Protein AF-H5WXU4-F1 (afdb_monomer_lite)

Sequence (557 aa):
MVAGEFRRWARAAGREPGAAETVLELLSIEFGVVDPGELEAGDLPDLLLDVCPDEVDPERIPDVLLAVYGLLDFAVDTGRLTSEQALGLRGEVDEVAPTVLTAGADDAELFAVDDELTEAELAALDGMDDELDLREVFGLPGRLPPLRLPGEHELARAARSSPLLDRARRFAAWVGEGRELADGGDLPADDAAAAAKDLGVDLAELAQLWDLGEEVGFLEVGVDAVAATEEVEGWVETDDDDVLQLWQFALASLLGRSLLTDQEQAADSRLEFSAAGLSFMALFLAREVGMPSAELSALVREAAVADLPQAEADGAWQQWVRDHGDPATVLYRRLAELGAVEIDGEVVRLTPLGLHAMWEQVSQSGVEVPLLPPVAEMTAADVVSVGAEGREESLDAEWEPWLASREPQAAARELLEVASAATQPWTRVAATALAARLGEAALDGWRAALDDPALRPYSKQELAELVGAAPELELQPDDVAWLLADSLTGVDEAYRPQELADYLAESVPEDAEEVFERLWRLDHPGAHEALTLIGRHHPDKKVAKAARKAAFKVVDR

Radius of gyration: 32.18 Å; chains: 1; bounding box: 71×53×99 Å

Organism: NCBI:txid882083

Structure (mmCIF, N/CA/C/O backbone):
data_AF-H5WXU4-F1
#
_entry.id   AF-H5WXU4-F1
#
loop_
_atom_site.group_PDB
_atom_site.id
_atom_site.type_symbol
_atom_site.label_atom_id
_atom_site.label_alt_id
_atom_site.label_comp_id
_atom_site.label_asym_id
_atom_site.label_entity_id
_atom_site.label_seq_id
_atom_site.pdbx_PDB_ins_code
_atom_site.Cartn_x
_atom_site.Cartn_y
_atom_site.Cartn_z
_atom_site.occupancy
_atom_site.B_iso_or_equiv
_atom_site.auth_seq_id
_atom_site.auth_comp_id
_atom_site.auth_asym_id
_atom_site.auth_atom_id
_atom_site.pdbx_PDB_model_num
ATOM 1 N N . MET A 1 1 ? -3.937 10.086 53.046 1.00 60.44 1 MET A N 1
ATOM 2 C CA . MET A 1 1 ? -5.183 10.656 52.475 1.00 60.44 1 MET A CA 1
ATOM 3 C C . MET A 1 1 ? -4.888 11.210 51.089 1.00 60.44 1 MET A C 1
ATOM 5 O O . MET A 1 1 ? -5.484 10.724 50.139 1.00 60.44 1 MET A O 1
ATOM 9 N N . VAL A 1 2 ? -3.869 12.070 50.978 1.00 75.19 2 VAL A N 1
ATOM 10 C CA . VAL A 1 2 ? -3.337 12.634 49.725 1.00 75.19 2 VAL A CA 1
ATOM 11 C C . VAL A 1 2 ? -2.988 11.579 48.668 1.00 75.19 2 VAL A C 1
ATOM 13 O O . VAL A 1 2 ? -3.524 11.656 47.578 1.00 75.19 2 VAL A O 1
ATOM 16 N N . ALA A 1 3 ? -2.223 10.524 48.982 1.00 72.06 3 ALA A N 1
ATOM 17 C CA . ALA A 1 3 ? -1.910 9.468 47.999 1.00 72.06 3 ALA A CA 1
ATOM 18 C C . ALA A 1 3 ? -3.156 8.778 47.397 1.00 72.06 3 ALA A C 1
ATOM 20 O O . ALA A 1 3 ? -3.163 8.331 46.253 1.00 72.06 3 ALA A O 1
ATOM 21 N N . GLY A 1 4 ? -4.249 8.696 48.163 1.00 72.94 4 GLY A N 1
ATOM 22 C CA . GLY A 1 4 ? -5.524 8.179 47.666 1.00 72.94 4 GLY A CA 1
ATOM 23 C C . GLY A 1 4 ? -6.282 9.186 46.797 1.00 72.94 4 GLY A C 1
ATOM 24 O O . GLY A 1 4 ? -6.994 8.774 45.890 1.00 72.94 4 GLY A O 1
ATOM 25 N N . GLU A 1 5 ? -6.150 10.485 47.071 1.00 81.94 5 GLU A N 1
ATOM 26 C CA . GLU A 1 5 ? -6.691 11.568 46.234 1.00 81.94 5 GLU A CA 1
ATOM 27 C C . GLU A 1 5 ? -5.919 11.689 44.923 1.00 81.94 5 GLU A C 1
ATOM 29 O O . GLU A 1 5 ? -6.541 11.711 43.868 1.00 81.94 5 GLU A O 1
ATOM 34 N N . PHE A 1 6 ? -4.590 11.642 44.997 1.00 76.69 6 PHE A N 1
ATOM 35 C CA . PHE A 1 6 ? -3.692 11.639 43.852 1.00 76.69 6 PHE A CA 1
ATOM 36 C C . PHE A 1 6 ? -4.018 10.503 42.882 1.00 76.69 6 PHE A C 1
ATOM 38 O O . PHE A 1 6 ? -4.243 10.741 41.705 1.00 76.69 6 PHE A O 1
ATOM 45 N N . ARG A 1 7 ? -4.157 9.266 43.381 1.00 73.56 7 ARG A N 1
ATOM 46 C CA . ARG A 1 7 ? -4.527 8.116 42.539 1.00 73.56 7 ARG A CA 1
ATOM 47 C C . ARG A 1 7 ? -5.876 8.279 41.844 1.00 73.56 7 ARG A C 1
ATOM 49 O O . ARG A 1 7 ? -6.037 7.796 40.730 1.00 73.56 7 ARG A O 1
ATOM 56 N N . ARG A 1 8 ? -6.854 8.909 42.502 1.00 75.88 8 ARG A N 1
ATOM 57 C CA . ARG A 1 8 ? -8.162 9.178 41.886 1.00 75.88 8 ARG A CA 1
ATOM 58 C C . ARG A 1 8 ? -8.060 10.260 40.818 1.00 75.88 8 ARG A C 1
ATOM 60 O O . ARG A 1 8 ? -8.663 10.102 39.769 1.00 75.88 8 ARG A O 1
ATOM 67 N N . TRP A 1 9 ? -7.286 11.309 41.080 1.00 87.19 9 TRP A N 1
ATOM 68 C CA . TRP A 1 9 ? -7.031 12.377 40.118 1.00 87.19 9 TRP A CA 1
ATOM 69 C C . TRP A 1 9 ? -6.257 11.869 38.892 1.00 87.19 9 TRP A C 1
ATOM 71 O O . TRP A 1 9 ? -6.710 12.083 37.777 1.00 87.19 9 TRP A O 1
ATOM 81 N N . ALA A 1 10 ? -5.177 11.104 39.086 1.00 70.38 10 ALA A N 1
ATOM 82 C CA . ALA A 1 10 ? -4.376 10.546 37.995 1.00 70.38 10 ALA A CA 1
ATOM 83 C C . ALA A 1 10 ? -5.224 9.647 37.081 1.00 70.38 10 ALA A C 1
ATOM 85 O O . ALA A 1 10 ? -5.226 9.834 35.871 1.00 70.38 10 ALA A O 1
ATOM 86 N N . ARG A 1 11 ? -6.047 8.762 37.665 1.00 71.81 11 ARG A N 1
ATOM 87 C CA . ARG A 1 11 ? -6.984 7.918 36.903 1.00 71.81 11 ARG A CA 1
ATOM 88 C C . ARG A 1 11 ? -8.025 8.721 36.128 1.00 71.81 11 ARG A C 1
ATOM 90 O O . ARG A 1 11 ? -8.313 8.373 34.994 1.00 71.81 11 ARG A O 1
ATOM 97 N N . ALA A 1 12 ? -8.575 9.781 36.722 1.00 63.06 12 ALA A N 1
ATOM 98 C CA . ALA A 1 12 ? -9.528 10.655 36.037 1.00 63.06 12 ALA A CA 1
ATOM 99 C C . ALA A 1 12 ? -8.886 11.440 34.877 1.00 63.06 12 ALA A C 1
ATOM 101 O O . ALA A 1 12 ? -9.592 11.855 33.968 1.00 63.06 12 ALA A O 1
ATOM 102 N N . ALA A 1 13 ? -7.564 11.625 34.904 1.00 63.22 13 ALA A N 1
ATOM 103 C CA . ALA A 1 13 ? -6.789 12.259 33.843 1.00 63.22 13 ALA A CA 1
ATOM 104 C C . ALA A 1 13 ? -6.182 11.252 32.841 1.00 63.22 13 ALA A C 1
ATOM 106 O O . ALA A 1 13 ? -5.325 11.644 32.053 1.00 63.22 13 ALA A O 1
ATOM 107 N N . GLY A 1 14 ? -6.550 9.963 32.902 1.00 54.44 14 GLY A N 1
ATOM 108 C CA . GLY A 1 14 ? -5.979 8.915 32.042 1.00 54.44 14 GLY A CA 1
ATOM 109 C C . GLY A 1 14 ? -4.499 8.611 32.312 1.00 54.44 14 GLY A C 1
ATOM 110 O O . GLY A 1 14 ? -3.833 7.985 31.496 1.00 54.44 14 GLY A O 1
ATOM 111 N N . ARG A 1 15 ? -3.957 9.060 33.450 1.00 62.19 15 ARG A N 1
ATOM 112 C CA . ARG A 1 15 ? -2.550 8.887 33.827 1.00 62.19 15 ARG A CA 1
ATOM 113 C C . ARG A 1 15 ? -2.399 7.706 34.778 1.00 62.19 15 ARG A C 1
ATOM 115 O O . ARG A 1 15 ? -3.144 7.576 35.758 1.00 62.19 15 ARG A O 1
ATOM 122 N N . GLU A 1 16 ? -1.385 6.875 34.558 1.00 63.84 16 GLU A N 1
ATOM 123 C CA . GLU A 1 16 ? -0.995 5.907 35.578 1.00 63.84 16 GLU A CA 1
ATOM 124 C C . GLU A 1 16 ? -0.463 6.646 36.819 1.00 63.84 16 GLU A C 1
ATOM 126 O O . GLU A 1 16 ? 0.345 7.567 36.692 1.00 63.84 16 GLU A O 1
ATOM 131 N N . PRO A 1 17 ? -0.865 6.270 38.049 1.00 58.97 17 PRO A N 1
ATOM 132 C CA . PRO A 1 17 ? -0.405 6.967 39.250 1.00 58.97 17 PRO A CA 1
ATOM 133 C C . PRO A 1 17 ? 1.100 6.825 39.539 1.00 58.97 17 PRO A C 1
ATOM 135 O O . PRO A 1 17 ? 1.583 7.450 40.484 1.00 58.97 17 PRO A O 1
ATOM 138 N N . GLY A 1 18 ? 1.816 5.983 38.785 1.00 68.38 18 GLY A N 1
ATOM 139 C CA . GLY A 1 18 ? 3.261 5.783 38.879 1.00 68.38 18 GLY A CA 1
ATOM 140 C C . GLY A 1 18 ? 3.768 5.497 40.297 1.00 68.38 18 GLY A C 1
ATOM 141 O O . GLY A 1 18 ? 3.070 4.937 41.150 1.00 68.38 18 GLY A O 1
ATOM 142 N N . ALA A 1 19 ? 4.999 5.930 40.574 1.00 79.75 19 ALA A N 1
ATOM 143 C CA . ALA A 1 19 ? 5.655 5.811 41.877 1.00 79.75 19 ALA A CA 1
ATOM 144 C C . ALA A 1 19 ? 5.191 6.862 42.916 1.00 79.75 19 ALA A C 1
ATOM 146 O O . ALA A 1 19 ? 5.915 7.159 43.864 1.00 79.75 19 ALA A O 1
ATOM 147 N N . ALA A 1 20 ? 3.985 7.430 42.791 1.00 79.38 20 ALA A N 1
ATOM 148 C CA . ALA A 1 20 ? 3.544 8.542 43.641 1.00 79.38 20 ALA A CA 1
ATOM 149 C C . ALA A 1 20 ? 3.389 8.196 45.128 1.00 79.38 20 ALA A C 1
ATOM 151 O O . ALA A 1 20 ? 3.544 9.072 45.978 1.00 79.38 20 ALA A O 1
ATOM 152 N N . GLU A 1 21 ? 3.098 6.936 45.469 1.00 79.19 21 GLU A N 1
ATOM 153 C CA . GLU A 1 21 ? 3.128 6.496 46.872 1.00 79.19 21 GLU A CA 1
ATOM 154 C C . GLU A 1 21 ? 4.545 6.556 47.438 1.00 79.19 21 GLU A C 1
ATOM 156 O O . GLU A 1 21 ? 4.721 7.073 48.537 1.00 79.19 21 GLU A O 1
ATOM 161 N N . THR A 1 22 ? 5.535 6.115 46.659 1.00 83.38 22 THR A N 1
ATOM 162 C CA . THR A 1 22 ? 6.955 6.201 47.009 1.00 83.38 22 THR A CA 1
ATOM 163 C C . THR A 1 22 ? 7.383 7.657 47.179 1.00 83.38 22 THR A C 1
ATOM 165 O O . THR A 1 22 ? 7.959 8.002 48.203 1.00 83.38 22 THR A O 1
ATOM 168 N N . VAL A 1 23 ? 7.035 8.537 46.232 1.00 86.88 23 VAL A N 1
ATOM 169 C CA . VAL A 1 23 ? 7.365 9.974 46.300 1.00 86.88 23 VAL A CA 1
ATOM 170 C C . VAL A 1 23 ? 6.769 10.626 47.548 1.00 86.88 23 VAL A C 1
ATOM 172 O O . VAL A 1 23 ? 7.479 11.291 48.297 1.00 86.88 23 VAL A O 1
ATOM 175 N N . LEU A 1 24 ? 5.476 10.415 47.813 1.00 86.44 24 LEU A N 1
ATOM 176 C CA . LEU A 1 24 ? 4.802 10.978 48.987 1.00 86.44 24 LEU A CA 1
ATOM 177 C C . LEU A 1 24 ? 5.324 10.400 50.309 1.00 86.44 24 LEU A C 1
ATOM 179 O O . LEU A 1 24 ? 5.339 11.104 51.318 1.00 86.44 24 LEU A O 1
ATOM 183 N N . GLU A 1 25 ? 5.724 9.128 50.327 1.00 87.19 25 GLU A N 1
ATOM 184 C CA . GLU A 1 25 ? 6.341 8.501 51.496 1.00 87.19 25 GLU A CA 1
ATOM 185 C C . GLU A 1 25 ? 7.720 9.103 51.780 1.00 87.19 25 GLU A C 1
ATOM 187 O O . GLU A 1 25 ? 7.963 9.534 52.907 1.00 87.19 25 GLU A O 1
ATOM 192 N N . LEU A 1 26 ? 8.580 9.221 50.765 1.00 89.88 26 LEU A N 1
ATOM 193 C CA . LEU A 1 26 ? 9.912 9.812 50.905 1.00 89.88 26 LEU A CA 1
ATOM 194 C C . LEU A 1 26 ? 9.840 11.298 51.292 1.00 89.88 26 LEU A C 1
ATOM 196 O O . LEU A 1 26 ? 10.514 11.712 52.233 1.00 89.88 26 LEU A O 1
ATOM 200 N N . LEU A 1 27 ? 8.951 12.081 50.670 1.00 88.62 27 LEU A N 1
ATOM 201 C CA . LEU A 1 27 ? 8.687 13.476 51.054 1.00 88.62 27 LEU A CA 1
ATOM 202 C C . LEU A 1 27 ? 8.238 13.599 52.515 1.00 88.62 27 LEU A C 1
ATOM 204 O O . LEU A 1 27 ? 8.704 14.472 53.251 1.00 88.62 27 LEU A O 1
ATOM 208 N N . SER A 1 28 ? 7.369 12.694 52.968 1.00 88.69 28 SER A N 1
ATOM 209 C CA . SER A 1 28 ? 6.900 12.695 54.351 1.00 88.69 28 SER A CA 1
ATOM 210 C C . SER A 1 28 ? 7.988 12.298 55.349 1.00 88.69 28 SER A C 1
ATOM 212 O O . SER A 1 28 ? 7.937 12.770 56.487 1.00 88.69 28 SER A O 1
ATOM 214 N N . ILE A 1 29 ? 8.901 11.395 54.984 1.00 85.81 29 ILE A N 1
ATOM 215 C CA . ILE A 1 29 ? 9.936 10.872 55.885 1.00 85.81 29 ILE A CA 1
ATOM 216 C C . ILE A 1 29 ? 11.121 11.836 55.971 1.00 85.81 29 ILE A C 1
ATOM 218 O O . ILE A 1 29 ? 11.529 12.179 57.082 1.00 85.81 29 ILE A O 1
ATOM 222 N N . GLU A 1 30 ? 11.635 12.285 54.828 1.00 88.44 30 GLU A N 1
ATOM 223 C CA . GLU A 1 30 ? 12.884 13.050 54.747 1.00 88.44 30 GLU A CA 1
ATOM 224 C C . GLU A 1 30 ? 12.661 14.559 54.902 1.00 88.44 30 GLU A C 1
ATOM 226 O O . GLU A 1 30 ? 13.438 15.237 55.576 1.00 88.44 30 GLU A O 1
ATOM 231 N N . PHE A 1 31 ? 11.546 15.078 54.377 1.00 86.69 31 PHE A N 1
ATOM 232 C CA . PHE A 1 31 ? 11.257 16.519 54.346 1.00 86.69 31 PHE A CA 1
ATOM 233 C C . PHE A 1 31 ? 10.082 16.916 55.253 1.00 86.69 31 PHE A C 1
ATOM 235 O O . PHE A 1 31 ? 9.846 18.093 55.514 1.00 86.69 31 PHE A O 1
ATOM 242 N N . GLY A 1 32 ? 9.349 15.939 55.801 1.00 86.31 32 GLY A N 1
ATOM 243 C CA . GLY A 1 32 ? 8.173 16.189 56.640 1.00 86.31 32 GLY A CA 1
ATOM 244 C C . GLY A 1 32 ? 6.969 16.750 55.876 1.00 86.31 32 GLY A C 1
ATOM 245 O O . GLY A 1 32 ? 6.013 17.190 56.516 1.00 86.31 32 GLY A O 1
ATOM 246 N N . VAL A 1 33 ? 7.006 16.711 54.541 1.00 88.38 33 VAL A N 1
ATOM 247 C CA . VAL A 1 33 ? 5.960 17.210 53.642 1.00 88.38 33 VAL A CA 1
ATOM 248 C C . VAL A 1 33 ? 4.872 16.148 53.518 1.00 88.38 33 VAL A C 1
ATOM 250 O O . VAL A 1 33 ? 5.095 15.063 52.980 1.00 88.38 33 VAL A O 1
ATOM 253 N N . VAL A 1 34 ? 3.680 16.441 54.040 1.00 81.38 34 VAL A N 1
ATOM 254 C CA . VAL A 1 34 ? 2.543 15.496 54.028 1.00 81.38 34 VAL A CA 1
ATOM 255 C C . VAL A 1 34 ? 1.429 15.918 53.072 1.00 81.38 34 VAL A C 1
ATOM 257 O O . VAL A 1 34 ? 0.577 15.092 52.721 1.00 81.38 34 VAL A O 1
ATOM 260 N N . ASP A 1 35 ? 1.435 17.182 52.648 1.00 85.75 35 ASP A N 1
ATOM 261 C CA . ASP A 1 35 ? 0.584 17.725 51.594 1.00 85.75 35 ASP A CA 1
ATOM 262 C C . ASP A 1 35 ? 1.453 18.449 50.541 1.00 85.75 35 ASP A C 1
ATOM 264 O O . ASP A 1 35 ? 2.315 19.237 50.917 1.00 85.75 35 ASP A O 1
ATOM 268 N N . PRO A 1 36 ? 1.238 18.228 49.230 1.00 85.25 36 PRO A N 1
ATOM 269 C CA . PRO A 1 36 ? 1.996 18.884 48.161 1.00 85.25 36 PRO A CA 1
ATOM 270 C C . PRO A 1 36 ? 1.944 20.419 48.197 1.00 85.25 36 PRO A C 1
ATOM 272 O O . PRO A 1 36 ? 2.815 21.074 47.639 1.00 85.25 36 PRO A O 1
ATOM 275 N N . GLY A 1 37 ? 0.939 21.011 48.852 1.00 88.50 37 GLY A N 1
ATOM 276 C CA . GLY A 1 37 ? 0.879 22.456 49.084 1.00 88.50 37 GLY A CA 1
ATOM 277 C C . GLY A 1 37 ? 1.916 22.982 50.085 1.00 88.50 37 GLY A C 1
ATOM 278 O O . GLY A 1 37 ? 2.045 24.196 50.231 1.00 88.50 37 GLY A O 1
ATOM 279 N N . GLU A 1 38 ? 2.628 22.097 50.787 1.00 90.62 38 GLU A N 1
ATOM 280 C CA . GLU A 1 38 ? 3.707 22.426 51.728 1.00 90.62 38 GLU A CA 1
ATOM 281 C C . GLU A 1 38 ? 5.094 22.411 51.068 1.00 90.62 38 GLU A C 1
ATOM 283 O O . GLU A 1 38 ? 6.059 22.744 51.745 1.00 90.62 38 GLU A O 1
ATOM 288 N N . LEU A 1 39 ? 5.193 22.047 49.781 1.00 91.56 39 LEU A N 1
ATOM 289 C CA . LEU A 1 39 ? 6.462 21.999 49.052 1.00 91.56 39 LEU A CA 1
ATOM 290 C C . LEU A 1 39 ? 7.122 23.383 48.993 1.00 91.56 39 LEU A C 1
ATOM 292 O O . LEU A 1 39 ? 6.534 24.353 48.498 1.00 91.56 39 LEU A O 1
ATOM 296 N N . GLU A 1 40 ? 8.360 23.452 49.470 1.00 89.44 40 GLU A N 1
ATOM 297 C CA . GLU A 1 40 ? 9.237 24.608 49.361 1.00 89.44 40 GLU A CA 1
ATOM 298 C C . GLU A 1 40 ? 10.284 24.400 48.253 1.00 89.44 40 GLU A C 1
ATOM 300 O O . GLU A 1 40 ? 10.549 23.289 47.791 1.00 89.44 40 GLU A O 1
ATOM 305 N N . ALA A 1 41 ? 10.871 25.510 47.803 1.00 87.62 41 ALA A N 1
ATOM 306 C CA . ALA A 1 41 ? 11.980 25.499 46.855 1.00 87.62 41 ALA A CA 1
ATOM 307 C C . ALA A 1 41 ? 13.155 24.676 47.413 1.00 87.62 41 ALA A C 1
ATOM 309 O O . ALA A 1 41 ? 13.621 24.947 48.524 1.00 87.62 41 ALA A O 1
ATOM 310 N N . GLY A 1 42 ? 13.644 23.714 46.635 1.00 85.69 42 GLY A N 1
ATOM 311 C CA . GLY A 1 42 ? 14.715 22.785 46.997 1.00 85.69 42 GLY A CA 1
ATOM 312 C C . GLY A 1 42 ? 14.248 21.405 47.469 1.00 85.69 42 GLY A C 1
ATOM 313 O O . GLY A 1 42 ? 15.010 20.454 47.324 1.00 85.69 42 GLY A O 1
ATOM 314 N N . ASP A 1 43 ? 13.001 21.243 47.928 1.00 90.31 43 ASP A N 1
ATOM 315 C CA . ASP A 1 43 ? 12.521 19.953 48.461 1.00 90.31 43 ASP A CA 1
ATOM 316 C C . ASP A 1 43 ? 12.539 18.836 47.401 1.00 90.31 43 ASP A C 1
ATOM 318 O O . ASP A 1 43 ? 12.896 17.694 47.690 1.00 90.31 43 ASP A O 1
ATOM 322 N N . LEU A 1 44 ? 12.153 19.150 46.158 1.00 93.00 44 LEU A N 1
ATOM 323 C CA . LEU A 1 44 ? 12.115 18.174 45.063 1.00 93.00 44 LEU A CA 1
ATOM 324 C C . LEU A 1 44 ? 13.512 17.869 44.487 1.00 93.00 44 LEU A C 1
ATOM 326 O O . LEU A 1 44 ? 13.806 16.687 44.299 1.00 93.00 44 LEU A O 1
ATOM 330 N N . PRO A 1 45 ? 14.396 18.860 44.247 1.00 88.56 45 PRO A N 1
ATOM 331 C CA . PRO A 1 45 ? 15.804 18.605 43.944 1.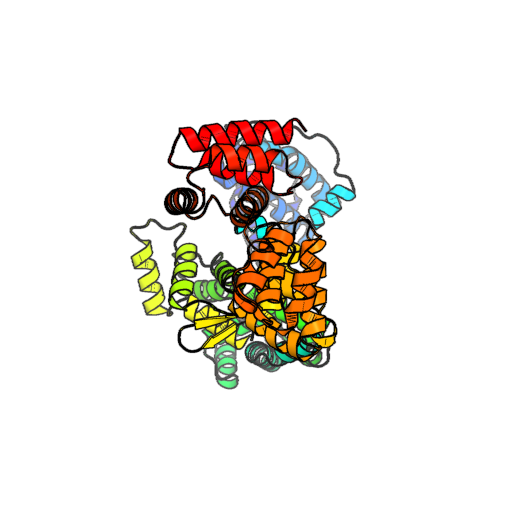00 88.56 45 PRO A CA 1
ATOM 332 C C . PRO A 1 45 ? 16.517 17.721 44.965 1.00 88.56 45 PRO A C 1
ATOM 334 O O . PRO A 1 45 ? 17.140 16.734 44.575 1.00 88.56 45 PRO A O 1
ATOM 337 N N . ASP A 1 46 ? 16.394 18.040 46.255 1.00 89.38 46 ASP A N 1
ATOM 338 C CA . ASP A 1 46 ? 17.059 17.301 47.330 1.00 89.38 46 ASP A CA 1
ATOM 339 C C . ASP A 1 46 ? 16.497 15.871 47.425 1.00 89.38 46 ASP A C 1
ATOM 341 O O . ASP A 1 46 ? 17.248 14.904 47.556 1.00 89.38 46 ASP A O 1
ATOM 345 N N . LEU A 1 47 ? 15.179 15.693 47.265 1.00 90.69 47 LEU A N 1
ATOM 346 C CA . LEU A 1 47 ? 14.566 14.366 47.180 1.00 90.69 47 LEU A CA 1
ATOM 347 C C . LEU A 1 47 ? 15.159 13.537 46.030 1.00 90.69 47 LEU A C 1
ATOM 349 O O . LEU A 1 47 ? 15.472 12.358 46.207 1.00 90.69 47 LEU A O 1
ATOM 353 N N . LEU A 1 48 ? 15.284 14.125 44.842 1.00 89.50 48 LEU A N 1
ATOM 354 C CA . LEU A 1 48 ? 15.691 13.405 43.637 1.00 89.50 48 LEU A CA 1
ATOM 355 C C . LEU A 1 48 ? 17.198 13.123 43.584 1.00 89.50 48 LEU A C 1
ATOM 357 O O . LEU A 1 48 ? 17.590 12.071 43.082 1.00 89.50 48 LEU A O 1
ATOM 361 N N . LEU A 1 49 ? 18.033 14.032 44.092 1.00 86.06 49 LEU A N 1
ATOM 362 C CA . LEU A 1 49 ? 19.492 13.909 44.043 1.00 86.06 49 LEU A CA 1
ATOM 363 C C . LEU A 1 49 ? 20.089 13.218 45.270 1.00 86.06 49 LEU A C 1
ATOM 365 O O . LEU A 1 49 ? 21.049 12.465 45.115 1.00 86.06 49 LEU A O 1
ATOM 369 N N . ASP A 1 50 ? 19.535 13.451 46.461 1.00 86.25 50 ASP A N 1
ATOM 370 C CA . ASP A 1 50 ? 20.151 12.995 47.711 1.00 86.25 50 ASP A CA 1
ATOM 371 C C . ASP A 1 50 ? 19.434 11.787 48.333 1.00 86.25 50 ASP A C 1
ATOM 373 O O . ASP A 1 50 ? 20.059 11.042 49.086 1.00 86.25 50 ASP A O 1
ATOM 377 N N . VAL A 1 51 ? 18.147 11.564 48.028 1.00 87.19 51 VAL A N 1
ATOM 378 C CA . VAL A 1 51 ? 17.341 10.487 48.643 1.00 87.19 51 VAL A CA 1
ATOM 379 C C . VAL A 1 51 ? 17.040 9.354 47.660 1.00 87.19 51 VAL A C 1
ATOM 381 O O . VAL A 1 51 ? 17.260 8.182 47.968 1.00 87.19 51 VAL A O 1
ATOM 384 N N . CYS A 1 52 ? 16.545 9.673 46.461 1.00 85.88 52 CYS A N 1
ATOM 385 C CA . CYS A 1 52 ? 16.124 8.662 45.486 1.00 85.88 52 CYS A CA 1
ATOM 386 C C . CYS A 1 52 ? 17.236 7.689 45.048 1.00 85.88 52 CYS A C 1
ATOM 388 O O . CYS A 1 52 ? 16.923 6.506 44.932 1.00 85.88 52 CYS A O 1
ATOM 390 N N . PRO A 1 53 ? 18.506 8.098 44.849 1.00 81.88 53 PRO A N 1
ATOM 391 C CA . PRO A 1 53 ? 19.560 7.168 44.434 1.00 81.88 53 PRO A CA 1
ATOM 392 C C . PRO A 1 53 ? 19.865 6.062 45.455 1.00 81.88 53 PRO A C 1
ATOM 394 O O . PRO A 1 53 ? 20.337 4.993 45.070 1.00 81.88 53 PRO A O 1
ATOM 397 N N . ASP A 1 54 ? 19.603 6.313 46.742 1.00 79.88 54 ASP A N 1
ATOM 398 C CA . ASP A 1 54 ? 19.839 5.351 47.824 1.00 79.88 54 ASP A CA 1
ATOM 399 C C . ASP A 1 54 ? 18.588 4.506 48.144 1.00 79.88 54 ASP A C 1
ATOM 401 O O . ASP A 1 54 ? 18.712 3.343 48.537 1.00 79.88 54 ASP A O 1
ATOM 405 N N . GLU A 1 55 ? 17.385 5.064 47.964 1.00 83.62 55 GLU A N 1
ATOM 406 C CA . GLU A 1 55 ? 16.116 4.442 48.383 1.00 83.62 55 GLU A CA 1
ATOM 407 C C . GLU A 1 55 ? 15.284 3.849 47.226 1.00 83.62 55 GLU A C 1
ATOM 409 O O . GLU A 1 55 ? 14.340 3.088 47.466 1.00 83.62 55 GLU A O 1
ATOM 414 N N . VAL A 1 56 ? 15.613 4.160 45.966 1.00 82.31 56 VAL A N 1
ATOM 415 C CA . VAL A 1 56 ? 14.874 3.708 44.776 1.00 82.31 56 VAL A CA 1
ATOM 416 C C . VAL A 1 56 ? 15.805 3.006 43.787 1.00 82.31 56 VAL A C 1
ATOM 418 O O . VAL A 1 56 ? 16.917 3.448 43.520 1.00 82.31 56 VAL A O 1
ATOM 421 N N . ASP A 1 57 ? 15.334 1.891 43.225 1.00 77.75 57 ASP A N 1
ATOM 422 C CA . ASP A 1 57 ? 16.044 1.160 42.170 1.00 77.75 57 ASP A CA 1
ATOM 423 C C . ASP A 1 57 ? 16.248 2.061 40.931 1.00 77.75 57 ASP A C 1
ATOM 425 O O . ASP A 1 57 ? 15.264 2.669 40.492 1.00 77.75 57 ASP A O 1
ATOM 429 N N . PRO A 1 58 ? 17.461 2.149 40.345 1.00 73.94 58 PRO A N 1
ATOM 430 C CA . PRO A 1 58 ? 17.732 2.949 39.149 1.00 73.94 58 PRO A CA 1
ATOM 431 C C . PRO A 1 58 ? 16.720 2.779 38.008 1.00 73.94 58 PRO A C 1
ATOM 433 O O . PRO A 1 58 ? 16.349 3.766 37.375 1.00 73.94 58 PRO A O 1
ATOM 436 N N . GLU A 1 59 ? 16.207 1.564 37.781 1.00 73.00 59 GLU A N 1
ATOM 437 C CA . GLU A 1 59 ? 15.205 1.293 36.732 1.00 73.00 59 GLU A CA 1
ATOM 438 C C . GLU A 1 59 ? 13.846 1.972 36.999 1.00 73.00 59 GLU A C 1
ATOM 440 O O . GLU A 1 59 ? 13.061 2.174 36.077 1.00 73.00 59 GLU A O 1
ATOM 445 N N . ARG A 1 60 ? 13.566 2.358 38.251 1.00 77.25 60 ARG A N 1
ATOM 446 C CA . ARG A 1 60 ? 12.310 2.997 38.688 1.00 77.25 60 ARG A CA 1
ATOM 447 C C . ARG A 1 60 ? 12.418 4.510 38.866 1.00 77.25 60 ARG A C 1
ATOM 449 O O . ARG A 1 60 ? 11.432 5.160 39.211 1.00 77.25 60 ARG A O 1
ATOM 456 N N . ILE A 1 61 ? 13.599 5.081 38.645 1.00 80.88 61 ILE A N 1
ATOM 457 C CA . ILE A 1 61 ? 13.835 6.526 38.716 1.00 80.88 61 ILE A CA 1
ATOM 458 C C . ILE A 1 61 ? 12.995 7.314 37.687 1.00 80.88 61 ILE A C 1
ATOM 460 O O . ILE A 1 61 ? 12.439 8.348 38.071 1.00 80.88 61 ILE A O 1
ATOM 464 N N . PRO A 1 62 ? 12.791 6.839 36.438 1.00 80.50 62 PRO A N 1
ATOM 465 C CA . PRO A 1 62 ? 11.868 7.492 35.505 1.00 80.50 62 PRO A CA 1
ATOM 466 C C . PRO A 1 62 ? 10.430 7.578 36.043 1.00 80.50 62 PRO A C 1
ATOM 468 O O . PRO A 1 62 ? 9.806 8.637 35.975 1.00 80.50 62 PRO A O 1
ATOM 471 N N . ASP A 1 63 ? 9.929 6.510 36.674 1.00 78.38 63 ASP A N 1
ATOM 472 C CA . ASP A 1 63 ? 8.582 6.481 37.265 1.00 78.38 63 ASP A CA 1
ATOM 473 C C . ASP A 1 63 ? 8.432 7.467 38.432 1.00 78.38 63 ASP A C 1
ATOM 475 O O . ASP A 1 63 ? 7.352 8.019 38.660 1.00 78.38 63 ASP A O 1
ATOM 479 N N . VAL A 1 64 ? 9.506 7.668 39.204 1.00 85.00 64 VAL A N 1
ATOM 480 C CA . VAL A 1 64 ? 9.566 8.639 40.306 1.00 85.00 64 VAL A CA 1
ATOM 481 C C . VAL A 1 64 ? 9.510 10.064 39.773 1.00 85.00 64 VAL A C 1
ATOM 483 O O . VAL A 1 64 ? 8.731 10.864 40.289 1.00 85.00 64 VAL A O 1
ATOM 486 N N . LEU A 1 65 ? 10.261 10.374 38.714 1.00 85.88 65 LEU A N 1
ATOM 487 C CA . LEU A 1 65 ? 10.222 11.688 38.069 1.00 85.88 65 LEU A CA 1
ATOM 488 C C . LEU A 1 65 ? 8.831 11.994 37.503 1.00 85.88 65 LEU A C 1
ATOM 490 O O . LEU A 1 65 ? 8.263 13.046 37.800 1.00 85.88 65 LEU A O 1
ATOM 494 N N . LEU A 1 66 ? 8.231 11.048 36.775 1.00 81.56 66 LEU A N 1
ATOM 495 C CA . LEU A 1 66 ? 6.862 11.190 36.269 1.00 81.56 66 LEU A CA 1
ATOM 496 C C . LEU A 1 66 ? 5.850 11.395 37.402 1.00 81.56 66 LEU A C 1
ATOM 498 O O . LEU A 1 66 ? 4.956 12.238 37.299 1.00 81.56 66 LEU A O 1
ATOM 502 N N . ALA A 1 67 ? 6.014 10.677 38.514 1.00 84.81 67 ALA A N 1
ATOM 503 C CA . ALA A 1 67 ? 5.166 10.845 39.685 1.00 84.81 67 ALA A CA 1
ATOM 504 C C . ALA A 1 67 ? 5.326 12.223 40.349 1.00 84.81 67 ALA A C 1
ATOM 506 O O . ALA A 1 67 ? 4.325 12.783 40.794 1.00 84.81 67 ALA A O 1
ATOM 507 N N . VAL A 1 68 ? 6.535 12.797 40.387 1.00 90.12 68 VAL A N 1
ATOM 508 C CA . VAL A 1 68 ? 6.775 14.164 40.883 1.00 90.12 68 VAL A CA 1
ATOM 509 C C . VAL A 1 68 ? 6.064 15.197 40.006 1.00 90.12 68 VAL A C 1
ATOM 511 O O . VAL A 1 68 ? 5.344 16.047 40.533 1.00 90.12 68 VAL A O 1
ATOM 514 N N . TYR A 1 69 ? 6.178 15.095 38.679 1.00 88.81 69 TYR A N 1
ATOM 515 C CA . TYR A 1 69 ? 5.454 15.989 37.767 1.00 88.81 69 TYR A CA 1
ATOM 516 C C . TYR A 1 69 ? 3.941 15.856 37.912 1.00 88.81 69 TYR A C 1
ATOM 518 O O . TYR A 1 69 ? 3.233 16.859 38.018 1.00 88.81 69 TYR A O 1
ATOM 526 N N . GLY A 1 70 ? 3.448 14.619 37.996 1.00 85.62 70 GLY A N 1
ATOM 527 C CA . GLY A 1 70 ? 2.045 14.360 38.279 1.00 85.62 70 GLY A CA 1
ATOM 528 C C . GLY A 1 70 ? 1.607 15.009 39.591 1.00 85.62 70 GLY A C 1
ATOM 529 O O . GLY A 1 70 ? 0.531 15.598 39.645 1.00 85.62 70 GLY A O 1
ATOM 530 N N . LEU A 1 71 ? 2.429 14.940 40.645 1.00 88.31 71 LEU A N 1
ATOM 531 C CA . LEU A 1 71 ? 2.128 15.514 41.959 1.00 88.31 71 LEU A CA 1
ATOM 532 C C . LEU A 1 71 ? 1.971 17.039 41.912 1.00 88.31 71 LEU A C 1
ATOM 534 O O . LEU A 1 71 ? 1.084 17.579 42.577 1.00 88.31 71 LEU A O 1
ATOM 538 N N . LEU A 1 72 ? 2.808 17.723 41.128 1.00 91.62 72 LEU A N 1
ATOM 539 C CA . LEU A 1 72 ? 2.719 19.168 40.919 1.00 91.62 72 LEU A CA 1
ATOM 540 C C . LEU A 1 72 ? 1.446 19.545 40.156 1.00 91.62 72 LEU A C 1
ATOM 542 O O . LEU A 1 72 ? 0.726 20.446 40.589 1.00 91.62 72 LEU A O 1
ATOM 546 N N . ASP A 1 73 ? 1.122 18.816 39.088 1.00 87.81 73 ASP A N 1
ATOM 547 C CA . ASP A 1 73 ? -0.116 19.016 38.328 1.00 87.81 73 ASP A CA 1
ATOM 548 C C . ASP A 1 73 ? -1.352 18.776 39.226 1.00 87.81 73 ASP A C 1
ATOM 550 O O . ASP A 1 73 ? -2.248 19.618 39.310 1.00 87.81 73 ASP A O 1
ATOM 554 N N . PHE A 1 74 ? -1.349 17.700 40.023 1.00 89.56 74 PHE A N 1
ATOM 555 C CA . PHE A 1 74 ? -2.374 17.427 41.037 1.00 89.56 74 PHE A CA 1
ATOM 556 C C . PHE A 1 74 ? -2.513 18.569 42.050 1.00 89.56 74 PHE A C 1
ATOM 558 O O . PHE A 1 74 ? -3.625 18.936 42.450 1.00 89.56 74 PHE A O 1
ATOM 565 N N . ALA A 1 75 ? -1.395 19.128 42.510 1.00 91.25 75 ALA A N 1
ATOM 566 C CA . ALA A 1 75 ? -1.397 20.210 43.481 1.00 91.25 75 ALA A CA 1
ATOM 567 C C . ALA A 1 75 ? -1.994 21.500 42.896 1.00 91.25 75 ALA A C 1
ATOM 569 O O . ALA A 1 75 ? -2.696 22.215 43.613 1.00 91.25 75 ALA A O 1
ATOM 570 N N . VAL A 1 76 ? -1.783 21.776 41.607 1.00 89.12 76 VAL A N 1
ATOM 571 C CA . VAL A 1 76 ? -2.412 22.906 40.904 1.00 89.12 76 VAL A CA 1
ATOM 572 C C . VAL A 1 76 ? -3.908 22.669 40.717 1.00 89.12 76 VAL A C 1
ATOM 574 O O . VAL A 1 76 ? -4.715 23.505 41.128 1.00 89.12 76 VAL A O 1
ATOM 577 N N . ASP A 1 77 ? -4.293 21.510 40.184 1.00 85.31 77 ASP A N 1
ATOM 578 C CA . ASP A 1 77 ? -5.690 21.183 39.869 1.00 85.31 77 ASP A CA 1
ATOM 579 C C . ASP A 1 77 ? -6.583 21.138 41.109 1.00 85.31 77 ASP A C 1
ATOM 581 O O . ASP A 1 77 ? -7.769 21.473 41.071 1.00 85.31 77 ASP A O 1
ATOM 585 N N . THR A 1 78 ? -6.006 20.757 42.248 1.00 87.75 78 THR A N 1
ATOM 586 C CA . THR A 1 78 ? -6.710 20.750 43.533 1.00 87.75 78 THR A CA 1
ATOM 587 C C . THR A 1 78 ? -6.596 22.063 44.309 1.00 87.75 78 THR A C 1
ATOM 589 O O . THR A 1 78 ? -7.131 22.167 45.416 1.00 87.75 78 THR A O 1
ATOM 592 N N . GLY A 1 79 ? -5.938 23.078 43.742 1.00 88.44 79 GLY A N 1
ATOM 593 C CA . GLY A 1 79 ? -5.789 24.410 44.329 1.00 88.44 79 GLY A CA 1
ATOM 594 C C . GLY A 1 79 ? -4.875 24.470 45.557 1.00 88.44 79 GLY A C 1
ATOM 595 O O . GLY A 1 79 ? -4.997 25.398 46.359 1.00 88.44 79 GLY A O 1
ATOM 596 N N . ARG A 1 80 ? -3.992 23.481 45.731 1.00 91.12 80 ARG A N 1
ATOM 597 C CA . ARG A 1 80 ? -2.980 23.422 46.800 1.00 91.12 80 ARG A CA 1
ATOM 598 C C . ARG A 1 80 ? -1.766 24.292 46.487 1.00 91.12 80 ARG A C 1
ATOM 600 O O . ARG A 1 80 ? -1.224 24.915 47.395 1.00 91.12 80 ARG A O 1
ATOM 607 N N . LEU A 1 81 ? -1.389 24.372 45.213 1.00 91.69 81 LEU A N 1
ATOM 608 C CA . LEU A 1 81 ? -0.369 25.280 44.694 1.00 91.69 81 LEU A CA 1
ATOM 609 C C . LEU A 1 81 ? -0.979 26.229 43.662 1.00 91.69 81 LEU A C 1
ATOM 611 O O . LEU A 1 81 ? -1.921 25.888 42.949 1.00 91.69 81 LEU A O 1
ATOM 615 N N . THR A 1 82 ? -0.430 27.438 43.567 1.00 89.31 82 THR A N 1
ATOM 616 C CA . THR A 1 82 ? -0.692 28.307 42.412 1.00 89.31 82 THR A CA 1
ATOM 617 C C . THR A 1 82 ? 0.135 27.851 41.211 1.00 89.31 82 THR A C 1
ATOM 619 O O . THR A 1 82 ? 1.202 27.262 41.378 1.00 89.31 82 THR A O 1
ATOM 622 N N . SER A 1 83 ? -0.307 28.182 39.994 1.00 75.62 83 SER A N 1
ATOM 623 C CA . SER A 1 83 ? 0.449 27.870 38.772 1.00 75.62 83 SER A CA 1
ATOM 624 C C . SER A 1 83 ? 1.860 28.474 38.779 1.00 75.62 83 SER A C 1
ATOM 626 O O . SER A 1 83 ? 2.780 27.853 38.270 1.00 75.62 83 SER A O 1
ATOM 628 N N . GLU A 1 84 ? 2.054 29.649 39.395 1.00 78.81 84 GLU A N 1
ATOM 629 C CA . GLU A 1 84 ? 3.376 30.284 39.536 1.00 78.81 84 GLU A CA 1
ATOM 630 C C . GLU A 1 84 ? 4.306 29.478 40.458 1.00 78.81 84 GLU A C 1
ATOM 632 O O . GLU A 1 84 ? 5.467 29.260 40.123 1.00 78.81 84 GLU A O 1
ATOM 637 N N . GLN A 1 85 ? 3.792 28.984 41.591 1.00 80.62 85 GLN A N 1
ATOM 638 C CA . GLN A 1 85 ? 4.565 28.144 42.515 1.00 80.62 85 GLN A CA 1
ATOM 639 C C . GLN A 1 85 ? 4.915 26.789 41.898 1.00 80.62 85 GLN A C 1
ATOM 641 O O . GLN A 1 85 ? 6.056 26.351 41.999 1.00 80.62 85 GLN A O 1
ATOM 646 N N . ALA A 1 86 ? 3.953 26.144 41.233 1.00 83.06 86 ALA A N 1
ATOM 647 C CA . ALA A 1 86 ? 4.187 24.864 40.575 1.00 83.06 86 ALA A CA 1
ATOM 648 C C . ALA A 1 86 ? 5.176 24.987 39.410 1.00 83.06 86 ALA A C 1
ATOM 650 O O . ALA A 1 86 ? 5.992 24.095 39.226 1.00 83.06 86 ALA A O 1
ATOM 651 N N . LEU A 1 87 ? 5.154 26.096 38.664 1.00 73.56 87 LEU A N 1
ATOM 652 C CA . LEU A 1 87 ? 6.106 26.345 37.579 1.00 73.56 87 LEU A CA 1
ATOM 653 C C . LEU A 1 87 ? 7.529 26.581 38.107 1.00 73.56 87 LEU A C 1
ATOM 655 O O . LEU A 1 87 ? 8.478 26.090 37.507 1.00 73.56 87 LEU A O 1
ATOM 659 N N . GLY A 1 88 ? 7.678 27.256 39.252 1.00 81.81 88 GLY A N 1
ATOM 660 C CA . GLY A 1 88 ? 8.968 27.372 39.941 1.00 81.81 88 GLY A CA 1
ATOM 661 C C . GLY A 1 88 ? 9.517 26.014 40.393 1.00 81.81 88 GLY A C 1
ATOM 662 O O . GLY A 1 88 ? 10.643 25.670 40.054 1.00 81.81 88 GLY A O 1
ATOM 663 N N . LEU A 1 89 ? 8.694 25.214 41.081 1.00 86.44 89 LEU A N 1
ATOM 664 C CA . LEU A 1 89 ? 9.069 23.866 41.528 1.00 86.44 89 LEU A CA 1
ATOM 665 C C . LEU A 1 89 ? 9.340 22.911 40.356 1.00 86.44 89 LEU A C 1
ATOM 667 O O . LEU A 1 89 ? 10.236 22.079 40.440 1.00 86.44 89 LEU A O 1
ATOM 671 N N . ARG A 1 90 ? 8.598 23.036 39.248 1.00 86.00 90 ARG A N 1
ATOM 672 C CA . ARG A 1 90 ? 8.840 22.252 38.030 1.00 86.00 90 ARG A CA 1
ATOM 673 C C . ARG A 1 90 ? 10.189 22.598 37.412 1.00 86.00 90 ARG A C 1
ATOM 675 O O . ARG A 1 90 ? 10.929 21.683 37.091 1.00 86.00 90 ARG A O 1
ATOM 682 N N . GLY A 1 91 ? 10.531 23.886 37.336 1.00 76.69 91 GLY A N 1
ATOM 683 C CA . GLY A 1 91 ? 11.841 24.326 36.854 1.00 76.69 91 GLY A CA 1
ATOM 684 C C . GLY A 1 91 ? 12.994 23.742 37.672 1.00 76.69 91 GLY A C 1
ATOM 685 O O . GLY A 1 91 ? 13.977 23.284 37.104 1.00 76.69 91 GLY A O 1
ATOM 686 N N . GLU A 1 92 ? 12.846 23.668 38.996 1.00 87.25 92 GLU A N 1
ATOM 687 C CA . GLU A 1 92 ? 13.834 23.017 39.865 1.00 87.25 92 GLU A CA 1
ATOM 688 C C . GLU A 1 92 ? 13.967 21.507 39.595 1.00 87.25 92 GLU A C 1
ATOM 690 O O . GLU A 1 92 ? 15.077 20.976 39.595 1.00 87.25 92 GLU A O 1
ATOM 695 N N . VAL A 1 93 ? 12.856 20.807 39.333 1.00 85.19 93 VAL A N 1
ATOM 696 C CA . VAL A 1 93 ? 12.875 19.388 38.933 1.00 85.19 93 VAL A CA 1
ATOM 697 C C . VAL A 1 93 ? 13.529 19.214 37.561 1.00 85.19 93 VAL A C 1
ATOM 699 O O . VAL A 1 93 ? 14.356 18.320 37.398 1.00 85.19 93 VAL A O 1
ATOM 702 N N . ASP A 1 94 ? 13.215 20.080 36.599 1.00 77.44 94 ASP A N 1
ATOM 703 C CA . ASP A 1 94 ? 13.767 20.043 35.241 1.00 77.44 94 ASP A CA 1
ATOM 704 C C . ASP A 1 94 ? 15.290 20.270 35.236 1.00 77.44 94 ASP A C 1
ATOM 706 O O . ASP A 1 94 ? 16.005 19.633 34.464 1.00 77.44 94 ASP A O 1
ATOM 710 N N . GLU A 1 95 ? 15.809 21.116 36.136 1.00 78.31 95 GLU A N 1
ATOM 711 C CA . GLU A 1 95 ? 17.253 21.335 36.307 1.00 78.31 95 GLU A CA 1
ATOM 712 C C . GLU A 1 95 ? 17.997 20.064 36.754 1.00 78.31 95 GLU A C 1
ATOM 714 O O . GLU A 1 95 ? 19.133 19.821 36.332 1.00 78.31 95 GLU A O 1
ATOM 719 N N . VAL A 1 96 ? 17.377 19.233 37.600 1.00 79.88 96 VAL A N 1
ATOM 720 C CA . VAL A 1 96 ? 18.026 18.039 38.165 1.00 79.88 96 VAL A CA 1
ATOM 721 C C . VAL A 1 96 ? 17.686 16.745 37.430 1.00 79.88 96 VAL A C 1
ATOM 723 O O . VAL A 1 96 ? 18.486 15.809 37.476 1.00 79.88 96 VAL A O 1
ATOM 726 N N . ALA A 1 97 ? 16.554 16.679 36.725 1.00 77.44 97 ALA A N 1
ATOM 727 C CA . ALA A 1 97 ? 16.065 15.476 36.052 1.00 77.44 97 ALA A CA 1
ATOM 728 C C . ALA A 1 97 ? 17.107 14.819 35.122 1.00 77.44 97 ALA A C 1
ATOM 730 O O . ALA A 1 97 ? 17.281 13.602 35.217 1.00 77.44 97 ALA A O 1
ATOM 731 N N . PRO A 1 98 ? 17.892 15.560 34.310 1.00 72.75 98 PRO A N 1
ATOM 732 C CA . PRO A 1 98 ? 18.958 14.962 33.507 1.00 72.75 98 PRO A CA 1
ATOM 733 C C . PRO A 1 98 ? 20.043 14.294 34.359 1.00 72.75 98 PRO A C 1
ATOM 735 O O . PRO A 1 98 ? 20.537 13.223 34.014 1.00 72.75 98 PRO A O 1
ATOM 738 N N . THR A 1 99 ? 20.404 14.893 35.497 1.00 74.56 99 THR A N 1
ATOM 739 C CA . THR A 1 99 ? 21.401 14.327 36.422 1.00 74.56 99 THR A CA 1
ATOM 740 C C . THR A 1 99 ? 20.869 13.052 37.077 1.00 74.56 99 THR A C 1
ATOM 742 O O . THR A 1 99 ? 21.583 12.062 37.193 1.00 74.56 99 THR A O 1
ATOM 745 N 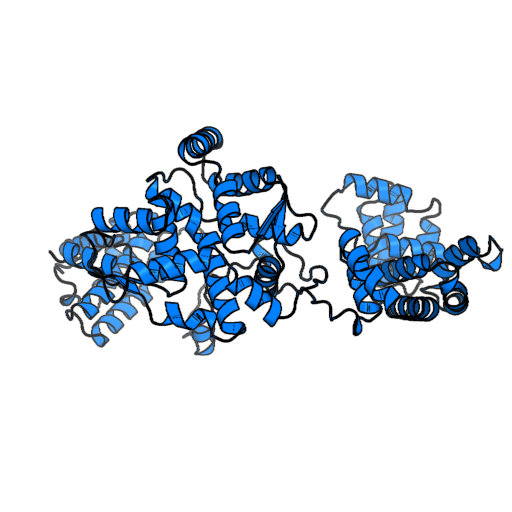N . VAL A 1 100 ? 19.592 13.054 37.453 1.00 72.12 100 VAL A N 1
ATOM 746 C CA . VAL A 1 100 ? 18.897 11.930 38.094 1.00 72.12 100 VAL A CA 1
ATOM 747 C C . VAL A 1 100 ? 18.742 10.744 37.131 1.00 72.12 100 VAL A C 1
ATOM 749 O O . VAL A 1 100 ? 19.007 9.605 37.508 1.00 72.12 100 VAL A O 1
ATOM 752 N N . LEU A 1 101 ? 18.400 11.006 35.865 1.00 66.19 101 LEU A N 1
ATOM 753 C CA . LEU A 1 101 ? 18.279 9.984 34.817 1.00 66.19 101 LEU A CA 1
ATOM 754 C C . LEU A 1 101 ? 19.636 9.418 34.374 1.00 66.19 101 LEU A C 1
ATOM 756 O O . LEU A 1 101 ? 19.725 8.255 33.992 1.00 66.19 101 LEU A O 1
ATOM 760 N N . THR A 1 102 ? 20.702 10.218 34.448 1.00 59.28 102 THR A N 1
ATOM 761 C CA . THR A 1 102 ? 22.058 9.784 34.068 1.00 59.28 102 THR A CA 1
ATOM 762 C C . THR A 1 102 ? 22.828 9.115 35.206 1.00 59.28 102 THR A C 1
ATOM 764 O O . THR A 1 102 ? 23.704 8.300 34.931 1.00 59.28 102 THR A O 1
ATOM 767 N N . ALA A 1 103 ? 22.483 9.365 36.474 1.00 57.84 103 ALA A N 1
ATOM 768 C CA . ALA A 1 103 ? 23.123 8.719 37.625 1.00 57.84 103 ALA A CA 1
ATOM 769 C C . ALA A 1 103 ? 22.879 7.195 37.697 1.00 57.84 103 ALA A C 1
ATOM 771 O O . ALA A 1 103 ? 23.685 6.477 38.286 1.00 57.84 103 ALA A O 1
ATOM 772 N N . GLY A 1 104 ? 21.805 6.690 37.075 1.00 47.88 104 GLY A N 1
ATOM 773 C CA . GLY A 1 104 ? 21.554 5.253 36.885 1.00 47.88 104 GLY A CA 1
ATOM 774 C C . GLY A 1 104 ? 22.216 4.654 35.636 1.00 47.88 104 GLY A C 1
ATOM 775 O O . GLY A 1 104 ? 22.232 3.435 35.473 1.00 47.88 104 GLY A O 1
ATOM 776 N N . ALA A 1 105 ? 22.776 5.499 34.767 1.00 43.56 105 ALA A N 1
ATOM 777 C CA . ALA A 1 105 ? 23.339 5.143 33.471 1.00 43.56 105 ALA A CA 1
ATOM 778 C C . ALA A 1 105 ? 24.866 5.325 33.464 1.00 43.56 105 ALA A C 1
ATOM 780 O O . ALA A 1 105 ? 25.426 6.040 32.633 1.00 43.56 105 ALA A O 1
ATOM 781 N N . ASP A 1 106 ? 25.565 4.647 34.375 1.00 33.62 106 ASP A N 1
ATOM 782 C CA . ASP A 1 106 ? 27.017 4.453 34.267 1.00 33.62 106 ASP A CA 1
ATOM 783 C C . ASP A 1 106 ? 27.306 3.414 33.159 1.00 33.62 106 ASP A C 1
ATOM 785 O O . ASP A 1 106 ? 27.631 2.262 33.433 1.00 33.62 106 ASP A O 1
ATOM 789 N N . ASP A 1 107 ? 27.077 3.808 31.900 1.00 34.44 107 ASP A N 1
ATOM 790 C CA . ASP A 1 107 ? 27.785 3.369 30.683 1.00 34.44 107 ASP A CA 1
ATOM 791 C C . ASP A 1 107 ? 27.057 3.891 29.420 1.00 34.44 107 ASP A C 1
ATOM 793 O O . ASP A 1 107 ? 26.453 3.122 28.679 1.00 34.44 107 ASP A O 1
ATOM 797 N N . ALA A 1 108 ? 27.119 5.198 29.134 1.00 30.27 108 ALA A N 1
ATOM 798 C CA . ALA A 1 108 ? 27.129 5.713 27.754 1.00 30.27 108 ALA A CA 1
ATOM 799 C C . ALA A 1 108 ? 27.430 7.220 27.718 1.00 30.27 108 ALA A C 1
ATOM 801 O O . ALA A 1 108 ? 26.605 8.079 27.996 1.00 30.27 108 ALA A O 1
ATOM 802 N N . GLU A 1 109 ? 28.671 7.505 27.356 1.00 31.08 109 GLU A N 1
ATOM 803 C CA . GLU A 1 109 ? 29.230 8.784 26.934 1.00 31.08 109 GLU A CA 1
ATOM 804 C C . GLU A 1 109 ? 28.343 9.693 26.038 1.00 31.08 109 GLU A C 1
ATOM 806 O O . GLU A 1 109 ? 27.721 9.217 25.093 1.00 31.08 109 GLU A O 1
ATOM 811 N N . LEU A 1 110 ? 28.513 11.019 26.237 1.00 29.02 110 LEU A N 1
ATOM 812 C CA . LEU A 1 110 ? 28.113 12.176 25.399 1.00 29.02 110 LEU A CA 1
ATOM 813 C C . LEU A 1 110 ? 26.591 12.464 25.347 1.00 29.02 110 LEU A C 1
ATOM 815 O O . LEU A 1 110 ? 25.814 11.614 24.962 1.00 29.02 110 LEU A O 1
ATOM 819 N N . PHE A 1 111 ? 26.073 13.651 25.687 1.00 26.67 111 PHE A N 1
ATOM 820 C CA . PHE A 1 111 ? 26.419 14.981 25.170 1.00 26.67 111 PHE A CA 1
ATOM 821 C C . PHE A 1 111 ? 26.097 16.096 26.185 1.00 26.67 111 PHE A C 1
ATOM 823 O O . PHE A 1 111 ? 25.083 16.059 26.870 1.00 26.67 111 PHE A O 1
ATOM 830 N N . ALA A 1 112 ? 26.944 17.127 26.232 1.00 38.19 112 ALA A N 1
ATOM 831 C CA . ALA A 1 112 ? 26.602 18.411 26.843 1.00 38.19 112 ALA A CA 1
ATOM 832 C C . ALA A 1 112 ? 25.784 19.251 25.852 1.00 38.19 112 ALA A C 1
ATOM 834 O O . ALA A 1 112 ? 26.252 19.449 24.728 1.00 38.19 112 ALA A O 1
ATOM 835 N N . VAL A 1 113 ? 24.640 19.793 26.275 1.00 33.66 113 VAL A N 1
ATOM 836 C CA . VAL A 1 113 ? 23.974 20.900 25.575 1.00 33.66 113 VAL A CA 1
ATOM 837 C C . VAL A 1 113 ? 23.439 21.887 26.613 1.00 33.66 113 VAL A C 1
ATOM 839 O O . VAL A 1 113 ? 22.605 21.548 27.443 1.00 33.66 113 VAL A O 1
ATOM 842 N N . ASP A 1 114 ? 24.007 23.085 26.571 1.00 32.88 114 ASP A N 1
ATOM 843 C CA . ASP A 1 114 ? 23.615 24.304 27.270 1.00 32.88 114 ASP A CA 1
ATOM 844 C C . ASP A 1 114 ? 23.171 25.246 26.140 1.00 32.88 114 ASP A C 1
ATOM 846 O O . ASP A 1 114 ? 24.023 25.630 25.338 1.00 32.88 114 ASP A O 1
ATOM 850 N N . ASP A 1 115 ? 21.863 25.468 25.973 1.00 32.53 115 ASP A N 1
ATOM 851 C CA . ASP A 1 115 ? 21.256 26.671 25.370 1.00 32.53 115 ASP A CA 1
ATOM 852 C C . ASP A 1 115 ? 19.712 26.549 25.363 1.00 32.53 115 ASP A C 1
ATOM 854 O O . ASP A 1 115 ? 19.153 25.494 25.066 1.00 32.53 115 ASP A O 1
ATOM 858 N N . GLU A 1 116 ? 19.027 27.643 25.719 1.00 39.22 116 GLU A N 1
ATOM 859 C CA . GLU A 1 116 ? 17.563 27.795 25.691 1.00 39.22 116 GLU A CA 1
ATOM 860 C C . GLU A 1 116 ? 16.980 27.452 24.309 1.00 39.22 116 GLU A C 1
ATOM 862 O O . GLU A 1 116 ? 17.361 28.053 23.300 1.00 39.22 116 GLU A O 1
ATOM 867 N N . LEU A 1 117 ? 16.002 26.539 24.287 1.00 40.94 117 LEU A N 1
ATOM 868 C CA . LEU A 1 117 ? 15.286 26.138 23.078 1.00 40.94 117 LEU A CA 1
ATOM 869 C C . LEU A 1 117 ? 14.522 27.332 22.482 1.00 40.94 117 LEU A C 1
ATOM 871 O O . LEU A 1 117 ? 13.713 27.998 23.130 1.00 40.94 117 LEU A O 1
ATOM 875 N N . THR A 1 118 ? 14.783 27.601 21.214 1.00 44.00 118 THR A N 1
ATOM 876 C CA . THR A 1 118 ? 14.132 28.622 20.398 1.00 44.00 118 THR A CA 1
ATOM 877 C C . THR A 1 118 ? 12.684 28.239 20.057 1.00 44.00 118 THR A C 1
ATOM 879 O O . THR A 1 118 ? 12.309 27.071 20.086 1.00 44.00 118 THR A O 1
ATOM 882 N N . GLU A 1 119 ? 11.851 29.205 19.644 1.00 38.69 119 GLU A N 1
ATOM 883 C CA . GLU A 1 119 ? 10.483 28.949 19.133 1.00 38.69 119 GLU A CA 1
ATOM 884 C C . GLU A 1 119 ? 10.444 27.912 17.988 1.00 38.69 119 GLU A C 1
ATOM 886 O O . GLU A 1 119 ? 9.434 27.244 17.797 1.00 38.69 119 GLU A O 1
ATOM 891 N N . ALA A 1 120 ? 11.542 27.746 17.242 1.00 38.53 120 ALA A N 1
ATOM 892 C CA . ALA A 1 120 ? 11.669 26.721 16.208 1.00 38.53 120 ALA A CA 1
ATOM 893 C C . ALA A 1 120 ? 11.928 25.317 16.781 1.00 38.53 120 ALA A C 1
ATOM 895 O O . ALA A 1 120 ? 11.514 24.333 16.179 1.00 38.53 120 ALA A O 1
ATOM 896 N N . GLU A 1 121 ? 12.586 25.220 17.936 1.00 43.50 121 GLU A N 1
ATOM 897 C CA . GLU A 1 121 ? 12.796 23.960 18.654 1.00 43.50 121 GLU A CA 1
ATOM 898 C C . GLU A 1 121 ? 11.549 23.565 19.454 1.00 43.50 121 GLU A C 1
ATOM 900 O O . GLU A 1 121 ? 11.197 22.394 19.480 1.00 43.50 121 GLU A O 1
ATOM 905 N N . LEU A 1 122 ? 10.797 24.532 19.992 1.00 42.44 122 LEU A N 1
ATOM 906 C CA . LEU A 1 122 ? 9.444 24.303 20.520 1.00 42.44 122 LEU A CA 1
ATOM 907 C C . LEU A 1 122 ? 8.471 23.814 19.435 1.00 42.44 122 LEU A C 1
ATOM 909 O O . LEU A 1 122 ? 7.689 22.911 19.695 1.00 42.44 122 LEU A O 1
ATOM 913 N N . ALA A 1 123 ? 8.558 24.341 18.209 1.00 39.09 123 ALA A N 1
ATOM 914 C CA . ALA A 1 123 ? 7.789 23.826 17.072 1.00 39.09 123 ALA A CA 1
ATOM 915 C C . ALA A 1 123 ? 8.261 22.437 16.596 1.00 39.09 123 ALA A C 1
ATOM 917 O O . ALA A 1 123 ? 7.496 21.722 15.960 1.00 39.09 123 ALA A O 1
ATOM 918 N N . ALA A 1 124 ? 9.508 22.052 16.889 1.00 39.38 124 ALA A N 1
ATOM 919 C CA . ALA A 1 124 ? 10.008 20.701 16.639 1.00 39.38 124 ALA A CA 1
ATOM 920 C C . ALA A 1 124 ? 9.559 19.708 17.728 1.00 39.38 124 ALA A C 1
ATOM 922 O O . ALA A 1 124 ? 9.380 18.535 17.427 1.00 39.38 124 ALA A O 1
ATOM 923 N N . LEU A 1 125 ? 9.336 20.181 18.960 1.00 35.78 125 LEU A N 1
ATOM 924 C CA . LEU A 1 125 ? 8.730 19.409 20.052 1.00 35.78 125 LEU A CA 1
ATOM 925 C C . LEU A 1 125 ? 7.213 19.228 19.870 1.00 35.78 125 LEU A C 1
ATOM 927 O O . LEU A 1 125 ? 6.700 18.161 20.174 1.00 35.78 125 LEU A O 1
ATOM 931 N N . ASP A 1 126 ? 6.514 20.224 19.311 1.00 34.12 126 ASP A N 1
ATOM 932 C CA . ASP A 1 126 ? 5.105 20.116 18.869 1.00 34.12 126 ASP A CA 1
ATOM 933 C C . ASP A 1 126 ? 4.946 19.194 17.638 1.00 34.12 126 ASP A C 1
ATOM 935 O O . ASP A 1 126 ? 3.838 18.842 17.256 1.00 34.12 126 ASP A O 1
ATOM 939 N N . GLY A 1 127 ? 6.067 18.807 17.013 1.00 32.97 127 GLY A N 1
ATOM 940 C CA . GLY A 1 127 ? 6.156 17.800 15.954 1.00 32.97 127 GLY A CA 1
ATOM 941 C C . GLY A 1 127 ? 6.695 16.446 16.428 1.00 32.97 127 GLY A C 1
ATOM 942 O O . GLY A 1 127 ? 7.012 15.613 15.585 1.00 32.97 127 GLY A O 1
ATOM 943 N N . MET A 1 128 ? 6.826 16.226 17.743 1.00 33.97 128 MET A N 1
ATOM 944 C CA . MET A 1 128 ? 7.046 14.895 18.322 1.00 33.97 128 MET A CA 1
ATOM 945 C C . MET A 1 128 ? 5.701 14.214 18.594 1.00 33.97 128 MET A C 1
ATOM 947 O O . MET A 1 128 ? 5.448 13.726 19.694 1.00 33.97 128 MET A O 1
ATOM 951 N N . ASP A 1 129 ? 4.834 14.174 17.583 1.00 37.25 129 ASP A N 1
ATOM 952 C CA . ASP A 1 129 ? 4.044 12.964 17.416 1.00 37.25 129 ASP A CA 1
ATOM 953 C C . ASP A 1 129 ? 5.079 11.868 17.133 1.00 37.25 129 ASP A C 1
ATOM 955 O O . ASP A 1 129 ? 5.921 12.031 16.246 1.00 37.25 129 ASP A O 1
ATOM 959 N N . ASP A 1 130 ? 5.075 10.769 17.885 1.00 43.81 130 ASP A N 1
ATOM 960 C CA . ASP A 1 130 ? 5.761 9.540 17.474 1.00 43.81 130 ASP A CA 1
ATOM 961 C C . ASP A 1 130 ? 5.050 8.989 16.212 1.00 43.81 130 ASP A C 1
ATOM 963 O O . ASP A 1 130 ? 4.486 7.893 16.215 1.00 43.81 130 ASP A O 1
ATOM 967 N N . GLU A 1 131 ? 5.004 9.761 15.118 1.00 52.91 131 GLU A N 1
ATOM 968 C CA . GLU A 1 131 ? 4.642 9.253 13.804 1.00 52.91 131 GLU A CA 1
ATOM 969 C C . GLU A 1 131 ? 5.682 8.184 13.476 1.00 52.91 131 GLU A C 1
ATOM 971 O O . GLU A 1 131 ? 6.863 8.465 13.262 1.00 52.91 131 GLU A O 1
ATOM 976 N N . LEU A 1 132 ? 5.241 6.926 13.499 1.00 61.88 132 LEU A N 1
ATOM 977 C CA . LEU A 1 132 ? 6.053 5.785 13.108 1.00 61.88 132 LEU A CA 1
ATOM 978 C C . LEU A 1 132 ? 6.647 6.064 11.723 1.00 61.88 132 LEU A C 1
ATOM 980 O O . LEU A 1 132 ? 5.928 6.023 10.724 1.00 61.88 132 LEU A O 1
ATOM 984 N N . ASP A 1 133 ? 7.958 6.311 11.647 1.00 77.00 133 ASP A N 1
ATOM 985 C CA . ASP A 1 133 ? 8.650 6.446 10.367 1.00 77.00 133 ASP A CA 1
ATOM 986 C C . ASP A 1 133 ? 8.640 5.082 9.663 1.00 77.00 133 ASP A C 1
ATOM 988 O O . ASP A 1 133 ? 9.505 4.221 9.857 1.00 77.00 133 ASP A O 1
ATOM 992 N N . LEU A 1 134 ? 7.629 4.874 8.818 1.00 78.25 134 LEU A N 1
ATOM 993 C CA . LEU A 1 134 ? 7.422 3.631 8.083 1.00 78.25 134 LEU A CA 1
ATOM 994 C C . LEU A 1 134 ? 8.599 3.323 7.157 1.00 78.25 134 LEU A C 1
ATOM 996 O O . LEU A 1 134 ? 8.860 2.158 6.847 1.00 78.25 134 LEU A O 1
ATOM 1000 N N . ARG A 1 135 ? 9.331 4.345 6.707 1.00 79.19 135 ARG A N 1
ATOM 1001 C CA . ARG A 1 135 ? 10.503 4.143 5.867 1.00 79.19 135 ARG A CA 1
ATOM 1002 C C . ARG A 1 135 ? 11.631 3.513 6.662 1.00 79.19 135 ARG A C 1
ATOM 1004 O O . ARG A 1 135 ? 12.251 2.576 6.157 1.00 79.19 135 ARG A O 1
ATOM 1011 N N . GLU A 1 136 ? 11.890 4.001 7.870 1.00 74.81 136 GLU A N 1
ATOM 1012 C CA . GLU A 1 136 ? 12.907 3.431 8.753 1.00 74.81 136 GLU A CA 1
ATOM 1013 C C . GLU A 1 136 ? 12.490 2.044 9.255 1.00 74.81 136 GLU A C 1
ATOM 1015 O O . GLU A 1 136 ? 13.236 1.079 9.071 1.00 74.81 136 GLU A O 1
ATOM 1020 N N . VAL A 1 137 ? 11.268 1.916 9.785 1.00 76.31 137 VAL A N 1
ATOM 1021 C CA . VAL A 1 137 ? 10.746 0.672 10.379 1.00 76.31 137 VAL A CA 1
ATOM 1022 C C . VAL A 1 137 ? 10.762 -0.492 9.384 1.00 76.31 137 VAL A C 1
ATOM 1024 O O . VAL A 1 137 ? 11.147 -1.606 9.740 1.00 76.31 137 VAL A O 1
ATOM 1027 N N . PHE A 1 138 ? 10.379 -0.250 8.127 1.00 77.19 138 PHE A N 1
ATOM 1028 C CA . PHE A 1 138 ? 10.294 -1.296 7.100 1.00 77.19 138 PHE A CA 1
ATOM 1029 C C . PHE A 1 138 ? 11.472 -1.297 6.114 1.00 77.19 138 PHE A C 1
ATOM 1031 O O . PHE A 1 138 ? 11.481 -2.098 5.176 1.00 77.19 138 PHE A O 1
ATOM 1038 N N . GLY A 1 139 ? 12.466 -0.419 6.295 1.00 79.38 139 GLY A N 1
ATOM 1039 C CA . GLY A 1 139 ? 13.607 -0.293 5.385 1.00 79.38 139 GLY A CA 1
ATOM 1040 C C . GLY A 1 139 ? 13.197 0.040 3.946 1.00 79.38 139 GLY A C 1
ATOM 1041 O O . GLY A 1 139 ? 13.772 -0.501 2.997 1.00 79.38 139 GLY A O 1
ATOM 1042 N N . LEU A 1 140 ? 12.176 0.886 3.770 1.00 82.62 140 LEU A N 1
ATOM 1043 C CA . LEU A 1 140 ? 11.613 1.184 2.453 1.00 82.62 140 LEU A CA 1
ATOM 1044 C C . LEU A 1 140 ? 12.593 2.002 1.592 1.00 82.62 140 LEU A C 1
ATOM 1046 O O . LEU A 1 140 ? 13.321 2.869 2.098 1.00 82.62 140 LEU A O 1
ATOM 1050 N N . PRO A 1 141 ? 12.601 1.786 0.263 1.00 82.56 141 PRO A N 1
ATOM 1051 C CA . PRO A 1 141 ? 13.318 2.667 -0.647 1.00 82.56 141 PRO A CA 1
ATOM 1052 C C . PRO A 1 141 ? 12.726 4.082 -0.600 1.00 82.56 141 PRO A C 1
ATOM 1054 O O . PRO A 1 141 ? 11.571 4.279 -0.240 1.00 82.56 141 PRO A O 1
ATOM 1057 N N . GLY A 1 142 ? 13.491 5.083 -1.042 1.00 85.06 142 GLY A N 1
ATOM 1058 C CA . GLY A 1 142 ? 12.996 6.466 -1.115 1.00 85.06 142 GLY A CA 1
ATOM 1059 C C . GLY A 1 142 ? 11.873 6.685 -2.139 1.00 85.06 142 GLY A C 1
ATOM 1060 O O . GLY A 1 142 ? 11.301 7.768 -2.182 1.00 85.06 142 GLY A O 1
ATOM 1061 N N . ARG A 1 143 ? 11.575 5.680 -2.970 1.00 87.81 143 ARG A N 1
ATOM 1062 C CA . ARG A 1 143 ? 10.519 5.708 -3.978 1.00 87.81 143 ARG A CA 1
ATOM 1063 C C . ARG A 1 143 ? 9.929 4.314 -4.163 1.00 87.81 143 ARG A C 1
ATOM 1065 O O . ARG A 1 143 ? 10.682 3.347 -4.274 1.00 87.81 143 ARG A O 1
ATOM 1072 N N . LEU A 1 144 ? 8.605 4.231 -4.240 1.00 89.56 144 LEU A N 1
ATOM 1073 C CA . LEU A 1 144 ? 7.864 3.019 -4.582 1.00 89.56 144 LEU A CA 1
ATOM 1074 C C . LEU A 1 144 ? 7.168 3.159 -5.942 1.00 89.56 144 LEU A C 1
ATOM 1076 O O . LEU A 1 144 ? 6.972 4.278 -6.421 1.00 89.56 144 LEU A O 1
ATOM 1080 N N . PRO A 1 145 ? 6.757 2.030 -6.550 1.00 89.88 145 PRO A N 1
ATOM 1081 C CA . PRO A 1 145 ? 6.122 2.045 -7.860 1.00 89.88 145 PRO A CA 1
ATOM 1082 C C . PRO A 1 145 ? 4.826 2.865 -7.867 1.00 89.88 145 PRO A C 1
ATOM 1084 O O . PRO A 1 145 ? 4.128 2.883 -6.840 1.00 89.88 145 PRO A O 1
ATOM 1087 N N . PRO A 1 146 ? 4.473 3.481 -9.015 1.00 92.62 146 PRO A N 1
ATOM 1088 C CA . PRO A 1 146 ? 3.267 4.285 -9.143 1.00 92.62 146 PRO A CA 1
ATOM 1089 C C . PRO A 1 146 ? 1.991 3.531 -8.762 1.00 92.62 146 PRO A C 1
ATOM 1091 O O . PRO A 1 146 ? 1.878 2.321 -8.965 1.00 92.62 146 PRO A O 1
ATOM 1094 N N . LEU A 1 147 ? 1.008 4.271 -8.256 1.00 92.31 147 LEU A N 1
ATOM 1095 C CA . LEU A 1 147 ? -0.293 3.767 -7.835 1.00 92.31 147 LEU A CA 1
ATOM 1096 C C . LEU A 1 147 ? -1.427 4.432 -8.605 1.00 92.31 147 LEU A C 1
ATOM 1098 O O . LEU A 1 147 ? -1.419 5.639 -8.839 1.00 92.31 147 LEU A O 1
ATOM 1102 N N . ARG A 1 148 ? -2.462 3.656 -8.925 1.00 92.06 148 ARG A N 1
ATOM 1103 C CA . ARG A 1 148 ? -3.755 4.198 -9.339 1.00 92.06 148 ARG A CA 1
ATOM 1104 C C . ARG A 1 148 ? -4.694 4.246 -8.140 1.00 92.06 148 ARG A C 1
ATOM 1106 O O . ARG A 1 148 ? -5.031 3.206 -7.581 1.00 92.06 148 ARG A O 1
ATOM 1113 N N . LEU A 1 149 ? -5.162 5.446 -7.802 1.00 93.88 149 LEU A N 1
ATOM 1114 C CA . LEU A 1 149 ? -6.222 5.655 -6.819 1.00 93.88 149 LEU A CA 1
ATOM 1115 C C . LEU A 1 149 ? -7.475 6.241 -7.491 1.00 93.88 149 LEU A C 1
ATOM 1117 O O . LEU A 1 149 ? -7.353 7.028 -8.436 1.00 93.88 149 LEU A O 1
ATOM 1121 N N . PRO A 1 150 ? -8.682 5.860 -7.035 1.00 94.19 150 PRO A N 1
ATOM 1122 C CA . PRO A 1 150 ? -9.911 6.575 -7.355 1.00 94.19 150 PRO A CA 1
ATOM 1123 C C . PRO A 1 150 ? -9.845 8.041 -6.922 1.00 94.19 150 PRO A C 1
ATOM 1125 O O . PRO A 1 150 ? -9.036 8.422 -6.079 1.00 94.19 150 PRO A O 1
ATOM 1128 N N . GLY A 1 151 ? -10.732 8.864 -7.479 1.00 92.62 151 GLY A N 1
ATOM 1129 C CA . GLY A 1 151 ? -10.874 10.243 -7.019 1.00 92.62 151 GLY A CA 1
ATOM 1130 C C . GLY A 1 151 ? -11.411 10.310 -5.587 1.00 92.62 151 GLY A C 1
ATOM 1131 O O . GLY A 1 151 ? -12.173 9.440 -5.166 1.00 92.62 151 GLY A O 1
ATOM 1132 N N . GLU A 1 152 ? -11.075 11.386 -4.882 1.00 94.06 152 GLU A N 1
ATOM 1133 C CA . GLU A 1 152 ? -11.470 11.660 -3.492 1.00 94.06 152 GLU A CA 1
ATOM 1134 C C . GLU A 1 152 ? -12.966 11.413 -3.232 1.00 94.06 152 GLU A C 1
ATOM 1136 O O . GLU A 1 152 ? -13.328 10.664 -2.331 1.00 94.06 152 GLU A O 1
ATOM 1141 N N . HIS A 1 153 ? -13.849 11.902 -4.109 1.00 94.88 153 HIS A N 1
ATOM 1142 C CA . HIS A 1 153 ? -15.295 11.681 -3.987 1.00 94.88 153 HIS A CA 1
ATOM 1143 C C . HIS A 1 153 ? -15.708 10.195 -4.009 1.00 94.88 153 HIS A C 1
ATOM 1145 O O . HIS A 1 153 ? -16.677 9.787 -3.362 1.00 94.88 153 HIS A O 1
ATOM 1151 N N . GLU A 1 154 ? -15.013 9.361 -4.788 1.00 96.38 154 GLU A N 1
ATOM 1152 C CA . GLU A 1 154 ? -15.282 7.920 -4.836 1.00 96.38 154 GLU A CA 1
ATOM 1153 C C . GLU A 1 154 ? -14.773 7.221 -3.572 1.00 96.38 154 GLU A C 1
ATOM 1155 O O . GLU A 1 154 ? -15.473 6.355 -3.039 1.00 96.38 154 GLU A O 1
ATOM 1160 N N . LEU A 1 155 ? -13.614 7.641 -3.057 1.00 97.12 155 LEU A N 1
ATOM 1161 C CA . LEU A 1 155 ? -13.055 7.164 -1.791 1.00 97.12 155 LEU A CA 1
ATOM 1162 C C . LEU A 1 155 ? -13.963 7.540 -0.613 1.00 97.12 155 LEU A C 1
ATOM 1164 O O . LEU A 1 155 ? -14.363 6.668 0.156 1.00 97.12 155 LEU A O 1
ATOM 1168 N N . ALA A 1 156 ? -14.402 8.795 -0.533 1.00 96.00 156 ALA A N 1
ATOM 1169 C CA . ALA A 1 156 ? -15.309 9.270 0.505 1.00 96.00 156 ALA A CA 1
ATOM 1170 C C . ALA A 1 156 ? -16.678 8.575 0.431 1.00 96.00 156 ALA A C 1
ATOM 1172 O O . ALA A 1 156 ? -17.319 8.301 1.448 1.00 96.00 156 ALA A O 1
ATOM 1173 N N . ARG A 1 157 ? -17.157 8.225 -0.770 1.00 95.44 157 ARG A N 1
ATOM 1174 C CA . ARG A 1 157 ? -18.356 7.384 -0.912 1.00 95.44 157 ARG A CA 1
ATOM 1175 C C . ARG A 1 157 ? -18.133 5.975 -0.357 1.00 95.44 157 ARG A C 1
ATOM 1177 O O . ARG A 1 157 ? -19.045 5.437 0.271 1.00 95.44 157 ARG A O 1
ATOM 1184 N N . ALA A 1 158 ? -16.965 5.377 -0.596 1.00 96.38 158 ALA A N 1
ATOM 1185 C CA . ALA A 1 158 ? -16.618 4.074 -0.036 1.00 96.38 158 ALA A CA 1
ATOM 1186 C C . ALA A 1 158 ? -16.540 4.137 1.500 1.00 96.38 158 ALA A C 1
ATOM 1188 O O . ALA A 1 158 ? -17.154 3.298 2.160 1.00 96.38 158 ALA A O 1
ATOM 1189 N N . ALA A 1 159 ? -15.917 5.177 2.060 1.00 96.19 159 ALA A N 1
ATOM 1190 C CA . ALA A 1 159 ? -15.852 5.419 3.501 1.00 96.19 159 ALA A CA 1
ATOM 1191 C C . ALA A 1 159 ? -17.253 5.510 4.132 1.00 96.19 159 ALA A C 1
ATOM 1193 O O . ALA A 1 159 ? -17.560 4.768 5.067 1.00 96.19 159 ALA A O 1
ATOM 1194 N N . ARG A 1 160 ? -18.161 6.311 3.548 1.00 94.12 160 ARG A N 1
ATOM 1195 C CA . ARG A 1 160 ? -19.571 6.418 3.991 1.00 94.12 160 ARG A CA 1
ATOM 1196 C C . ARG A 1 160 ? -20.340 5.097 3.937 1.00 94.12 160 ARG A C 1
ATOM 1198 O O . ARG A 1 160 ? -21.360 4.953 4.605 1.00 94.12 160 ARG A O 1
ATOM 1205 N N . SER A 1 161 ? -19.888 4.137 3.131 1.00 95.06 161 SER A N 1
ATOM 1206 C CA . SER A 1 161 ? -20.528 2.824 3.013 1.00 95.06 161 SER A CA 1
ATOM 1207 C C . SER A 1 161 ? -20.080 1.810 4.070 1.00 95.06 161 SER A C 1
ATOM 1209 O O . SER A 1 161 ? -20.606 0.699 4.062 1.00 95.06 161 SER A O 1
ATOM 1211 N N . SER A 1 162 ? -19.164 2.185 4.975 1.00 96.81 162 SER A N 1
ATOM 1212 C CA . SER A 1 162 ? -18.597 1.328 6.025 1.00 96.81 162 SER A CA 1
ATOM 1213 C C . SER A 1 162 ? -19.662 0.731 6.964 1.00 96.81 162 SER A C 1
ATOM 1215 O O . SER A 1 162 ? -20.288 1.457 7.749 1.00 96.81 162 SER A O 1
ATOM 1217 N N . PRO A 1 163 ? -19.856 -0.606 6.953 1.00 96.25 163 PRO A N 1
ATOM 1218 C CA . PRO A 1 163 ? -20.739 -1.281 7.907 1.00 96.25 163 PRO A CA 1
ATOM 1219 C C . PRO A 1 163 ? -20.329 -1.130 9.378 1.00 96.25 163 PRO A C 1
ATOM 1221 O O . PRO A 1 163 ? -21.173 -1.251 10.271 1.00 96.25 163 PRO A O 1
ATOM 1224 N N . LEU A 1 164 ? -19.038 -0.941 9.660 1.00 96.81 164 LEU A N 1
ATOM 1225 C CA . LEU A 1 164 ? -18.541 -0.738 11.018 1.00 96.81 164 LEU A CA 1
ATOM 1226 C C . LEU A 1 164 ? -18.896 0.656 11.543 1.00 96.81 164 LEU A C 1
ATOM 1228 O O . LEU A 1 164 ? -19.470 0.752 12.627 1.00 96.81 164 LEU A O 1
ATOM 1232 N N . LEU A 1 165 ? -18.662 1.707 10.751 1.00 95.25 165 LEU A N 1
ATOM 1233 C CA . LEU A 1 165 ? -19.020 3.075 11.141 1.00 95.25 165 LEU A CA 1
ATOM 1234 C C . LEU A 1 165 ? -20.539 3.250 11.281 1.00 95.25 165 LEU A C 1
ATOM 1236 O O . LEU A 1 165 ? -20.990 3.905 12.218 1.00 95.25 165 LEU A O 1
ATOM 1240 N N . ASP A 1 166 ? -21.356 2.604 10.436 1.00 94.25 166 ASP A N 1
ATOM 1241 C CA . ASP A 1 166 ? -22.816 2.614 10.635 1.00 94.25 166 ASP A CA 1
ATOM 1242 C C . ASP A 1 166 ? -23.232 1.941 11.955 1.00 94.25 166 ASP A C 1
ATOM 1244 O O . ASP A 1 166 ? -24.145 2.419 12.632 1.00 94.25 166 ASP A O 1
ATOM 1248 N N . ARG A 1 167 ? -22.558 0.859 12.367 1.00 95.62 167 ARG A N 1
ATOM 1249 C CA . ARG A 1 167 ? -22.819 0.221 13.668 1.00 95.62 167 ARG A CA 1
ATOM 1250 C C . ARG A 1 167 ? -22.388 1.098 14.841 1.00 95.62 167 ARG A C 1
ATOM 1252 O O . ARG A 1 167 ? -23.179 1.222 15.773 1.00 95.62 167 ARG A O 1
ATOM 1259 N N . ALA A 1 168 ? -21.217 1.734 14.778 1.00 95.81 168 ALA A N 1
ATOM 1260 C CA . ALA A 1 168 ? -20.759 2.677 15.803 1.00 95.81 168 ALA A CA 1
ATOM 1261 C C . ALA A 1 168 ? -21.737 3.854 15.942 1.00 95.81 168 ALA A C 1
ATOM 1263 O O . ALA A 1 168 ? -22.211 4.152 17.035 1.00 95.81 168 ALA A O 1
ATOM 1264 N N . ARG A 1 169 ? -22.181 4.424 14.816 1.00 94.25 169 ARG A N 1
ATOM 1265 C CA . ARG A 1 169 ? -23.212 5.471 14.777 1.00 94.25 169 ARG A CA 1
ATOM 1266 C C . ARG A 1 169 ? -24.535 5.017 15.399 1.00 94.25 169 ARG A C 1
ATOM 1268 O O . ARG A 1 169 ? -25.168 5.760 16.145 1.00 94.25 169 ARG A O 1
ATOM 1275 N N . ARG A 1 170 ? -24.987 3.792 15.105 1.00 94.81 170 ARG A N 1
ATOM 1276 C CA . ARG A 1 170 ? -26.204 3.218 15.710 1.00 94.81 170 ARG A CA 1
ATOM 1277 C C . ARG A 1 170 ? -26.048 2.982 17.210 1.00 94.81 170 ARG A C 1
ATOM 1279 O O . ARG A 1 170 ? -27.039 3.112 17.925 1.00 94.81 170 ARG A O 1
ATOM 1286 N N . PHE A 1 171 ? -24.849 2.631 17.669 1.00 96.44 171 PHE A N 1
ATOM 1287 C CA . PHE A 1 171 ? -24.554 2.504 19.090 1.00 96.44 171 PHE A CA 1
ATOM 1288 C C . PHE A 1 171 ? -24.581 3.863 19.792 1.00 96.44 171 PHE A C 1
ATOM 1290 O O . PHE A 1 171 ? -25.300 4.008 20.777 1.00 96.44 171 PHE A O 1
ATOM 1297 N N . ALA A 1 172 ? -23.934 4.883 19.228 1.00 95.50 172 ALA A N 1
ATOM 1298 C CA . ALA A 1 172 ? -24.015 6.244 19.747 1.00 95.50 172 ALA A CA 1
ATOM 1299 C C . ALA A 1 172 ? -25.469 6.747 19.791 1.00 95.50 172 ALA A C 1
ATOM 1301 O O . ALA A 1 172 ? -25.958 7.173 20.833 1.00 95.50 172 ALA A O 1
ATOM 1302 N N . ALA A 1 173 ? -26.246 6.549 18.723 1.00 94.06 173 ALA A N 1
ATOM 1303 C CA . ALA A 1 173 ? -27.674 6.880 18.727 1.00 94.06 173 ALA A CA 1
ATOM 1304 C C . ALA A 1 173 ? -28.485 6.122 19.804 1.00 94.06 173 ALA A C 1
ATOM 1306 O O . ALA A 1 173 ? -29.503 6.626 20.279 1.00 94.06 173 ALA A O 1
ATOM 1307 N N . TRP A 1 174 ? -28.064 4.912 20.191 1.00 95.62 174 TRP A N 1
ATOM 1308 C CA . TRP A 1 174 ? -28.669 4.165 21.299 1.00 95.62 174 TRP A CA 1
ATOM 1309 C C . TRP A 1 174 ? -28.299 4.760 22.669 1.00 95.62 174 TRP A C 1
ATOM 1311 O O . TRP A 1 174 ? -29.141 4.774 23.579 1.00 95.62 174 TRP A O 1
ATOM 1321 N N . VAL A 1 175 ? -27.070 5.272 22.812 1.00 95.69 175 VAL A N 1
ATOM 1322 C CA . VAL A 1 175 ? -26.619 6.019 23.994 1.00 95.69 175 VAL A CA 1
ATOM 1323 C C . VAL A 1 175 ? -27.461 7.287 24.171 1.00 95.69 175 VAL A C 1
ATOM 1325 O O . VAL A 1 175 ? -28.078 7.449 25.223 1.00 95.69 175 VAL A O 1
ATOM 1328 N N . GLY A 1 176 ? -27.605 8.107 23.127 1.00 92.75 176 GLY A N 1
ATOM 1329 C CA . GLY A 1 176 ? -28.439 9.317 23.142 1.00 92.75 176 GLY A CA 1
ATOM 1330 C C . GLY A 1 176 ? -27.830 10.479 23.941 1.00 92.75 176 GLY A C 1
ATOM 1331 O O . GLY A 1 176 ? -26.622 10.549 24.108 1.00 92.75 176 GLY A O 1
ATOM 1332 N N . GLU A 1 177 ? -28.662 11.395 24.453 1.00 87.88 177 GLU A N 1
ATOM 1333 C CA . GLU A 1 177 ? -28.236 12.670 25.082 1.00 87.88 177 GLU A CA 1
ATOM 1334 C C . GLU A 1 177 ? -27.486 12.530 26.429 1.00 87.88 177 GLU A C 1
ATOM 1336 O O . GLU A 1 177 ? -27.110 13.533 27.033 1.00 87.88 177 GLU A O 1
ATOM 1341 N N . GLY A 1 178 ? -27.311 11.310 26.942 1.00 85.62 178 GLY A N 1
ATOM 1342 C CA . GLY A 1 178 ? -26.640 11.062 28.217 1.00 85.62 178 GLY A CA 1
ATOM 1343 C C . GLY A 1 178 ? -27.162 9.818 28.933 1.00 85.62 178 GLY A C 1
ATOM 1344 O O . GLY A 1 178 ? -28.350 9.731 29.260 1.00 85.62 178 GLY A O 1
ATOM 1345 N N . ARG A 1 179 ? -26.270 8.867 29.221 1.00 91.31 179 ARG A N 1
ATOM 1346 C CA . ARG A 1 179 ? -26.517 7.694 30.074 1.00 91.31 179 ARG A CA 1
ATOM 1347 C C . ARG A 1 179 ? -25.537 7.658 31.229 1.00 91.31 179 ARG A C 1
ATOM 1349 O O . ARG A 1 179 ? -24.357 7.908 31.029 1.00 91.31 179 ARG A O 1
ATOM 1356 N N . GLU A 1 180 ? -26.038 7.321 32.414 1.00 92.19 180 GLU A N 1
ATOM 1357 C CA . GLU A 1 180 ? -25.215 7.161 33.616 1.00 92.19 180 GLU A CA 1
ATOM 1358 C C . GLU A 1 180 ? -24.292 5.942 33.486 1.00 92.19 180 GLU A C 1
ATOM 1360 O O . GLU A 1 180 ? -24.723 4.869 33.051 1.00 92.19 180 GLU A O 1
ATOM 1365 N N . LEU A 1 181 ? -23.037 6.113 33.897 1.00 91.38 181 LEU A N 1
ATOM 1366 C CA . LEU A 1 181 ? -22.032 5.055 33.954 1.00 91.38 181 LEU A CA 1
ATOM 1367 C C . LEU A 1 181 ? -22.046 4.364 35.318 1.00 91.38 181 LEU A C 1
ATOM 1369 O O . LEU A 1 181 ? -22.452 4.929 36.336 1.00 91.38 181 LEU A O 1
ATOM 1373 N N . ALA A 1 182 ? -21.611 3.109 35.336 1.00 88.06 182 ALA A N 1
ATOM 1374 C CA . ALA A 1 182 ? -21.366 2.380 36.570 1.00 88.06 182 ALA A CA 1
ATOM 1375 C C . ALA A 1 182 ? -20.031 2.804 37.215 1.00 88.06 182 ALA A C 1
ATOM 1377 O O . ALA A 1 182 ? -19.180 3.428 36.580 1.00 88.06 182 ALA A O 1
ATOM 1378 N N . ASP A 1 183 ? -19.825 2.405 38.477 1.00 74.56 183 ASP A N 1
ATOM 1379 C CA . ASP A 1 183 ? -18.535 2.532 39.165 1.00 74.56 183 ASP A CA 1
ATOM 1380 C C . ASP A 1 183 ? -17.451 1.780 38.363 1.00 74.56 183 ASP A C 1
ATOM 1382 O O . ASP A 1 183 ? -17.340 0.556 38.463 1.00 74.56 183 ASP A O 1
ATOM 1386 N N . GLY A 1 184 ? -16.671 2.505 37.557 1.00 69.81 184 GLY A N 1
ATOM 1387 C CA . GLY A 1 184 ? -15.695 1.926 36.626 1.00 69.81 184 GLY A CA 1
ATOM 1388 C C . GLY A 1 184 ? -15.664 2.573 35.240 1.00 69.81 184 GLY A C 1
ATOM 1389 O O . GLY A 1 184 ? -14.700 2.344 34.525 1.00 69.81 184 GLY A O 1
ATOM 1390 N N . GLY A 1 185 ? -16.656 3.402 34.891 1.00 81.56 185 GLY A N 1
ATOM 1391 C CA . GLY A 1 185 ? -16.713 4.089 33.591 1.00 81.56 185 GLY A CA 1
ATOM 1392 C C . GLY A 1 185 ? -17.426 3.297 32.487 1.00 81.56 185 GLY A C 1
ATOM 1393 O O . GLY A 1 185 ? -17.618 3.815 31.395 1.00 81.56 185 GLY A O 1
ATOM 1394 N N . ASP A 1 186 ? -17.884 2.078 32.778 1.00 87.25 186 ASP A N 1
ATOM 1395 C CA . ASP A 1 186 ? -18.630 1.244 31.834 1.00 87.25 186 ASP A CA 1
ATOM 1396 C C . ASP A 1 186 ? -20.140 1.518 31.867 1.00 87.25 186 ASP A C 1
ATOM 1398 O O . ASP A 1 186 ? -20.704 1.968 32.874 1.00 87.25 186 ASP A O 1
ATOM 1402 N N . LEU A 1 187 ? -20.840 1.118 30.800 1.00 91.62 187 LEU A N 1
ATOM 1403 C CA . LEU A 1 187 ? -22.298 0.997 30.844 1.00 91.62 187 LEU A CA 1
ATOM 1404 C C . LEU A 1 187 ? -22.729 0.014 31.946 1.00 91.62 187 LEU A C 1
ATOM 1406 O O . LEU A 1 187 ? -22.161 -1.078 32.066 1.00 91.62 187 LEU A O 1
ATOM 1410 N N . PRO A 1 188 ? -23.801 0.320 32.702 1.00 93.88 188 PRO A N 1
ATOM 1411 C CA . PRO A 1 188 ? -24.410 -0.649 33.602 1.00 93.88 188 PRO A CA 1
ATOM 1412 C C . PRO A 1 188 ? -24.718 -1.963 32.873 1.00 93.88 188 PRO A C 1
ATOM 1414 O O . PRO A 1 188 ? -25.192 -1.953 31.740 1.00 93.88 188 PRO A O 1
ATOM 1417 N N . ALA A 1 189 ? -24.509 -3.109 33.529 1.00 93.19 189 ALA A N 1
ATOM 1418 C CA . ALA A 1 189 ? -24.615 -4.423 32.879 1.00 93.19 189 ALA A CA 1
ATOM 1419 C C . ALA A 1 189 ? -25.971 -4.678 32.184 1.00 93.19 189 ALA A C 1
ATOM 1421 O O . ALA A 1 189 ? -26.018 -5.322 31.135 1.00 93.19 189 ALA A O 1
ATOM 1422 N N . ASP A 1 190 ? -27.069 -4.162 32.747 1.00 94.38 190 ASP A N 1
ATOM 1423 C CA . ASP A 1 190 ? -28.404 -4.252 32.141 1.00 94.38 190 ASP A CA 1
ATOM 1424 C C . ASP A 1 190 ? -28.507 -3.410 30.855 1.00 94.38 190 ASP A C 1
ATOM 1426 O O . ASP A 1 190 ? -29.118 -3.850 29.876 1.00 94.38 190 ASP A O 1
ATOM 1430 N N . ASP A 1 191 ? -27.871 -2.238 30.838 1.00 95.19 191 ASP A N 1
ATOM 1431 C CA . ASP A 1 191 ? -27.807 -1.331 29.691 1.00 95.19 191 ASP A CA 1
ATOM 1432 C C . ASP A 1 191 ? -26.889 -1.896 28.602 1.00 95.19 191 ASP A C 1
ATOM 1434 O O . ASP A 1 191 ? -27.299 -1.961 27.445 1.00 95.19 191 ASP A O 1
ATOM 1438 N N . ALA A 1 192 ? -25.712 -2.415 28.962 1.00 94.88 192 ALA A N 1
ATOM 1439 C CA . ALA A 1 192 ? -24.816 -3.100 28.029 1.00 94.88 192 ALA A CA 1
ATOM 1440 C C . ALA A 1 192 ? -25.505 -4.309 27.366 1.00 94.88 192 ALA A C 1
ATOM 1442 O O . ALA A 1 192 ? -25.470 -4.475 26.146 1.00 94.88 192 ALA A O 1
ATOM 1443 N N . ALA A 1 193 ? -26.219 -5.130 28.148 1.00 95.94 193 ALA A N 1
ATOM 1444 C CA . ALA A 1 193 ? -26.975 -6.263 27.617 1.00 95.94 193 ALA A CA 1
ATOM 1445 C C . ALA A 1 193 ? -28.139 -5.829 26.706 1.00 95.94 193 ALA A C 1
ATOM 1447 O O . ALA A 1 193 ? -28.453 -6.519 25.730 1.00 95.94 193 ALA A O 1
ATOM 1448 N N . ALA A 1 194 ? -28.791 -4.704 27.011 1.00 96.62 194 ALA A N 1
ATOM 1449 C CA . ALA A 1 194 ? -29.836 -4.135 26.169 1.00 96.62 194 ALA A CA 1
ATOM 1450 C C . ALA A 1 194 ? -29.267 -3.588 24.849 1.00 96.62 194 ALA A C 1
ATOM 1452 O O . ALA A 1 194 ? -29.798 -3.925 23.790 1.00 96.62 194 ALA A O 1
ATOM 1453 N N . ALA A 1 195 ? -28.165 -2.835 24.900 1.00 96.44 195 ALA A N 1
ATOM 1454 C CA . ALA A 1 195 ? -27.481 -2.294 23.728 1.00 96.44 195 ALA A CA 1
ATOM 1455 C C . ALA A 1 195 ? -27.017 -3.406 22.782 1.00 96.44 195 ALA A C 1
ATOM 1457 O O . ALA A 1 195 ? -27.381 -3.406 21.605 1.00 96.44 195 ALA A O 1
ATOM 1458 N N . ALA A 1 196 ? -26.300 -4.405 23.308 1.00 96.94 196 ALA A N 1
ATOM 1459 C CA . ALA A 1 196 ? -25.823 -5.549 22.534 1.00 96.94 196 ALA A CA 1
ATOM 1460 C C . ALA A 1 196 ? -26.980 -6.265 21.817 1.00 96.94 196 ALA A C 1
ATOM 1462 O O . ALA A 1 196 ? -26.936 -6.528 20.613 1.00 96.94 196 ALA A O 1
ATOM 1463 N N . LYS A 1 197 ? -28.086 -6.497 22.533 1.00 97.12 197 LYS A N 1
ATOM 1464 C CA . LYS A 1 197 ? -29.284 -7.129 21.973 1.00 97.12 197 LYS A CA 1
ATOM 1465 C C . LYS A 1 197 ? -29.955 -6.286 20.884 1.00 97.12 197 LYS A C 1
ATOM 1467 O O . LYS A 1 197 ? -30.376 -6.852 19.875 1.00 97.12 197 LYS A O 1
ATOM 1472 N N . ASP A 1 198 ? -30.100 -4.980 21.093 1.00 96.62 198 ASP A N 1
ATOM 1473 C CA . ASP A 1 198 ? -30.777 -4.079 20.152 1.00 96.62 198 ASP A CA 1
ATOM 1474 C C . ASP A 1 198 ? -29.942 -3.848 18.879 1.00 96.62 198 ASP A C 1
ATOM 1476 O O . ASP A 1 198 ? -30.491 -3.725 17.779 1.00 96.62 198 ASP A O 1
ATOM 1480 N N . LEU A 1 199 ? -28.614 -3.846 19.010 1.00 96.00 199 LEU A N 1
ATOM 1481 C CA . LEU A 1 199 ? -27.674 -3.754 17.893 1.00 96.00 199 LEU A CA 1
ATOM 1482 C C . LEU A 1 199 ? -27.466 -5.093 17.176 1.00 96.00 199 LEU A C 1
ATOM 1484 O O . LEU A 1 199 ? -27.130 -5.095 15.990 1.00 96.00 199 LEU A O 1
ATOM 1488 N N . GLY A 1 200 ? -27.737 -6.211 17.854 1.00 96.62 200 GLY A N 1
ATOM 1489 C CA . GLY A 1 200 ? -27.533 -7.560 17.330 1.00 96.62 200 GLY A CA 1
ATOM 1490 C C . GLY A 1 200 ? -26.069 -8.000 17.357 1.00 96.62 200 GLY A C 1
ATOM 1491 O O . GLY A 1 200 ? -25.660 -8.743 16.469 1.00 96.62 200 GLY A O 1
ATOM 1492 N N . VAL A 1 201 ? -25.314 -7.530 18.350 1.00 96.31 201 VAL A N 1
ATOM 1493 C CA . VAL A 1 201 ? -23.886 -7.806 18.567 1.00 96.31 201 VAL A CA 1
ATOM 1494 C C . VAL A 1 201 ? -23.685 -8.510 19.911 1.00 96.31 201 VAL A C 1
ATOM 1496 O O . VAL A 1 201 ? -24.604 -8.548 20.738 1.00 96.31 201 VAL A O 1
ATOM 1499 N N . ASP A 1 202 ? -22.513 -9.096 20.138 1.00 95.12 202 ASP A N 1
ATOM 1500 C CA . ASP A 1 202 ? -22.140 -9.577 21.474 1.00 95.12 202 ASP A CA 1
ATOM 1501 C C . ASP A 1 202 ? -21.491 -8.471 22.334 1.00 95.12 202 ASP A C 1
ATOM 1503 O O . ASP A 1 202 ? -21.342 -7.329 21.902 1.00 95.12 202 ASP A O 1
ATOM 1507 N N . LEU A 1 203 ? -21.170 -8.780 23.596 1.00 94.31 203 LEU A N 1
ATOM 1508 C CA . LEU A 1 203 ? -20.577 -7.797 24.512 1.00 94.31 203 LEU A CA 1
ATOM 1509 C C . LEU A 1 203 ? -19.137 -7.421 24.133 1.00 94.31 203 LEU A C 1
ATOM 1511 O O . LEU A 1 203 ? -18.732 -6.297 24.407 1.00 94.31 203 LEU A O 1
ATOM 1515 N N . ALA A 1 204 ? -18.384 -8.325 23.499 1.00 92.31 204 ALA A N 1
ATOM 1516 C CA . ALA A 1 204 ? -17.030 -8.024 23.043 1.00 92.31 204 ALA A CA 1
ATOM 1517 C C . ALA A 1 204 ? -17.077 -7.075 21.838 1.00 92.31 204 ALA A C 1
ATOM 1519 O O . ALA A 1 204 ? -16.352 -6.090 21.784 1.00 92.31 204 ALA A O 1
ATOM 1520 N N . GLU A 1 205 ? -17.995 -7.312 20.902 1.00 94.75 205 GLU A N 1
ATOM 1521 C CA . GLU A 1 205 ? -18.281 -6.389 19.807 1.00 94.75 205 GLU A CA 1
ATOM 1522 C C . GLU A 1 205 ? -18.817 -5.043 20.313 1.00 94.75 205 GLU A C 1
ATOM 1524 O O . GLU A 1 205 ? -18.472 -4.013 19.744 1.00 94.75 205 GLU A O 1
ATOM 1529 N N . LEU A 1 206 ? -19.617 -5.017 21.385 1.00 96.31 206 LEU A N 1
ATOM 1530 C CA . LEU A 1 206 ? -20.070 -3.762 21.991 1.00 96.31 206 LEU A CA 1
ATOM 1531 C C . LEU A 1 206 ? -18.904 -2.948 22.572 1.00 96.31 206 LEU A C 1
ATOM 1533 O O . LEU A 1 206 ? -18.873 -1.741 22.361 1.00 96.31 206 LEU A O 1
ATOM 1537 N N . ALA A 1 207 ? -17.945 -3.596 23.243 1.00 94.62 207 ALA A N 1
ATOM 1538 C CA . ALA A 1 207 ? -16.731 -2.936 23.734 1.00 94.62 207 ALA A CA 1
ATOM 1539 C C . ALA A 1 207 ? -15.908 -2.336 22.579 1.00 94.62 207 ALA A C 1
ATOM 1541 O O . ALA A 1 207 ? -15.475 -1.196 22.651 1.00 94.62 207 ALA A O 1
ATOM 1542 N N . GLN A 1 208 ? -15.801 -3.043 21.450 1.00 95.94 208 GLN A N 1
ATOM 1543 C CA . GLN A 1 208 ? -15.143 -2.505 20.251 1.00 95.94 208 GLN A CA 1
ATOM 1544 C C . GLN A 1 208 ? -15.872 -1.280 19.674 1.00 95.94 208 GLN A C 1
ATOM 1546 O O . GLN A 1 208 ? -15.235 -0.354 19.185 1.00 95.94 208 GLN A O 1
ATOM 1551 N N . LEU A 1 209 ? -17.212 -1.265 19.702 1.00 96.75 209 LEU A N 1
ATOM 1552 C CA . LEU A 1 209 ? -18.000 -0.108 19.255 1.00 96.75 209 LEU A CA 1
ATOM 1553 C C . LEU A 1 209 ? -17.910 1.077 20.220 1.00 96.75 209 LEU A C 1
ATOM 1555 O O . LEU A 1 209 ? -18.112 2.207 19.780 1.00 96.75 209 LEU A O 1
ATOM 1559 N N . TRP A 1 210 ? -17.654 0.819 21.502 1.00 95.19 210 TRP A N 1
ATOM 1560 C CA . TRP A 1 210 ? -17.386 1.849 22.497 1.00 95.19 210 TRP A CA 1
ATOM 1561 C C . TRP A 1 210 ? -16.081 2.568 22.187 1.00 95.19 210 TRP A C 1
ATOM 1563 O O . TRP A 1 210 ? -16.126 3.755 21.876 1.00 95.19 210 TRP A O 1
ATOM 1573 N N . ASP A 1 211 ? -14.971 1.829 22.153 1.00 93.06 211 ASP A N 1
ATOM 1574 C CA . ASP A 1 211 ? -13.639 2.388 21.897 1.00 93.06 211 ASP A CA 1
ATOM 1575 C C . ASP A 1 211 ? -13.596 3.109 20.548 1.00 93.06 211 ASP A C 1
ATOM 1577 O O . ASP A 1 211 ? -13.139 4.243 20.446 1.00 93.06 211 ASP A O 1
ATOM 1581 N N . LEU A 1 212 ? -14.154 2.484 19.504 1.00 94.69 212 LEU A N 1
ATOM 1582 C CA . LEU A 1 212 ? -14.235 3.113 18.190 1.00 94.69 212 LEU A CA 1
ATOM 1583 C C . LEU A 1 212 ? -15.112 4.368 18.211 1.00 94.69 212 LEU A C 1
ATOM 1585 O O . LEU A 1 212 ? -14.802 5.331 17.520 1.00 94.69 212 LEU A O 1
ATOM 1589 N N . GLY A 1 213 ? -16.231 4.340 18.940 1.00 94.12 213 GLY A N 1
ATOM 1590 C CA . GLY A 1 213 ? -17.160 5.462 19.034 1.00 94.12 213 GLY A CA 1
ATOM 1591 C C . GLY A 1 213 ? -16.543 6.671 19.728 1.00 94.12 213 GLY A C 1
ATOM 1592 O O . GLY A 1 213 ? -16.793 7.790 19.292 1.00 94.12 213 GLY A O 1
ATOM 1593 N N . GLU A 1 214 ? -15.734 6.450 20.760 1.00 92.12 214 GLU A N 1
ATOM 1594 C CA . GLU A 1 214 ? -14.937 7.491 21.411 1.00 92.12 214 GLU A CA 1
ATOM 1595 C C . GLU A 1 214 ? -13.867 8.039 20.457 1.00 92.12 214 GLU A C 1
ATOM 1597 O O . GLU A 1 214 ? -13.822 9.242 20.215 1.00 92.12 214 GLU A O 1
ATOM 1602 N N . GLU A 1 215 ? -13.092 7.156 19.823 1.00 89.06 215 GLU A N 1
ATOM 1603 C CA . GLU A 1 215 ? -11.986 7.538 18.936 1.00 89.06 215 GLU A CA 1
ATOM 1604 C C . GLU A 1 215 ? -12.438 8.372 17.728 1.00 89.06 215 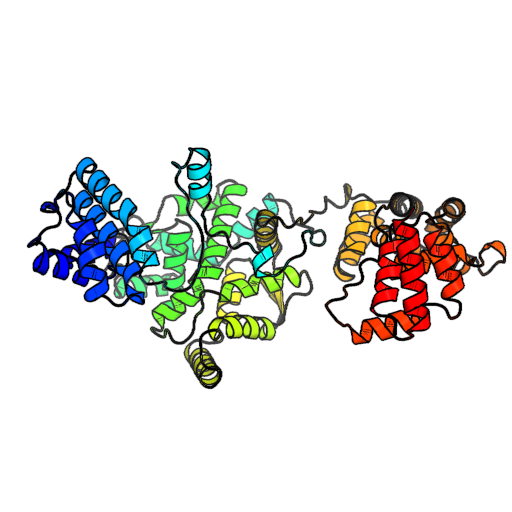GLU A C 1
ATOM 1606 O O . GLU A 1 215 ? -11.808 9.362 17.370 1.00 89.06 215 GLU A O 1
ATOM 1611 N N . VAL A 1 216 ? -13.559 8.007 17.094 1.00 90.25 216 VAL A N 1
ATOM 1612 C CA . VAL A 1 216 ? -14.098 8.767 15.949 1.00 90.25 216 VAL A CA 1
ATOM 1613 C C . VAL A 1 216 ? -14.991 9.937 16.373 1.00 90.25 216 VAL A C 1
ATOM 1615 O O . VAL A 1 216 ? -15.629 10.562 15.524 1.00 90.25 216 VAL A O 1
ATOM 1618 N N . GLY A 1 217 ? -15.086 10.209 17.678 1.00 90.88 217 GLY A N 1
ATOM 1619 C CA . GLY A 1 217 ? -15.836 11.332 18.230 1.00 90.88 217 GLY A CA 1
ATOM 1620 C C . GLY A 1 217 ? -17.354 11.198 18.127 1.00 90.88 217 GLY A C 1
ATOM 1621 O O . GLY A 1 217 ? -18.044 12.208 18.140 1.00 90.88 217 GLY A O 1
ATOM 1622 N N . PHE A 1 218 ? -17.902 9.985 18.008 1.00 93.44 218 PHE A N 1
ATOM 1623 C CA . PHE A 1 218 ? -19.349 9.723 18.093 1.00 93.44 218 PHE A CA 1
ATOM 1624 C C . PHE A 1 218 ? -19.856 9.621 19.536 1.00 93.44 218 PHE A C 1
ATOM 1626 O O . PHE A 1 218 ? -21.055 9.794 19.783 1.00 93.44 218 PHE A O 1
ATOM 1633 N N . LEU A 1 219 ? -18.968 9.307 20.477 1.00 94.19 219 LEU A N 1
ATOM 1634 C CA . LEU A 1 219 ? -19.240 9.243 21.905 1.00 94.19 219 LEU A CA 1
ATOM 1635 C C . LEU A 1 219 ? -18.334 10.224 22.645 1.00 94.19 219 LEU A C 1
ATOM 1637 O O . LEU A 1 219 ? -17.132 10.262 22.412 1.00 94.19 219 LEU A O 1
ATOM 1641 N N . GLU A 1 220 ? -18.915 10.964 23.581 1.00 92.44 220 GLU A N 1
ATOM 1642 C CA . GLU A 1 220 ? -18.182 11.719 24.592 1.00 92.44 220 GLU A CA 1
ATOM 1643 C C . GLU A 1 220 ? -18.346 10.992 25.930 1.00 92.44 220 GLU A C 1
ATOM 1645 O O . GLU A 1 220 ? -19.452 10.905 26.482 1.00 92.44 220 GLU A O 1
ATOM 1650 N N . VAL A 1 221 ? -17.249 10.423 26.433 1.00 88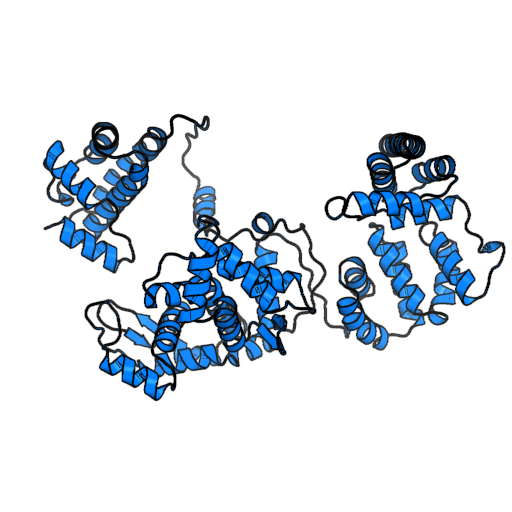.62 221 VAL A N 1
ATOM 1651 C CA . VAL A 1 221 ? -17.218 9.678 27.695 1.00 88.62 221 VAL A CA 1
ATOM 1652 C C . VAL A 1 221 ? -16.762 10.616 28.812 1.00 88.62 221 VAL A C 1
ATOM 1654 O O . VAL A 1 221 ? -15.595 10.979 28.926 1.00 88.62 221 VAL A O 1
ATOM 1657 N N . GLY A 1 222 ? -17.708 11.043 29.645 1.00 83.69 222 GLY A N 1
ATOM 1658 C CA . GLY A 1 222 ? -17.438 11.817 30.852 1.00 83.69 222 GLY A CA 1
ATOM 1659 C C . GLY A 1 222 ? -17.207 10.932 32.080 1.00 83.69 222 GLY A C 1
ATOM 1660 O O . GLY A 1 222 ? -17.297 9.711 32.031 1.00 83.69 222 GLY A O 1
ATOM 1661 N N . VAL A 1 223 ? -16.973 11.570 33.233 1.00 79.31 223 VAL A N 1
ATOM 1662 C CA . VAL A 1 223 ? -16.677 10.867 34.501 1.00 79.31 223 VAL A CA 1
ATOM 1663 C C . VAL A 1 223 ? -17.829 9.965 34.966 1.00 79.31 223 VAL A C 1
ATOM 1665 O O . VAL A 1 223 ? -17.591 8.844 35.402 1.00 79.31 223 VAL A O 1
ATOM 1668 N N . ASP A 1 224 ? -19.068 10.459 34.878 1.00 87.62 224 ASP A N 1
ATOM 1669 C CA . ASP A 1 224 ? -20.262 9.775 35.402 1.00 87.62 224 ASP A CA 1
ATOM 1670 C C . ASP A 1 224 ? -21.293 9.447 34.308 1.00 87.62 224 ASP A C 1
ATOM 1672 O O . ASP A 1 224 ? -22.325 8.830 34.586 1.00 87.62 224 ASP A O 1
ATOM 1676 N N . ALA A 1 225 ? -21.068 9.902 33.074 1.00 89.81 225 ALA A N 1
ATOM 1677 C CA . ALA A 1 225 ? -22.027 9.759 31.990 1.00 89.81 225 ALA A CA 1
ATOM 1678 C C . ALA A 1 225 ? -21.346 9.688 30.624 1.00 89.81 225 ALA A C 1
ATOM 1680 O O . ALA A 1 225 ? -20.324 10.328 30.407 1.00 89.81 225 ALA A O 1
ATOM 1681 N N . VAL A 1 226 ? -21.976 8.971 29.698 1.00 93.75 226 VAL A N 1
ATOM 1682 C CA . VAL A 1 226 ? -21.620 8.951 28.276 1.00 93.75 226 VAL A CA 1
ATOM 1683 C C . VAL A 1 226 ? -22.749 9.560 27.456 1.00 93.75 226 VAL A C 1
ATOM 1685 O O . VAL A 1 226 ? -23.925 9.292 27.727 1.00 93.75 226 VAL A O 1
ATOM 1688 N N . ALA A 1 227 ? -22.413 10.366 26.455 1.00 93.44 227 ALA A N 1
ATOM 1689 C CA . ALA A 1 227 ? -23.377 10.953 25.535 1.00 93.44 227 ALA A CA 1
ATOM 1690 C C . ALA A 1 227 ? -22.953 10.742 24.080 1.00 93.44 227 ALA A C 1
ATOM 1692 O O . ALA A 1 227 ? -21.771 10.658 23.761 1.00 93.44 227 ALA A O 1
ATOM 1693 N N . ALA A 1 228 ? -23.943 10.660 23.197 1.00 93.75 228 ALA A N 1
ATOM 1694 C CA . ALA A 1 228 ? -23.730 10.821 21.771 1.00 93.75 228 ALA A CA 1
ATOM 1695 C C . ALA A 1 228 ? -23.428 12.283 21.451 1.00 93.75 228 ALA A C 1
ATOM 1697 O O . ALA A 1 228 ? -24.080 13.186 21.984 1.00 93.75 228 ALA A O 1
ATOM 1698 N N . THR A 1 229 ? -22.484 12.490 20.549 1.00 90.12 229 THR A N 1
ATOM 1699 C CA . THR A 1 229 ? -22.065 13.812 20.089 1.00 90.12 229 THR A CA 1
ATOM 1700 C C . THR A 1 229 ? -22.908 14.289 18.893 1.00 90.12 229 THR A C 1
ATOM 1702 O O . THR A 1 229 ? -23.753 13.551 18.367 1.00 90.12 229 THR A O 1
ATOM 1705 N N . GLU A 1 230 ? -22.718 15.535 18.448 1.00 81.75 230 GLU A N 1
ATOM 1706 C CA . GLU A 1 230 ? -23.451 16.093 17.295 1.00 81.75 230 GLU A CA 1
ATOM 1707 C C . GLU A 1 230 ? -22.975 15.476 15.956 1.00 81.75 230 GLU A C 1
ATOM 1709 O O . GLU A 1 230 ? -23.713 15.428 14.965 1.00 81.75 230 GLU A O 1
ATOM 1714 N N . GLU A 1 231 ? -21.767 14.914 15.947 1.00 77.75 231 GLU A N 1
ATOM 1715 C CA . GLU A 1 231 ? -21.075 14.269 14.833 1.00 77.75 231 GLU A CA 1
ATOM 1716 C C . GLU A 1 231 ? -21.828 13.025 14.328 1.00 77.75 231 GLU A C 1
ATOM 1718 O O . GLU A 1 231 ? -21.784 12.705 13.136 1.00 77.75 231 GLU A O 1
ATOM 1723 N N . VAL A 1 232 ? -22.602 12.365 15.200 1.00 77.25 232 VAL A N 1
ATOM 1724 C CA . VAL A 1 232 ? -23.403 11.164 14.891 1.00 77.25 232 VAL A CA 1
ATOM 1725 C C . VAL A 1 232 ? -24.399 11.399 13.747 1.00 77.25 232 VAL A C 1
ATOM 1727 O O . VAL A 1 232 ? -24.656 10.490 12.946 1.00 77.25 232 VAL A O 1
ATOM 1730 N N . GLU A 1 233 ? -24.973 12.602 13.657 1.00 69.19 233 GLU A N 1
ATOM 1731 C CA . GLU A 1 233 ? -25.884 12.989 12.571 1.00 69.19 233 GLU A CA 1
ATOM 1732 C C . GLU A 1 233 ? -25.152 13.698 11.419 1.00 69.19 233 GLU A C 1
ATOM 1734 O O . GLU A 1 233 ? -25.565 13.563 10.265 1.00 69.19 233 GLU A O 1
ATOM 1739 N N . GLY A 1 234 ? -24.055 14.406 11.711 1.00 68.00 234 GLY A N 1
ATOM 1740 C CA . GLY A 1 234 ? -23.342 15.258 10.754 1.00 68.00 234 GLY A CA 1
ATOM 1741 C C . GLY A 1 234 ? -22.394 14.534 9.794 1.00 68.00 234 GLY A C 1
ATOM 1742 O O . GLY A 1 234 ? -22.234 14.979 8.658 1.00 68.00 234 GLY A O 1
ATOM 1743 N N . TRP A 1 235 ? -21.803 13.399 10.186 1.00 74.38 235 TRP A N 1
ATOM 1744 C CA . TRP A 1 235 ? -20.695 12.799 9.421 1.00 74.38 235 TRP A CA 1
ATOM 1745 C C . TRP A 1 235 ? -21.083 12.331 8.003 1.00 74.38 235 TRP A C 1
ATOM 1747 O O . TRP A 1 235 ? -20.257 12.295 7.098 1.00 74.38 235 TRP A O 1
ATOM 1757 N N . VAL A 1 236 ? -22.351 11.978 7.764 1.00 68.56 236 VAL A N 1
ATOM 1758 C CA . VAL A 1 236 ? -22.793 11.532 6.428 1.00 68.56 236 VAL A CA 1
ATOM 1759 C C . VAL A 1 236 ? -22.898 12.710 5.453 1.00 68.56 236 VAL A C 1
ATOM 1761 O O . VAL A 1 236 ? -22.705 12.526 4.249 1.00 68.56 236 VAL A O 1
ATOM 1764 N N . GLU A 1 237 ? -23.216 13.900 5.968 1.00 71.75 237 GLU A N 1
ATOM 1765 C CA . GLU A 1 237 ? -23.449 15.119 5.187 1.00 71.75 237 GLU A CA 1
ATOM 1766 C C . GLU A 1 237 ? -22.245 16.069 5.165 1.00 71.75 237 GLU A C 1
ATOM 1768 O O . GLU A 1 237 ? -22.287 17.060 4.430 1.00 71.75 237 GLU A O 1
ATOM 1773 N N . THR A 1 238 ? -21.184 15.767 5.924 1.00 79.75 238 THR A N 1
ATOM 1774 C CA . THR A 1 238 ? -19.932 16.525 5.857 1.00 79.75 238 THR A CA 1
ATOM 1775 C C . THR A 1 238 ? -19.220 16.320 4.518 1.00 79.75 238 THR A C 1
ATOM 1777 O O . THR A 1 238 ? -19.581 15.438 3.719 1.00 79.75 238 THR A O 1
ATOM 1780 N N . ASP A 1 239 ? -18.256 17.190 4.233 1.00 88.94 239 ASP A N 1
ATOM 1781 C CA . ASP A 1 239 ? -17.500 17.135 2.990 1.00 88.94 239 ASP A CA 1
ATOM 1782 C C . ASP A 1 239 ? -16.631 15.869 2.875 1.00 88.94 239 ASP A C 1
ATOM 1784 O O . ASP A 1 239 ? -16.568 15.027 3.769 1.00 88.94 239 ASP A O 1
ATOM 1788 N N . ASP A 1 240 ? -16.094 15.641 1.678 1.00 93.25 240 ASP A N 1
ATOM 1789 C CA . ASP A 1 240 ? -15.404 14.390 1.363 1.00 93.25 240 ASP A CA 1
ATOM 1790 C C . ASP A 1 240 ? -14.075 14.240 2.123 1.00 93.25 240 ASP A C 1
ATOM 1792 O O . ASP A 1 240 ? -13.721 13.108 2.449 1.00 93.25 240 ASP A O 1
ATOM 1796 N N . ASP A 1 241 ? -13.410 15.345 2.461 1.00 90.69 241 ASP A N 1
ATOM 1797 C CA . ASP A 1 241 ? -12.131 15.369 3.178 1.00 90.69 241 ASP A CA 1
ATOM 1798 C C . ASP A 1 241 ? -12.332 14.973 4.647 1.00 90.69 241 ASP A C 1
ATOM 1800 O O . ASP A 1 241 ? -11.750 13.996 5.122 1.00 90.69 241 ASP A O 1
ATOM 1804 N N . ASP A 1 242 ? -13.288 15.615 5.326 1.00 89.38 242 ASP A N 1
ATOM 1805 C CA . ASP A 1 242 ? -13.664 15.294 6.709 1.00 89.38 242 ASP A CA 1
ATOM 1806 C C . ASP A 1 242 ? -14.089 13.819 6.870 1.00 89.38 242 ASP A C 1
ATOM 1808 O O . ASP A 1 242 ? -13.757 13.146 7.850 1.00 89.38 242 ASP A O 1
ATOM 1812 N N . VAL A 1 243 ? -14.824 13.280 5.889 1.00 91.81 243 VAL A N 1
ATOM 1813 C CA . VAL A 1 243 ? -15.232 11.866 5.871 1.00 91.81 243 VAL A CA 1
ATOM 1814 C C . VAL A 1 243 ? -14.033 10.930 5.775 1.00 91.81 243 VAL A C 1
ATOM 1816 O O . VAL A 1 243 ? -14.028 9.876 6.419 1.00 91.81 243 VAL A O 1
ATOM 1819 N N . LEU A 1 244 ? -13.047 11.270 4.943 1.00 93.44 244 LEU A N 1
ATOM 1820 C CA . LEU A 1 244 ? -11.836 10.472 4.791 1.00 93.44 244 LEU A CA 1
ATOM 1821 C C . LEU A 1 244 ? -10.979 10.547 6.051 1.00 93.44 244 LEU A C 1
ATOM 1823 O O . LEU A 1 244 ? -10.508 9.504 6.500 1.00 93.44 244 LEU A O 1
ATOM 1827 N N . GLN A 1 245 ? -10.854 11.723 6.665 1.00 90.50 245 GLN A N 1
ATOM 1828 C CA . GLN A 1 245 ? -10.115 11.899 7.911 1.00 90.50 245 GLN A CA 1
ATOM 1829 C C . GLN A 1 245 ? -10.728 11.081 9.060 1.00 90.50 245 GLN A C 1
ATOM 1831 O O . GLN A 1 245 ? -10.027 10.307 9.711 1.00 90.50 245 GLN A O 1
ATOM 1836 N N . LEU A 1 246 ? -12.050 11.152 9.254 1.00 91.31 246 LEU A N 1
ATOM 1837 C CA . LEU A 1 246 ? -12.746 10.342 10.262 1.00 91.31 246 LEU A CA 1
ATOM 1838 C C . LEU A 1 246 ? -12.563 8.840 10.014 1.00 91.31 246 LEU A C 1
ATOM 1840 O O . LEU A 1 246 ? -12.311 8.065 10.940 1.00 91.31 246 LEU A O 1
ATOM 1844 N N . TRP A 1 247 ? -12.666 8.407 8.754 1.00 95.69 247 TRP A N 1
ATOM 1845 C CA . TRP A 1 247 ? -12.429 7.011 8.393 1.00 95.69 247 TRP A CA 1
ATOM 1846 C C . TRP A 1 247 ? -10.982 6.574 8.674 1.00 95.69 247 TRP A C 1
ATOM 1848 O O . TRP A 1 247 ? -10.762 5.434 9.086 1.00 95.69 247 TRP A O 1
ATOM 1858 N N . GLN A 1 248 ? -9.999 7.460 8.497 1.00 94.12 248 GLN A N 1
ATOM 1859 C CA . GLN A 1 248 ? -8.602 7.182 8.832 1.00 94.12 248 GLN A CA 1
ATOM 1860 C C . GLN A 1 248 ? -8.375 7.057 10.341 1.00 94.12 248 GLN A C 1
ATOM 1862 O O . GLN A 1 248 ? -7.671 6.135 10.747 1.00 94.12 248 GLN A O 1
ATOM 1867 N N . PHE A 1 249 ? -9.030 7.872 11.176 1.00 91.31 249 PHE A N 1
ATOM 1868 C CA . PHE A 1 249 ? -9.012 7.670 12.633 1.00 91.31 249 PHE A CA 1
ATOM 1869 C C . PHE A 1 249 ? -9.587 6.305 13.016 1.00 91.31 249 PHE A C 1
ATOM 1871 O O . PHE A 1 249 ? -8.984 5.562 13.788 1.00 91.31 249 PHE A O 1
ATOM 1878 N N . ALA A 1 250 ? -10.691 5.896 12.384 1.00 95.62 250 ALA A N 1
ATOM 1879 C CA . ALA A 1 250 ? -11.241 4.557 12.576 1.00 95.62 250 ALA A CA 1
ATOM 1880 C C . ALA A 1 250 ? -10.254 3.448 12.167 1.00 95.62 250 ALA A C 1
ATOM 1882 O O . ALA A 1 250 ? -10.150 2.425 12.847 1.00 95.62 250 ALA A O 1
ATOM 1883 N N . LEU A 1 251 ? -9.523 3.630 11.061 1.00 97.44 251 LEU A N 1
ATOM 1884 C CA . LEU A 1 251 ? -8.488 2.691 10.626 1.00 97.44 251 LEU A CA 1
ATOM 1885 C C . LEU A 1 251 ? -7.345 2.609 11.646 1.00 97.44 251 LEU A C 1
ATOM 1887 O O . LEU A 1 251 ? -6.972 1.501 12.035 1.00 97.44 251 LEU A O 1
ATOM 1891 N N . ALA A 1 252 ? -6.821 3.753 12.091 1.00 91.50 252 ALA A N 1
ATOM 1892 C CA . ALA A 1 252 ? -5.756 3.830 13.089 1.00 91.50 252 ALA A CA 1
ATOM 1893 C C . ALA A 1 252 ? -6.178 3.158 14.406 1.00 91.50 252 ALA A C 1
ATOM 1895 O O . ALA A 1 252 ? -5.451 2.306 14.920 1.00 91.50 252 ALA A O 1
ATOM 1896 N N . SER A 1 253 ? -7.404 3.427 14.869 1.00 91.31 253 SER A N 1
ATOM 1897 C CA . SER A 1 253 ? -8.029 2.765 16.020 1.00 91.31 253 SER A CA 1
ATOM 1898 C C . SER A 1 253 ? -8.011 1.245 15.889 1.00 91.31 253 SER A C 1
ATOM 1900 O O . SER A 1 253 ? -7.570 0.522 16.784 1.00 91.31 253 SER A O 1
ATOM 1902 N N . LEU A 1 254 ? -8.450 0.723 14.737 1.00 95.94 254 LEU A N 1
ATOM 1903 C CA . LEU A 1 254 ? -8.501 -0.719 14.535 1.00 95.94 254 LEU A CA 1
ATOM 1904 C C . LEU A 1 254 ? -7.112 -1.356 14.516 1.00 95.94 254 LEU A C 1
ATOM 1906 O O . LEU A 1 254 ? -6.938 -2.441 15.073 1.00 95.94 254 LEU A O 1
ATOM 1910 N N . LEU A 1 255 ? -6.144 -0.705 13.873 1.00 92.25 255 LEU A N 1
ATOM 1911 C CA . LEU A 1 255 ? -4.779 -1.213 13.756 1.00 92.25 255 LEU A CA 1
ATOM 1912 C C . LEU A 1 255 ? -4.015 -1.153 15.084 1.00 92.25 255 LEU A C 1
ATOM 1914 O O . LEU A 1 255 ? -3.244 -2.071 15.358 1.00 92.25 255 LEU A O 1
ATOM 1918 N N . GLY A 1 256 ? -4.235 -0.112 15.892 1.00 87.25 256 GLY A N 1
ATOM 1919 C CA . GLY A 1 256 ? -3.506 0.115 17.142 1.00 87.25 256 GLY A CA 1
ATOM 1920 C C . GLY A 1 256 ? -4.188 -0.436 18.397 1.00 87.25 256 GLY A C 1
ATOM 1921 O O . GLY A 1 256 ? -3.506 -0.890 19.311 1.00 87.25 256 GLY A O 1
ATOM 1922 N N . ARG A 1 257 ? -5.526 -0.426 18.465 1.00 88.56 257 ARG A N 1
ATOM 1923 C CA . ARG A 1 257 ? -6.274 -0.721 19.703 1.00 88.56 257 ARG A CA 1
ATOM 1924 C C . ARG A 1 257 ? -7.157 -1.957 19.631 1.00 88.56 257 ARG A C 1
ATOM 1926 O O . ARG A 1 257 ? -7.320 -2.616 20.649 1.00 88.56 257 ARG A O 1
ATOM 1933 N N . SER A 1 258 ? -7.664 -2.355 18.463 1.00 93.56 258 SER A N 1
ATOM 1934 C CA . SER A 1 258 ? -8.712 -3.392 18.404 1.00 93.56 258 SER A CA 1
ATOM 1935 C C . SER A 1 258 ? -8.328 -4.730 19.051 1.00 93.56 258 SER A C 1
ATOM 1937 O O . SER A 1 258 ? -9.144 -5.333 19.749 1.00 93.56 258 SER A O 1
ATOM 1939 N N . LEU A 1 259 ? -7.098 -5.213 18.848 1.00 94.94 259 LEU A N 1
ATOM 1940 C CA . LEU A 1 259 ? -6.635 -6.445 19.500 1.00 94.94 259 LEU A CA 1
ATOM 1941 C C . LEU A 1 259 ? -6.244 -6.232 20.971 1.00 94.94 259 LEU A C 1
ATOM 1943 O O . LEU A 1 259 ? -6.374 -7.165 21.761 1.00 94.94 259 LEU A O 1
ATOM 1947 N N . LEU A 1 260 ? -5.830 -5.020 21.357 1.00 92.00 260 LEU A N 1
ATOM 1948 C CA . LEU A 1 260 ? -5.576 -4.670 22.758 1.00 92.00 260 LEU A CA 1
ATOM 1949 C C . LEU A 1 260 ? -6.879 -4.646 23.564 1.00 92.00 260 LEU A C 1
ATOM 1951 O O . LEU A 1 260 ? -6.923 -5.217 24.647 1.00 92.00 260 LEU A O 1
ATOM 1955 N N . THR A 1 261 ? -7.967 -4.119 23.003 1.00 92.12 261 THR A N 1
ATOM 1956 C CA . THR A 1 261 ? -9.302 -4.197 23.611 1.00 92.12 261 THR A CA 1
ATOM 1957 C C . THR A 1 261 ? -9.711 -5.654 23.858 1.00 92.12 261 THR A C 1
ATOM 1959 O O . THR A 1 261 ? -10.194 -5.994 24.936 1.00 92.12 261 THR A O 1
ATOM 1962 N N . ASP A 1 262 ? -9.472 -6.565 22.904 1.00 93.81 262 ASP A N 1
ATOM 1963 C CA . ASP A 1 262 ? -9.755 -7.994 23.117 1.00 93.81 262 ASP A CA 1
ATOM 1964 C C . ASP A 1 262 ? -8.876 -8.595 24.234 1.00 93.81 262 ASP A C 1
ATOM 1966 O O . ASP A 1 262 ? -9.344 -9.428 25.014 1.00 93.81 262 ASP A O 1
ATOM 1970 N N . GLN A 1 263 ? -7.616 -8.160 24.330 1.00 92.50 263 GLN A N 1
ATOM 1971 C CA . GLN A 1 263 ? -6.661 -8.554 25.372 1.00 92.50 263 GLN A CA 1
ATOM 1972 C C . GLN A 1 263 ? -7.096 -8.103 26.768 1.00 92.50 263 GLN A C 1
ATOM 1974 O O . GLN A 1 263 ? -7.072 -8.898 27.714 1.00 92.50 263 GLN A O 1
ATOM 1979 N N . GLU A 1 264 ? -7.546 -6.857 26.887 1.00 90.56 264 GLU A N 1
ATOM 1980 C CA . GLU A 1 264 ? -8.080 -6.264 28.112 1.00 90.56 264 GLU A CA 1
ATOM 1981 C C . GLU A 1 264 ? -9.342 -7.013 28.570 1.00 90.56 264 GLU A C 1
ATOM 1983 O O . GLU A 1 264 ? -9.434 -7.426 29.729 1.00 90.56 264 GLU A O 1
ATOM 1988 N N . GLN A 1 265 ? -10.267 -7.303 27.646 1.00 89.56 265 GLN A N 1
ATOM 1989 C CA . GLN A 1 265 ? -11.488 -8.070 27.930 1.00 89.56 265 GLN A CA 1
ATOM 1990 C C . GLN A 1 265 ? -11.200 -9.526 28.332 1.00 89.56 265 GLN A C 1
ATOM 1992 O O . GLN A 1 265 ? -11.901 -10.099 29.172 1.00 89.56 265 GLN A O 1
ATOM 1997 N N . ALA A 1 266 ? -10.165 -10.140 27.754 1.00 90.94 266 ALA A N 1
ATOM 1998 C CA . ALA A 1 266 ? -9.719 -11.481 28.125 1.00 90.94 266 ALA A CA 1
ATOM 1999 C C . ALA A 1 266 ? -8.965 -11.518 29.468 1.00 90.94 266 ALA A C 1
ATOM 2001 O O . ALA A 1 266 ? -8.836 -12.593 30.060 1.00 90.94 266 ALA A O 1
ATOM 2002 N N . ALA A 1 267 ? -8.478 -10.366 29.947 1.00 89.25 267 ALA A N 1
ATOM 2003 C CA . ALA A 1 267 ? -7.552 -10.249 31.071 1.00 89.25 267 ALA A CA 1
ATOM 2004 C C . ALA A 1 267 ? -6.317 -11.171 30.926 1.00 89.25 267 ALA A C 1
ATOM 2006 O O . ALA A 1 267 ? -5.855 -11.766 31.906 1.00 89.25 267 ALA A O 1
ATOM 2007 N N . ASP A 1 268 ? -5.794 -11.307 29.699 1.00 85.38 268 ASP A N 1
ATOM 2008 C CA . ASP A 1 268 ? -4.621 -12.130 29.366 1.00 85.38 268 ASP A CA 1
ATOM 2009 C C . ASP A 1 268 ? -3.532 -11.272 28.716 1.00 85.38 268 ASP A C 1
ATOM 2011 O O . ASP A 1 268 ? -3.582 -10.993 27.527 1.00 85.38 268 ASP A O 1
ATOM 2015 N N . SER A 1 269 ? -2.522 -10.883 29.491 1.00 84.88 269 SER A N 1
ATOM 2016 C CA . SER A 1 269 ? -1.403 -10.046 29.039 1.00 84.88 269 SER A CA 1
ATOM 2017 C C . SER A 1 269 ? -0.159 -10.852 28.643 1.00 84.88 269 SER A C 1
ATOM 2019 O O . SER A 1 269 ? 0.962 -10.366 28.783 1.00 84.88 269 SER A O 1
ATOM 2021 N N . ARG A 1 270 ? -0.305 -12.134 28.276 1.00 88.25 270 ARG A N 1
ATOM 2022 C CA . ARG A 1 270 ? 0.852 -12.966 27.893 1.00 88.25 270 ARG A CA 1
ATOM 2023 C C . ARG A 1 270 ? 1.347 -12.683 26.480 1.00 88.25 270 ARG A C 1
ATOM 2025 O O . ARG A 1 270 ? 2.511 -12.942 26.214 1.00 88.25 270 ARG A O 1
ATOM 2032 N N . LEU A 1 271 ? 0.461 -12.267 25.580 1.00 91.00 271 LEU A N 1
ATOM 2033 C CA . LEU A 1 271 ? 0.789 -11.854 24.214 1.00 91.00 271 LEU A CA 1
ATOM 2034 C C . LEU A 1 271 ? 0.790 -10.324 24.151 1.00 91.00 271 LEU A C 1
ATOM 2036 O O . LEU A 1 271 ? 0.124 -9.698 24.969 1.00 91.00 271 LEU A O 1
ATOM 2040 N N . GLU A 1 272 ? 1.514 -9.753 23.190 1.00 89.31 272 GLU A N 1
ATOM 2041 C CA . GLU A 1 272 ? 1.628 -8.299 23.022 1.00 89.31 272 GLU A CA 1
ATOM 2042 C C . GLU A 1 272 ? 1.119 -7.852 21.645 1.00 89.31 272 GLU A C 1
ATOM 2044 O O . GLU A 1 272 ? 1.800 -8.003 20.634 1.00 89.31 272 GLU A O 1
ATOM 2049 N N . PHE A 1 273 ? -0.103 -7.323 21.567 1.00 89.44 273 PHE A N 1
ATOM 2050 C CA . PHE A 1 273 ? -0.722 -7.002 20.275 1.00 89.44 273 PHE A CA 1
ATOM 2051 C C . PHE A 1 273 ? -0.483 -5.578 19.755 1.00 89.44 273 PHE A C 1
ATOM 2053 O O . PHE A 1 273 ? -0.949 -5.284 18.653 1.00 89.44 273 PHE A O 1
ATOM 2060 N N . SER A 1 274 ? 0.257 -4.714 20.459 1.00 84.25 274 SER A N 1
ATOM 2061 C CA . SER A 1 274 ? 0.508 -3.324 20.024 1.00 84.25 274 SER A CA 1
ATOM 2062 C C . SER A 1 274 ? 1.098 -3.211 18.611 1.00 84.25 274 SER A C 1
ATOM 2064 O O . SER A 1 274 ? 0.706 -2.342 17.837 1.00 84.25 274 SER A O 1
ATOM 2066 N N . ALA A 1 275 ? 1.981 -4.135 18.223 1.00 83.25 275 ALA A N 1
ATOM 2067 C CA . ALA A 1 275 ? 2.615 -4.148 16.902 1.00 83.25 275 ALA A CA 1
ATOM 2068 C C . ALA A 1 275 ? 1.836 -4.943 15.829 1.00 83.25 275 ALA A C 1
ATOM 2070 O O . ALA A 1 275 ? 2.274 -5.029 14.679 1.00 83.25 275 ALA A O 1
ATOM 2071 N N . ALA A 1 276 ? 0.677 -5.530 16.150 1.00 87.00 276 ALA A N 1
ATOM 2072 C CA . ALA A 1 276 ? -0.074 -6.368 15.207 1.00 87.00 276 ALA A CA 1
ATOM 2073 C C . ALA A 1 276 ? -0.554 -5.596 13.961 1.00 87.00 276 ALA A C 1
ATOM 2075 O O . ALA A 1 276 ? -0.612 -6.160 12.858 1.00 87.00 276 ALA A O 1
ATOM 2076 N N . GLY A 1 277 ? -0.849 -4.301 14.119 1.00 85.44 277 GLY A N 1
ATOM 2077 C CA . GLY A 1 277 ? -1.246 -3.399 13.037 1.00 85.44 277 GLY A CA 1
ATOM 2078 C C . GLY A 1 277 ? -0.196 -3.253 11.931 1.00 85.44 277 GLY A C 1
ATOM 2079 O O . GLY A 1 277 ? -0.559 -3.058 10.772 1.00 85.44 277 GLY A O 1
ATOM 2080 N N . LEU A 1 278 ? 1.093 -3.471 12.232 1.00 87.06 278 LEU A N 1
ATOM 2081 C CA . LEU A 1 278 ? 2.184 -3.412 11.246 1.00 87.06 278 LEU A CA 1
ATOM 2082 C C . LEU A 1 278 ? 2.027 -4.446 10.119 1.00 87.06 278 LEU A C 1
ATOM 2084 O O . LEU A 1 278 ? 2.537 -4.245 9.016 1.00 87.06 278 LEU A O 1
ATOM 2088 N N . SER A 1 279 ? 1.258 -5.519 10.343 1.00 89.25 279 SER A N 1
ATOM 2089 C CA . SER A 1 279 ? 0.913 -6.489 9.294 1.00 89.25 279 SER A CA 1
ATOM 2090 C C . SER A 1 279 ? 0.155 -5.862 8.109 1.00 89.25 279 SER A C 1
ATOM 2092 O O . SER A 1 279 ? 0.216 -6.387 6.996 1.00 89.25 279 SER A O 1
ATOM 2094 N N . PHE A 1 280 ? -0.496 -4.712 8.310 1.00 93.19 280 PHE A N 1
ATOM 2095 C CA . PHE A 1 280 ? -1.209 -3.976 7.266 1.00 93.19 280 PHE A CA 1
ATOM 2096 C C . PHE A 1 280 ? -0.261 -3.392 6.203 1.00 93.19 280 PHE A C 1
ATOM 2098 O O . PHE A 1 280 ? -0.588 -3.389 5.014 1.00 93.19 280 PHE A O 1
ATOM 2105 N N . MET A 1 281 ? 0.963 -3.007 6.589 1.00 90.75 281 MET A N 1
ATOM 2106 C CA . MET A 1 281 ? 2.002 -2.566 5.648 1.00 90.75 281 MET A CA 1
ATOM 2107 C C . MET A 1 281 ? 2.362 -3.664 4.645 1.00 90.75 281 MET A C 1
ATOM 2109 O O . MET A 1 281 ? 2.530 -3.408 3.452 1.00 90.75 281 MET A O 1
ATOM 2113 N N . ALA A 1 282 ? 2.438 -4.915 5.098 1.00 90.25 282 ALA A N 1
ATOM 2114 C CA . ALA A 1 282 ? 2.753 -6.020 4.205 1.00 90.25 282 ALA A CA 1
ATOM 2115 C C . ALA A 1 282 ? 1.686 -6.182 3.099 1.00 90.25 282 ALA A C 1
ATOM 2117 O O . ALA A 1 282 ? 2.032 -6.543 1.974 1.00 90.25 282 ALA A O 1
ATOM 2118 N N . LEU A 1 283 ? 0.416 -5.815 3.346 1.00 93.50 283 LEU A N 1
ATOM 2119 C CA . LEU A 1 283 ? -0.617 -5.784 2.297 1.00 93.50 283 LEU A CA 1
ATOM 2120 C C . LEU A 1 283 ? -0.380 -4.655 1.294 1.00 93.50 283 LEU A C 1
ATOM 2122 O O . LEU A 1 283 ? -0.532 -4.865 0.089 1.00 93.50 283 LEU A O 1
ATOM 2126 N N . PHE A 1 284 ? 0.039 -3.480 1.766 1.00 92.88 284 PHE A N 1
ATOM 2127 C CA . PHE A 1 284 ? 0.400 -2.362 0.893 1.00 92.88 284 PHE A CA 1
ATOM 2128 C C . PHE A 1 284 ? 1.541 -2.721 -0.065 1.00 92.88 284 PHE A C 1
ATOM 2130 O O . PHE A 1 284 ? 1.479 -2.390 -1.254 1.00 92.88 284 PHE A O 1
ATOM 2137 N N . LEU A 1 285 ? 2.549 -3.445 0.430 1.00 88.56 285 LEU A N 1
ATOM 2138 C CA . LEU A 1 285 ? 3.673 -3.934 -0.373 1.00 88.56 285 LEU A CA 1
ATOM 2139 C C . LEU A 1 285 ? 3.267 -5.090 -1.305 1.00 88.56 285 LEU A C 1
ATOM 2141 O O . LEU A 1 285 ? 3.781 -5.197 -2.426 1.00 88.56 285 LEU A O 1
ATOM 2145 N N . ALA A 1 286 ? 2.313 -5.930 -0.892 1.00 89.19 286 ALA A N 1
ATOM 2146 C CA . ALA A 1 286 ? 1.761 -7.004 -1.719 1.00 89.19 286 ALA A CA 1
ATOM 2147 C C . ALA A 1 286 ? 0.907 -6.492 -2.898 1.00 89.19 286 ALA A C 1
ATOM 2149 O O . ALA A 1 286 ? 0.784 -7.192 -3.905 1.00 89.19 286 ALA A O 1
ATOM 2150 N N . ARG A 1 287 ? 0.393 -5.255 -2.824 1.00 87.38 287 ARG A N 1
ATOM 2151 C CA . ARG A 1 287 ? -0.425 -4.598 -3.865 1.00 87.38 287 ARG A CA 1
ATOM 2152 C C . ARG A 1 287 ? -1.622 -5.471 -4.294 1.00 87.38 287 ARG A C 1
ATOM 2154 O O . ARG A 1 287 ? -2.293 -6.054 -3.447 1.00 87.38 287 ARG A O 1
ATOM 2161 N N . GLU A 1 288 ? -1.909 -5.563 -5.594 1.00 84.62 288 GLU A N 1
ATOM 2162 C CA . GLU A 1 288 ? -3.083 -6.235 -6.166 1.00 84.62 288 GLU A CA 1
ATOM 2163 C C . GLU A 1 288 ? -3.076 -7.754 -5.930 1.00 84.62 288 GLU A C 1
ATOM 2165 O O . GLU A 1 288 ? -4.126 -8.402 -5.946 1.00 84.62 288 GLU A O 1
ATOM 2170 N N . VAL A 1 289 ? -1.901 -8.342 -5.674 1.00 87.88 289 VAL A N 1
ATOM 2171 C CA . VAL A 1 289 ? -1.772 -9.773 -5.368 1.00 87.88 289 VAL A CA 1
ATOM 2172 C C . VAL A 1 289 ? -2.478 -10.101 -4.050 1.00 87.88 289 VAL A C 1
ATOM 2174 O O . VAL A 1 289 ? -3.190 -11.110 -3.973 1.00 87.88 289 VAL A O 1
ATOM 2177 N N . GLY A 1 290 ? -2.349 -9.214 -3.058 1.00 92.44 290 GLY A N 1
ATOM 2178 C CA . GLY A 1 290 ? -2.761 -9.459 -1.679 1.00 92.44 290 GLY A CA 1
ATOM 2179 C C . GLY A 1 290 ? -1.863 -10.462 -0.962 1.00 92.44 290 GLY A C 1
ATOM 2180 O O . GLY A 1 290 ? -0.829 -10.880 -1.481 1.00 92.44 290 GLY A O 1
ATOM 2181 N N . MET A 1 291 ? -2.280 -10.879 0.231 1.00 96.25 291 MET A N 1
ATOM 2182 C CA . MET A 1 291 ? -1.599 -11.923 0.998 1.00 96.25 291 MET A CA 1
ATOM 2183 C C . MET A 1 291 ? -2.561 -13.005 1.475 1.00 96.25 291 MET A C 1
ATOM 2185 O O . MET A 1 291 ? -3.704 -12.702 1.832 1.00 96.25 291 MET A O 1
ATOM 2189 N N . PRO A 1 292 ? -2.102 -14.264 1.554 1.00 97.50 292 PRO A N 1
ATOM 2190 C CA . PRO A 1 292 ? -2.830 -15.309 2.250 1.00 97.50 292 PRO A CA 1
ATOM 2191 C C . PRO A 1 292 ? -3.076 -14.956 3.726 1.00 97.50 292 PRO A C 1
ATOM 2193 O O . PRO A 1 292 ? -2.164 -14.522 4.430 1.00 97.50 292 PRO A O 1
ATOM 2196 N N . SER A 1 293 ? -4.273 -15.238 4.243 1.00 96.44 293 SER A N 1
ATOM 2197 C CA . SER A 1 293 ? -4.634 -15.032 5.652 1.00 96.44 293 SER A CA 1
ATOM 2198 C C . SER A 1 293 ? -3.694 -15.767 6.614 1.00 96.44 293 SER A C 1
ATOM 2200 O O . SER A 1 293 ? -3.425 -15.285 7.710 1.00 96.44 293 SER A O 1
ATOM 2202 N N . ALA A 1 294 ? -3.133 -16.906 6.195 1.00 97.19 294 ALA A N 1
ATOM 2203 C CA . ALA A 1 294 ? -2.133 -17.639 6.969 1.00 97.19 294 ALA A CA 1
ATOM 2204 C C . ALA A 1 294 ? -0.794 -16.887 7.106 1.00 97.19 294 ALA A C 1
ATOM 2206 O O . ALA A 1 294 ? -0.146 -16.996 8.145 1.00 97.19 294 ALA A O 1
ATOM 2207 N N . GLU A 1 295 ? -0.381 -16.126 6.088 1.00 96.94 295 GLU A N 1
ATOM 2208 C CA . GLU A 1 295 ? 0.830 -15.295 6.150 1.00 96.94 295 GLU A CA 1
ATOM 2209 C C . GLU A 1 295 ? 0.601 -14.080 7.052 1.00 96.94 295 GLU A C 1
ATOM 2211 O O . GLU A 1 295 ? 1.435 -13.772 7.897 1.00 96.94 295 GLU A O 1
ATOM 2216 N N . LEU A 1 296 ? -0.584 -13.470 6.974 1.00 96.94 296 LEU A N 1
ATOM 2217 C CA . LEU A 1 296 ? -1.004 -12.414 7.898 1.00 96.94 296 LEU A CA 1
ATOM 2218 C C . LEU A 1 296 ? -1.053 -12.888 9.355 1.00 96.94 296 LEU A C 1
ATOM 2220 O O . LEU A 1 296 ? -0.553 -12.201 10.243 1.00 96.94 296 LEU A O 1
ATOM 2224 N N . SER A 1 297 ? -1.600 -14.081 9.602 1.00 97.69 297 SER A N 1
ATOM 2225 C CA . SER A 1 297 ? -1.573 -14.722 10.924 1.00 97.69 297 SER A CA 1
ATOM 2226 C C . SER A 1 297 ? -0.141 -14.944 11.414 1.00 97.69 297 SER A C 1
ATOM 2228 O O . SER A 1 297 ? 0.149 -14.688 12.581 1.00 97.69 297 SER A O 1
ATOM 2230 N N . ALA A 1 298 ? 0.781 -15.339 10.531 1.00 97.00 298 ALA A N 1
ATOM 2231 C CA . ALA A 1 298 ? 2.188 -15.490 10.888 1.00 97.00 298 ALA A CA 1
ATOM 2232 C C . ALA A 1 298 ? 2.845 -14.154 11.279 1.00 97.00 298 ALA A C 1
ATOM 2234 O O . ALA A 1 298 ? 3.540 -14.129 12.291 1.00 97.00 298 ALA A O 1
ATOM 2235 N N . LEU A 1 299 ? 2.581 -13.065 10.547 1.00 92.81 299 LEU A N 1
ATOM 2236 C CA . LEU A 1 299 ? 3.097 -11.725 10.867 1.00 92.81 299 LEU A CA 1
ATOM 2237 C C . LEU A 1 299 ? 2.563 -11.208 12.208 1.00 92.81 299 LEU A C 1
ATOM 2239 O O . LEU A 1 299 ? 3.333 -10.769 13.058 1.00 92.81 299 LEU A O 1
ATOM 2243 N N . VAL A 1 300 ? 1.248 -11.311 12.430 1.00 95.44 300 VAL A N 1
ATOM 2244 C CA . VAL A 1 300 ? 0.632 -10.903 13.704 1.00 95.44 300 VAL A CA 1
ATOM 2245 C C . VAL A 1 300 ? 1.169 -11.746 14.855 1.00 95.44 300 VAL A C 1
ATOM 2247 O O . VAL A 1 300 ? 1.457 -11.219 15.925 1.00 95.44 300 VAL A O 1
ATOM 2250 N N . ARG A 1 301 ? 1.346 -13.053 14.642 1.00 96.75 301 ARG A N 1
ATOM 2251 C CA . ARG A 1 301 ? 1.943 -13.941 15.636 1.00 96.75 301 ARG A CA 1
ATOM 2252 C C . ARG A 1 301 ? 3.380 -13.556 15.960 1.00 96.75 301 ARG A C 1
ATOM 2254 O O . ARG A 1 301 ? 3.739 -13.597 17.129 1.00 96.75 301 ARG A O 1
ATOM 2261 N N . GLU A 1 302 ? 4.194 -13.270 14.948 1.00 90.38 302 GLU A N 1
ATOM 2262 C CA . GLU A 1 302 ? 5.598 -12.891 15.117 1.00 90.38 302 GLU A CA 1
ATOM 2263 C C . GLU A 1 302 ? 5.722 -11.648 15.995 1.00 90.38 302 GLU A C 1
ATOM 2265 O O . GLU A 1 302 ? 6.459 -11.687 16.978 1.00 90.38 302 GLU A O 1
ATOM 2270 N N . ALA A 1 303 ? 4.920 -10.618 15.715 1.00 88.19 303 ALA A N 1
ATOM 2271 C CA . ALA A 1 303 ? 4.813 -9.438 16.566 1.00 88.19 303 ALA A CA 1
ATOM 2272 C C . ALA A 1 303 ? 4.339 -9.801 17.986 1.00 88.19 303 ALA A C 1
ATOM 2274 O O . ALA A 1 303 ? 4.986 -9.449 18.967 1.00 88.19 303 ALA A O 1
ATOM 2275 N N . ALA A 1 304 ? 3.269 -10.595 18.098 1.00 92.19 304 ALA A N 1
ATOM 2276 C CA . ALA A 1 304 ? 2.622 -10.901 19.375 1.00 92.19 304 ALA A CA 1
ATOM 2277 C C . ALA A 1 304 ? 3.461 -11.709 20.370 1.00 92.19 304 ALA A C 1
ATOM 2279 O O . ALA A 1 304 ? 3.158 -11.726 21.564 1.00 92.19 304 ALA A O 1
ATOM 2280 N N . VAL A 1 305 ? 4.472 -12.431 19.884 1.00 92.94 305 VAL A N 1
ATOM 2281 C CA . VAL A 1 305 ? 5.345 -13.275 20.710 1.00 92.94 305 VAL A CA 1
ATOM 2282 C C . VAL A 1 305 ? 6.784 -12.769 20.759 1.00 92.94 305 VAL A C 1
ATOM 2284 O O . VAL A 1 305 ? 7.634 -13.493 21.276 1.00 92.94 305 VAL A O 1
ATOM 2287 N N . ALA A 1 306 ? 7.069 -11.578 20.219 1.00 86.06 306 ALA A N 1
ATOM 2288 C CA . ALA A 1 306 ? 8.427 -11.052 20.072 1.00 86.06 306 ALA A CA 1
ATOM 2289 C C . ALA A 1 306 ? 9.199 -11.033 21.404 1.00 86.06 306 ALA A C 1
ATOM 2291 O O . ALA A 1 306 ? 10.354 -11.460 21.453 1.00 86.06 306 ALA A O 1
ATOM 2292 N N . ASP A 1 307 ? 8.520 -10.660 22.490 1.00 86.50 307 ASP A N 1
ATOM 2293 C CA . ASP A 1 307 ? 9.104 -10.564 23.833 1.00 86.50 307 ASP A CA 1
ATOM 2294 C C . ASP A 1 307 ? 8.968 -11.851 24.664 1.00 86.50 307 ASP A C 1
ATOM 2296 O O . ASP A 1 307 ? 9.400 -11.920 25.819 1.00 86.50 307 ASP A O 1
ATOM 2300 N N . LEU A 1 308 ? 8.395 -12.914 24.089 1.00 88.62 308 LEU A N 1
ATOM 2301 C CA . LEU A 1 308 ? 8.234 -14.195 24.768 1.00 88.62 308 LEU A CA 1
ATOM 2302 C C . LEU A 1 308 ? 9.401 -15.156 24.504 1.00 88.62 308 LEU A C 1
ATOM 2304 O O . LEU A 1 308 ? 9.874 -15.306 23.374 1.00 88.62 308 LEU A O 1
ATOM 2308 N N . PRO A 1 309 ? 9.799 -15.962 25.508 1.00 90.81 309 PRO A N 1
ATOM 2309 C CA . PRO A 1 309 ? 10.677 -17.097 25.272 1.00 90.81 309 PRO A CA 1
ATOM 2310 C C . PRO A 1 309 ? 10.074 -18.064 24.241 1.00 90.81 309 PRO A C 1
ATOM 2312 O O . PRO A 1 309 ? 8.925 -18.493 24.360 1.00 90.81 309 PRO A O 1
ATOM 2315 N N . GLN A 1 310 ? 10.888 -18.514 23.281 1.00 86.94 310 GLN A N 1
ATOM 2316 C CA . GLN A 1 310 ? 10.449 -19.411 22.197 1.00 86.94 310 GLN A CA 1
ATOM 2317 C C . GLN A 1 310 ? 9.743 -20.689 22.696 1.00 86.94 310 GLN A C 1
ATOM 2319 O O . GLN A 1 310 ? 8.856 -21.217 22.030 1.00 86.94 310 GLN A O 1
ATOM 2324 N N . ALA A 1 311 ? 10.122 -21.192 23.876 1.00 90.38 311 ALA A N 1
ATOM 2325 C CA . ALA A 1 311 ? 9.512 -22.376 24.483 1.00 90.38 311 ALA A CA 1
ATOM 2326 C C . ALA A 1 311 ? 8.054 -22.159 24.939 1.00 90.38 311 ALA A C 1
ATOM 2328 O O . ALA A 1 311 ? 7.316 -23.134 25.089 1.00 90.38 311 ALA A O 1
ATOM 2329 N N . GLU A 1 312 ? 7.649 -20.909 25.167 1.00 92.06 312 GLU A N 1
ATOM 2330 C CA . GLU A 1 312 ? 6.324 -20.523 25.665 1.00 92.06 312 GLU A CA 1
ATOM 2331 C C . GLU A 1 312 ? 5.435 -19.952 24.554 1.00 92.06 312 GLU A C 1
ATOM 2333 O O . GLU A 1 312 ? 4.224 -20.183 24.573 1.00 92.06 312 GLU A O 1
ATOM 2338 N N . ALA A 1 313 ? 6.036 -19.304 23.549 1.00 92.88 313 ALA A N 1
ATOM 2339 C CA . ALA A 1 313 ? 5.354 -18.648 22.431 1.00 92.88 313 ALA A CA 1
ATOM 2340 C C . ALA A 1 313 ? 4.304 -19.537 21.734 1.00 92.88 313 ALA A C 1
ATOM 2342 O O . ALA A 1 313 ? 3.152 -19.135 21.571 1.00 92.88 313 ALA A O 1
ATOM 2343 N N . ASP A 1 314 ? 4.665 -20.774 21.364 1.00 94.50 314 ASP A N 1
ATOM 2344 C CA . ASP A 1 314 ? 3.737 -21.718 20.719 1.00 94.50 314 ASP A CA 1
ATOM 2345 C C . ASP A 1 314 ? 2.530 -22.041 21.614 1.00 94.50 314 ASP A C 1
ATOM 2347 O O . ASP A 1 314 ? 1.397 -22.138 21.142 1.00 94.50 314 ASP A O 1
ATOM 2351 N N . GLY A 1 315 ? 2.771 -22.224 22.915 1.00 95.75 315 GLY A N 1
ATOM 2352 C CA . GLY A 1 315 ? 1.739 -22.577 23.883 1.00 95.75 315 GLY A CA 1
ATOM 2353 C C . GLY A 1 315 ? 0.794 -21.414 24.173 1.00 95.75 315 GLY A C 1
ATOM 2354 O O . GLY A 1 315 ? -0.421 -21.620 24.216 1.00 95.75 315 GLY A O 1
ATOM 2355 N N . ALA A 1 316 ? 1.345 -20.208 24.340 1.00 95.06 316 ALA A N 1
ATOM 2356 C CA . ALA A 1 316 ? 0.584 -18.981 24.554 1.00 95.06 316 ALA A CA 1
ATOM 2357 C C . ALA A 1 316 ? -0.319 -18.674 23.356 1.00 95.06 316 ALA A C 1
ATOM 2359 O O . ALA A 1 316 ? -1.535 -18.584 23.528 1.00 95.06 316 ALA A O 1
ATOM 2360 N N . TRP A 1 317 ? 0.253 -18.661 22.148 1.00 96.44 317 TRP A N 1
ATOM 2361 C CA . TRP A 1 317 ? -0.488 -18.441 20.908 1.00 96.44 317 TRP A CA 1
ATOM 2362 C C . TRP A 1 317 ? -1.604 -19.470 20.709 1.00 96.44 317 TRP A C 1
ATOM 2364 O O . TRP A 1 317 ? -2.762 -19.115 20.516 1.00 96.44 317 TRP A O 1
ATOM 2374 N N . GLN A 1 318 ? -1.298 -20.768 20.815 1.00 96.31 318 GLN A N 1
ATOM 2375 C CA . GLN A 1 318 ? -2.317 -21.806 20.632 1.00 96.31 318 GLN A CA 1
ATOM 2376 C C . GLN A 1 318 ? -3.424 -21.746 21.686 1.00 96.31 318 GLN A C 1
ATOM 2378 O O . GLN A 1 318 ? -4.542 -22.168 21.399 1.00 96.31 318 GLN A O 1
ATOM 2383 N N . GLN A 1 319 ? -3.122 -21.301 22.909 1.00 96.00 319 GLN A N 1
ATOM 2384 C CA . GLN A 1 319 ? -4.145 -21.108 23.932 1.00 96.00 319 GLN A CA 1
ATOM 2385 C C . GLN A 1 319 ? -5.073 -19.959 23.548 1.00 96.00 319 GLN A C 1
ATOM 2387 O O . GLN A 1 319 ? -6.279 -20.173 23.508 1.00 96.00 319 GLN A O 1
ATOM 2392 N N . TRP A 1 320 ? -4.510 -18.808 23.173 1.00 96.94 320 TRP A N 1
ATOM 2393 C CA . TRP A 1 320 ? -5.289 -17.666 22.710 1.00 96.94 320 TRP A CA 1
ATOM 2394 C C . TRP A 1 320 ? -6.198 -18.044 21.536 1.00 96.94 320 TRP A C 1
ATOM 2396 O O . TRP A 1 320 ? -7.409 -17.860 21.599 1.00 96.94 320 TRP A O 1
ATOM 2406 N N . VAL A 1 321 ? -5.642 -18.683 20.501 1.00 97.38 321 VAL A N 1
ATOM 2407 C CA . VAL A 1 321 ? -6.404 -19.093 19.309 1.00 97.38 321 VAL A CA 1
ATOM 2408 C C . VAL A 1 321 ? -7.548 -20.053 19.649 1.00 97.38 321 VAL A C 1
ATOM 2410 O O . VAL A 1 321 ? -8.600 -20.009 19.014 1.00 97.38 321 VAL A O 1
ATOM 2413 N N . ARG A 1 322 ? -7.372 -20.931 20.646 1.00 96.62 322 ARG A N 1
ATOM 2414 C CA . ARG A 1 322 ? -8.437 -21.842 21.097 1.00 96.62 322 ARG A CA 1
ATOM 2415 C C . ARG A 1 322 ? -9.580 -21.114 21.798 1.00 96.62 322 ARG A C 1
ATOM 2417 O O . ARG A 1 322 ? -10.723 -21.535 21.633 1.00 96.62 322 ARG A O 1
ATOM 2424 N N . ASP A 1 323 ? -9.259 -20.092 22.580 1.00 94.88 323 ASP A N 1
ATOM 2425 C CA . ASP A 1 323 ? -10.213 -19.429 23.468 1.00 94.88 323 ASP A CA 1
ATOM 2426 C C . ASP A 1 323 ? -10.912 -18.242 22.779 1.00 94.88 323 ASP A C 1
ATOM 2428 O O . ASP A 1 323 ? -12.111 -18.044 22.974 1.00 94.88 323 ASP A O 1
ATOM 2432 N N . HIS A 1 324 ? -10.190 -17.514 21.921 1.00 94.00 324 HIS A N 1
ATOM 2433 C CA . HIS A 1 324 ? -10.620 -16.242 21.321 1.00 94.00 324 HIS A CA 1
ATOM 2434 C C . HIS A 1 324 ? -10.629 -16.252 19.783 1.00 94.00 324 HIS A C 1
ATOM 2436 O O . HIS A 1 324 ? -11.190 -15.353 19.159 1.00 94.00 324 HIS A O 1
ATOM 2442 N N . GLY A 1 325 ? -10.057 -17.283 19.153 1.00 96.00 325 GLY A N 1
ATOM 2443 C CA . GLY A 1 325 ? -9.855 -17.333 17.705 1.00 96.00 325 GLY A CA 1
ATOM 2444 C C . GLY A 1 325 ? -8.527 -16.715 17.262 1.00 96.00 325 GLY A C 1
ATOM 2445 O O . GLY A 1 325 ? -7.757 -16.183 18.058 1.00 96.00 325 GLY A O 1
ATOM 2446 N N . ASP A 1 326 ? -8.225 -16.845 15.971 1.00 97.56 326 ASP A N 1
ATOM 2447 C CA . ASP A 1 326 ? -6.991 -16.321 15.383 1.00 97.56 326 ASP A CA 1
ATOM 2448 C C . ASP A 1 326 ? -7.008 -14.774 15.333 1.00 97.56 326 ASP A C 1
ATOM 2450 O O . ASP A 1 326 ? -7.907 -14.215 14.697 1.00 97.56 326 ASP A O 1
ATOM 2454 N N . PRO A 1 327 ? -6.039 -14.076 15.968 1.00 97.69 327 PRO A N 1
ATOM 2455 C CA . PRO A 1 327 ? -6.010 -12.611 16.032 1.00 97.69 327 PRO A CA 1
ATOM 2456 C C . PRO A 1 327 ? -6.043 -11.916 14.672 1.00 97.69 327 PRO A C 1
ATOM 2458 O O . PRO A 1 327 ? -6.785 -10.952 14.497 1.00 97.69 327 PRO A O 1
ATOM 2461 N N . ALA A 1 328 ? -5.296 -12.415 13.683 1.00 97.69 328 ALA A N 1
ATOM 2462 C CA . ALA A 1 328 ? -5.307 -11.825 12.348 1.00 97.69 328 ALA A CA 1
ATOM 2463 C C . ALA A 1 328 ? -6.684 -11.993 11.697 1.00 97.69 328 ALA A C 1
ATOM 2465 O O . ALA A 1 328 ? -7.225 -11.048 11.134 1.00 97.69 328 ALA A O 1
ATOM 2466 N N . THR A 1 329 ? -7.305 -13.165 11.831 1.00 97.62 329 THR A N 1
ATOM 2467 C CA . THR A 1 329 ? -8.665 -13.404 11.325 1.00 97.62 329 THR A CA 1
ATOM 2468 C C . THR A 1 329 ? -9.676 -12.430 11.937 1.00 97.62 329 THR A C 1
ATOM 2470 O O . THR A 1 329 ? -10.538 -11.907 11.228 1.00 97.62 329 THR A O 1
ATOM 2473 N N . VAL A 1 330 ? -9.566 -12.154 13.240 1.00 97.06 330 VAL A N 1
ATOM 2474 C CA . VAL A 1 330 ? -10.422 -11.183 13.936 1.00 97.06 330 VAL A CA 1
ATOM 2475 C C . VAL A 1 330 ? -10.172 -9.761 13.425 1.00 97.06 330 VAL A C 1
ATOM 2477 O O . VAL A 1 330 ? -11.125 -9.096 13.010 1.00 97.06 330 VAL A O 1
ATOM 2480 N N . LEU A 1 331 ? -8.911 -9.321 13.393 1.00 98.06 331 LEU A N 1
ATOM 2481 C CA . LEU A 1 331 ? -8.514 -7.988 12.938 1.00 98.06 331 LEU A CA 1
ATOM 2482 C C . LEU A 1 331 ? -8.946 -7.731 11.489 1.00 98.06 331 LEU A C 1
ATOM 2484 O O . LEU A 1 331 ? -9.636 -6.754 11.207 1.00 98.06 331 LEU A O 1
ATOM 2488 N N . TYR A 1 332 ? -8.616 -8.634 10.563 1.00 98.44 332 TYR A N 1
ATOM 2489 C CA . TYR A 1 332 ? -8.914 -8.449 9.142 1.00 98.44 332 TYR A CA 1
ATOM 2490 C C . TYR A 1 332 ? -10.406 -8.532 8.824 1.00 98.44 332 TYR A C 1
ATOM 2492 O O . TYR A 1 332 ? -10.864 -7.857 7.904 1.00 98.44 332 TYR A O 1
ATOM 2500 N N . ARG A 1 333 ? -11.201 -9.264 9.615 1.00 97.81 333 ARG A N 1
ATOM 2501 C CA . ARG A 1 333 ? -12.665 -9.182 9.528 1.00 97.81 333 ARG A CA 1
ATOM 2502 C C . ARG A 1 333 ? -13.169 -7.786 9.904 1.00 97.81 333 ARG A C 1
ATOM 2504 O O . ARG A 1 333 ? -14.008 -7.247 9.188 1.00 97.81 333 ARG A O 1
ATOM 2511 N N . ARG A 1 334 ? -12.662 -7.188 10.988 1.00 98.19 334 ARG A N 1
ATOM 2512 C CA . ARG A 1 334 ? -13.038 -5.822 11.401 1.00 98.19 334 ARG A CA 1
ATOM 2513 C C . ARG A 1 334 ? -12.591 -4.784 10.368 1.00 98.19 334 ARG A C 1
ATOM 2515 O O . ARG A 1 334 ? -13.382 -3.925 9.994 1.00 98.19 334 ARG A O 1
ATOM 2522 N N . LEU A 1 335 ? -11.382 -4.921 9.821 1.00 98.69 335 LEU A N 1
ATOM 2523 C CA . LEU A 1 335 ? -10.889 -4.080 8.722 1.00 98.69 335 LEU A CA 1
ATOM 2524 C C . LEU A 1 335 ? -11.736 -4.236 7.445 1.00 98.69 335 LEU A C 1
ATOM 2526 O O . LEU A 1 335 ? -11.964 -3.256 6.735 1.00 98.69 335 LEU A O 1
ATOM 2530 N N . ALA A 1 336 ? -12.250 -5.436 7.155 1.00 98.62 336 ALA A N 1
ATOM 2531 C CA . ALA A 1 336 ? -13.185 -5.651 6.049 1.00 98.62 336 ALA A CA 1
ATOM 2532 C C . ALA A 1 336 ? -14.539 -4.974 6.310 1.00 98.62 336 ALA A C 1
ATOM 2534 O O . ALA A 1 336 ? -15.114 -4.356 5.417 1.00 98.62 336 ALA A O 1
ATOM 2535 N N . GLU A 1 337 ? -15.033 -5.032 7.549 1.00 98.25 337 GLU A N 1
ATOM 2536 C CA . GLU A 1 337 ? -16.237 -4.317 7.980 1.00 98.25 337 GLU A CA 1
ATOM 2537 C C . GLU A 1 337 ? -16.052 -2.789 7.997 1.00 98.25 337 GLU A C 1
ATOM 2539 O O . GLU A 1 337 ? -17.037 -2.067 7.860 1.00 98.25 337 GLU A O 1
ATOM 2544 N N . LEU A 1 338 ? -14.823 -2.284 8.140 1.00 98.50 338 LEU A N 1
ATOM 2545 C CA . LEU A 1 338 ? -14.490 -0.869 7.949 1.00 98.50 338 LEU A CA 1
ATOM 2546 C C . LEU A 1 338 ? -14.435 -0.482 6.458 1.00 98.50 338 LEU A C 1
ATOM 2548 O O . LEU A 1 338 ? -14.608 0.687 6.113 1.00 98.50 338 LEU A O 1
ATOM 2552 N N . GLY A 1 339 ? -14.211 -1.456 5.572 1.00 98.38 339 GLY A N 1
ATOM 2553 C CA . GLY A 1 339 ? -13.993 -1.245 4.141 1.00 98.38 339 GLY A CA 1
ATOM 2554 C C . GLY A 1 339 ? -12.530 -0.997 3.761 1.00 98.38 339 GLY A C 1
ATOM 2555 O O . GLY A 1 339 ? -12.274 -0.542 2.650 1.00 98.38 339 GLY A O 1
ATOM 2556 N N . ALA A 1 340 ? -11.573 -1.286 4.650 1.00 98.50 340 ALA A N 1
ATOM 2557 C CA . ALA A 1 340 ? -10.135 -1.120 4.409 1.00 98.50 340 ALA A CA 1
ATOM 2558 C C . ALA A 1 340 ? -9.533 -2.276 3.594 1.00 98.50 340 ALA A C 1
ATOM 2560 O O . ALA A 1 340 ? -8.589 -2.085 2.826 1.00 98.50 340 ALA A O 1
ATOM 2561 N N . VAL A 1 341 ? -10.097 -3.478 3.743 1.00 98.62 341 VAL A N 1
ATOM 2562 C CA . VAL A 1 341 ? -9.688 -4.685 3.012 1.00 98.62 341 VAL A CA 1
ATOM 2563 C C . VAL A 1 341 ? -10.877 -5.413 2.406 1.00 98.62 341 VAL A C 1
ATOM 2565 O O . VAL A 1 341 ? -12.006 -5.309 2.880 1.00 98.62 341 VAL A O 1
ATOM 2568 N N . GLU A 1 342 ? -10.602 -6.197 1.376 1.00 97.81 342 GLU A N 1
ATOM 2569 C CA . GLU A 1 342 ? -11.482 -7.253 0.895 1.00 97.81 342 GLU A CA 1
ATOM 2570 C C . GLU A 1 342 ? -10.861 -8.623 1.188 1.00 97.81 342 GLU A C 1
ATOM 2572 O O . GLU A 1 342 ? -9.639 -8.785 1.196 1.00 97.81 342 GLU A O 1
ATOM 2577 N N . ILE A 1 343 ? -11.716 -9.613 1.445 1.00 97.88 343 ILE A N 1
ATOM 2578 C CA . ILE A 1 343 ? -11.313 -10.994 1.718 1.00 97.88 343 ILE A CA 1
ATOM 2579 C C . ILE A 1 343 ? -11.964 -11.883 0.657 1.00 97.88 343 ILE A C 1
ATOM 2581 O O . ILE A 1 343 ? -13.185 -12.053 0.650 1.00 97.88 343 ILE A O 1
ATOM 2585 N N . ASP A 1 344 ? -11.151 -12.449 -0.235 1.00 95.44 344 ASP A N 1
ATOM 2586 C CA . ASP A 1 344 ? -11.573 -13.412 -1.255 1.00 95.44 344 ASP A CA 1
ATOM 2587 C C . ASP A 1 344 ? -11.010 -14.799 -0.928 1.00 95.44 344 ASP A C 1
ATOM 2589 O O . ASP A 1 344 ? -9.837 -15.109 -1.161 1.00 95.44 344 ASP A O 1
ATOM 2593 N N . GLY A 1 345 ? -11.854 -15.639 -0.326 1.00 94.31 345 GLY A N 1
ATOM 2594 C CA . GLY A 1 345 ? -11.434 -16.929 0.212 1.00 94.31 345 GLY A CA 1
ATOM 2595 C C . GLY A 1 345 ? -10.400 -16.751 1.324 1.00 94.31 345 GLY A C 1
ATOM 2596 O O . GLY A 1 345 ? -10.717 -16.212 2.377 1.00 94.31 345 GLY A O 1
ATOM 2597 N N . GLU A 1 346 ? -9.177 -17.217 1.076 1.00 94.56 346 GLU A N 1
ATOM 2598 C CA . GLU A 1 346 ? -8.045 -17.133 2.011 1.00 94.56 346 GLU A CA 1
ATOM 2599 C C . GLU A 1 346 ? -7.081 -15.992 1.658 1.00 94.56 346 GLU A C 1
ATOM 2601 O O . GLU A 1 346 ? -5.977 -15.960 2.187 1.00 94.56 346 GLU A O 1
ATOM 2606 N N . VAL A 1 347 ? -7.427 -15.104 0.719 1.00 97.56 347 VAL A N 1
ATOM 2607 C CA . VAL A 1 347 ? -6.560 -13.990 0.309 1.00 97.56 347 VAL A CA 1
ATOM 2608 C C . VAL A 1 347 ? -7.184 -12.667 0.721 1.00 97.56 347 VAL A C 1
ATOM 2610 O O . VAL A 1 347 ? -8.341 -12.390 0.408 1.00 97.56 347 VAL A O 1
ATOM 2613 N N . VAL A 1 348 ? -6.392 -11.840 1.396 1.00 98.25 348 VAL A N 1
ATOM 2614 C CA . VAL A 1 348 ? -6.760 -10.494 1.834 1.00 98.25 348 VAL A CA 1
ATOM 2615 C C . VAL A 1 348 ? -6.071 -9.471 0.936 1.00 98.25 348 VAL A C 1
ATOM 2617 O O . VAL A 1 348 ? -4.882 -9.609 0.639 1.00 98.25 348 VAL A O 1
ATOM 2620 N N . ARG A 1 349 ? -6.804 -8.444 0.502 1.00 97.56 349 ARG A N 1
ATOM 2621 C CA . ARG A 1 349 ? -6.294 -7.326 -0.311 1.00 97.56 349 ARG A CA 1
ATOM 2622 C C . ARG A 1 349 ? -6.735 -5.999 0.276 1.00 97.56 349 ARG A C 1
ATOM 2624 O O . ARG A 1 349 ? -7.819 -5.919 0.846 1.00 97.56 349 ARG A O 1
ATOM 2631 N N . LEU A 1 350 ? -5.929 -4.955 0.095 1.00 97.62 350 LEU A N 1
ATOM 2632 C CA . LEU A 1 350 ? -6.393 -3.595 0.367 1.00 97.62 350 LEU A CA 1
ATOM 2633 C C . LEU A 1 350 ? -7.498 -3.227 -0.623 1.00 97.62 350 LEU A C 1
ATOM 2635 O O . LEU A 1 350 ? -7.372 -3.467 -1.825 1.00 97.62 350 LEU A O 1
ATOM 2639 N N . THR A 1 351 ? -8.558 -2.600 -0.124 1.00 97.56 351 THR A N 1
ATOM 2640 C CA . THR A 1 351 ? -9.472 -1.858 -0.997 1.00 97.56 351 THR A CA 1
ATOM 2641 C C . THR A 1 351 ? -8.778 -0.580 -1.479 1.00 97.56 351 THR A C 1
ATOM 2643 O O . THR A 1 351 ? -7.762 -0.174 -0.907 1.00 97.56 351 THR A O 1
ATOM 2646 N N . PRO A 1 352 ? -9.332 0.136 -2.473 1.00 96.88 352 PRO A N 1
ATOM 2647 C CA . PRO A 1 352 ? -8.801 1.445 -2.843 1.00 96.88 352 PRO A CA 1
ATOM 2648 C C . PRO A 1 352 ? -8.744 2.446 -1.678 1.00 96.88 352 PRO A C 1
ATOM 2650 O O . PRO A 1 352 ? -7.866 3.301 -1.659 1.00 96.88 352 PRO A O 1
ATOM 2653 N N . LEU A 1 353 ? -9.643 2.315 -0.697 1.00 97.06 353 LEU A N 1
ATOM 2654 C CA . LEU A 1 353 ? -9.676 3.163 0.492 1.00 97.06 353 LEU A CA 1
ATOM 2655 C C . LEU A 1 353 ? -8.529 2.833 1.460 1.00 97.06 353 LEU A C 1
ATOM 2657 O O . LEU A 1 353 ? -7.809 3.734 1.878 1.00 97.06 353 LEU A O 1
ATOM 2661 N N . GLY A 1 354 ? -8.285 1.545 1.732 1.00 97.44 354 GLY A N 1
ATOM 2662 C CA . GLY A 1 354 ? -7.117 1.121 2.514 1.00 97.44 354 GLY A CA 1
ATOM 2663 C C . GLY A 1 354 ? -5.786 1.436 1.822 1.00 97.44 354 GLY A C 1
ATOM 2664 O O . GLY A 1 354 ? -4.820 1.818 2.478 1.00 97.44 354 GLY A O 1
ATOM 2665 N N . LEU A 1 355 ? -5.740 1.331 0.490 1.00 96.62 355 LEU A N 1
ATOM 2666 C CA . LEU A 1 355 ? -4.568 1.697 -0.305 1.00 96.62 355 LEU A CA 1
ATOM 2667 C C . LEU A 1 355 ? -4.284 3.203 -0.250 1.00 96.62 355 LEU A C 1
ATOM 2669 O O . LEU A 1 355 ? -3.120 3.583 -0.157 1.00 96.62 355 LEU A O 1
ATOM 2673 N N . HIS A 1 356 ? -5.325 4.039 -0.296 1.00 96.56 356 HIS A N 1
ATOM 2674 C CA . HIS A 1 356 ? -5.203 5.490 -0.177 1.00 96.56 356 HIS A CA 1
ATOM 2675 C C . HIS A 1 356 ? -4.648 5.905 1.189 1.00 96.56 356 HIS A C 1
ATOM 2677 O O . HIS A 1 356 ? -3.654 6.621 1.221 1.00 96.56 356 HIS A O 1
ATOM 2683 N N . ALA A 1 357 ? -5.194 5.380 2.289 1.00 94.62 357 ALA A N 1
ATOM 2684 C CA . ALA A 1 357 ? -4.684 5.702 3.623 1.00 94.62 357 ALA A CA 1
ATOM 2685 C C . ALA A 1 357 ? -3.212 5.294 3.794 1.00 94.62 357 ALA A C 1
ATOM 2687 O O . ALA A 1 357 ? -2.394 6.077 4.262 1.00 94.62 357 ALA A O 1
ATOM 2688 N N . MET A 1 358 ? -2.828 4.104 3.322 1.00 94.19 358 MET A N 1
ATOM 2689 C CA . MET A 1 358 ? -1.417 3.700 3.340 1.00 94.19 358 MET A CA 1
ATOM 2690 C C . MET A 1 358 ? -0.534 4.561 2.435 1.00 94.19 358 MET A C 1
ATOM 2692 O O . MET A 1 358 ? 0.622 4.807 2.768 1.00 94.19 358 MET A O 1
ATOM 2696 N N . TRP A 1 359 ? -1.048 4.999 1.283 1.00 95.38 359 TRP A N 1
ATOM 2697 C CA . TRP A 1 359 ? -0.327 5.907 0.396 1.00 95.38 359 TRP A CA 1
ATOM 2698 C C . TRP A 1 359 ? -0.029 7.243 1.086 1.00 95.38 359 TRP A C 1
ATOM 2700 O O . TRP A 1 359 ? 1.097 7.723 0.964 1.00 95.38 359 TRP A O 1
ATOM 2710 N N . GLU A 1 360 ? -0.980 7.806 1.833 1.00 92.31 360 GLU A N 1
ATOM 2711 C CA . GLU A 1 360 ? -0.770 9.044 2.595 1.00 92.31 360 GLU A CA 1
ATOM 2712 C C . GLU A 1 360 ? 0.294 8.857 3.674 1.00 92.31 360 GLU A C 1
ATOM 2714 O O . GLU A 1 360 ? 1.285 9.584 3.672 1.00 92.31 360 GLU A O 1
ATOM 2719 N N . GLN A 1 361 ? 0.155 7.816 4.499 1.00 88.25 361 GLN A N 1
ATOM 2720 C CA . GLN A 1 361 ? 1.090 7.515 5.588 1.00 88.25 361 GLN A CA 1
ATOM 2721 C C . GLN A 1 361 ? 2.521 7.284 5.078 1.00 88.25 361 GLN A C 1
ATOM 2723 O O . GLN A 1 361 ? 3.481 7.883 5.553 1.00 88.25 361 GLN A O 1
ATOM 2728 N N . VAL A 1 362 ? 2.684 6.467 4.033 1.00 88.69 362 VAL A N 1
ATOM 2729 C CA . VAL A 1 362 ? 4.001 6.206 3.427 1.00 88.69 362 VAL A CA 1
ATOM 2730 C C . VAL A 1 362 ? 4.597 7.469 2.800 1.00 88.69 362 VAL A C 1
ATOM 2732 O O . VAL A 1 362 ? 5.809 7.683 2.872 1.00 88.69 362 VAL A O 1
ATOM 2735 N N . SER A 1 363 ? 3.760 8.320 2.202 1.00 91.75 363 SER A N 1
ATOM 2736 C CA . SER A 1 363 ? 4.209 9.594 1.632 1.00 91.75 363 SER A CA 1
ATOM 2737 C C . SER A 1 363 ? 4.658 10.579 2.715 1.00 91.75 363 SER A C 1
ATOM 2739 O O . SER A 1 363 ? 5.649 11.284 2.514 1.00 91.75 363 SER A O 1
ATOM 2741 N N . GLN A 1 364 ? 3.975 10.600 3.864 1.00 87.62 364 GLN A N 1
ATOM 2742 C CA . GLN A 1 364 ? 4.348 11.395 5.039 1.00 87.62 364 GLN A CA 1
ATOM 2743 C C . GLN A 1 364 ? 5.694 10.939 5.624 1.00 87.62 364 GLN A C 1
ATOM 2745 O O . GLN A 1 364 ? 6.539 11.785 5.906 1.00 87.62 364 GLN A O 1
ATOM 2750 N N . SER A 1 365 ? 5.989 9.631 5.629 1.00 84.31 365 SER A N 1
ATOM 2751 C CA . SER A 1 365 ? 7.315 9.083 5.990 1.00 84.31 365 SER A CA 1
ATOM 2752 C C . SER A 1 365 ? 8.423 9.335 4.940 1.00 84.31 365 SER A C 1
ATOM 2754 O O . SER A 1 365 ? 9.477 8.693 4.937 1.00 84.31 365 SER A O 1
ATOM 2756 N N . GLY A 1 366 ? 8.209 10.245 3.983 1.00 88.44 366 GLY A N 1
ATOM 2757 C CA . GLY A 1 366 ? 9.229 10.670 3.022 1.00 88.44 366 GLY A CA 1
ATOM 2758 C C . GLY A 1 366 ? 9.565 9.644 1.933 1.00 88.44 366 GLY A C 1
ATOM 2759 O O . GLY A 1 366 ? 10.657 9.706 1.354 1.00 88.44 366 GLY A O 1
ATOM 2760 N N . VAL A 1 367 ? 8.660 8.702 1.652 1.00 90.25 367 VAL A N 1
ATOM 2761 C CA . VAL A 1 367 ? 8.753 7.784 0.508 1.00 90.25 367 VAL A CA 1
ATOM 2762 C C . VAL A 1 367 ? 7.913 8.330 -0.641 1.00 90.25 367 VAL A C 1
ATOM 2764 O O . VAL A 1 367 ? 6.709 8.525 -0.518 1.00 90.25 367 VAL A O 1
ATOM 2767 N N . GLU A 1 368 ? 8.525 8.548 -1.802 1.00 93.38 368 GLU A N 1
ATOM 2768 C CA . GLU A 1 368 ? 7.781 8.996 -2.976 1.00 93.38 368 GLU A CA 1
ATOM 2769 C C . GLU A 1 368 ? 6.940 7.848 -3.551 1.00 93.38 368 GLU A C 1
ATOM 2771 O O . GLU A 1 368 ? 7.479 6.841 -4.014 1.00 93.38 368 GLU A O 1
ATOM 2776 N N . VAL A 1 369 ? 5.616 8.010 -3.578 1.00 93.50 369 VAL A N 1
ATOM 2777 C CA . VAL A 1 369 ? 4.702 7.069 -4.238 1.00 93.50 369 VAL A CA 1
ATOM 2778 C C . VAL A 1 369 ? 3.861 7.828 -5.271 1.00 93.50 369 VAL A C 1
ATOM 2780 O O . VAL A 1 369 ? 2.862 8.456 -4.917 1.00 93.50 369 VAL A O 1
ATOM 2783 N N . PRO A 1 370 ? 4.257 7.830 -6.554 1.00 93.00 370 PRO A N 1
ATOM 2784 C CA . PRO A 1 370 ? 3.571 8.609 -7.580 1.00 93.00 370 PRO A CA 1
ATOM 2785 C C . PRO A 1 370 ? 2.139 8.126 -7.811 1.00 93.00 370 PRO A C 1
ATOM 2787 O O . PRO A 1 370 ? 1.904 6.926 -7.936 1.00 93.00 370 PRO A O 1
ATOM 2790 N N . LEU A 1 371 ? 1.195 9.055 -7.959 1.00 94.38 371 LEU A N 1
ATOM 2791 C CA . LEU A 1 371 ? -0.161 8.730 -8.398 1.00 94.38 371 LEU A CA 1
ATOM 2792 C C . LEU A 1 371 ? -0.283 8.838 -9.918 1.00 94.38 371 LEU A C 1
ATOM 2794 O O . LEU A 1 371 ? 0.114 9.838 -10.519 1.00 94.38 371 LEU A O 1
ATOM 2798 N N . LEU A 1 372 ? -0.860 7.812 -10.538 1.00 93.94 372 LEU A N 1
ATOM 2799 C CA . LEU A 1 372 ? -1.145 7.802 -11.966 1.00 93.94 372 LEU A CA 1
ATOM 2800 C C . LEU A 1 372 ? -2.332 8.721 -12.281 1.00 93.94 372 LEU A C 1
ATOM 2802 O O . LEU A 1 372 ? -3.384 8.602 -11.643 1.00 93.94 372 LEU A O 1
ATOM 2806 N N . PRO A 1 373 ? -2.228 9.581 -13.311 1.00 93.56 373 PRO A N 1
ATOM 2807 C CA . PRO A 1 373 ? -3.354 10.396 -13.742 1.00 93.56 373 PRO A CA 1
ATOM 2808 C C . PRO A 1 373 ? -4.472 9.524 -14.348 1.00 93.56 373 PRO A C 1
ATOM 2810 O O . PRO A 1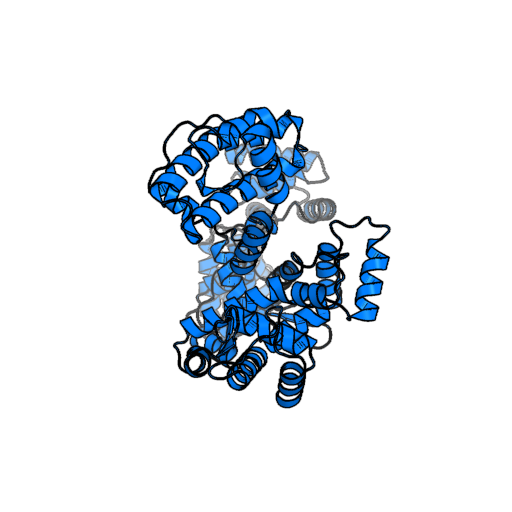 373 ? -4.284 8.323 -14.611 1.00 93.56 373 PRO A O 1
ATOM 2813 N N . PRO A 1 374 ? -5.662 10.099 -14.610 1.00 90.94 374 PRO A N 1
ATOM 2814 C CA . PRO A 1 374 ? -6.697 9.422 -15.382 1.00 90.94 374 PRO A CA 1
ATOM 2815 C C . PRO A 1 374 ? -6.144 8.900 -16.713 1.00 90.94 374 PRO A C 1
ATOM 2817 O O . PRO A 1 374 ? -5.354 9.575 -17.366 1.00 90.94 374 PRO A O 1
ATOM 2820 N N . VAL A 1 375 ? -6.599 7.726 -17.166 1.00 90.25 375 VAL A N 1
ATOM 2821 C CA . VAL A 1 375 ? -6.091 7.066 -18.392 1.00 90.25 375 VAL A CA 1
ATOM 2822 C C . VAL A 1 375 ? -6.092 7.986 -19.621 1.00 90.25 375 VAL A C 1
ATOM 2824 O O . VAL A 1 375 ? -5.197 7.916 -20.461 1.00 90.25 375 VAL A O 1
ATOM 2827 N N . ALA A 1 376 ? -7.082 8.876 -19.725 1.00 88.44 376 ALA A N 1
ATOM 2828 C CA . ALA A 1 376 ? -7.189 9.842 -20.819 1.00 88.44 376 ALA A CA 1
ATOM 2829 C C . ALA A 1 376 ? -6.065 10.899 -20.831 1.00 88.44 376 ALA A C 1
ATOM 2831 O O . ALA A 1 376 ? -5.807 11.498 -21.873 1.00 88.44 376 ALA A O 1
ATOM 2832 N N . GLU A 1 377 ? -5.419 11.125 -19.690 1.00 92.75 377 GLU A N 1
ATOM 2833 C CA . GLU A 1 377 ? -4.343 12.097 -19.481 1.00 92.75 377 GLU A CA 1
ATOM 2834 C C . GLU A 1 377 ? -2.965 11.425 -19.369 1.00 92.75 377 GLU A C 1
ATOM 2836 O O . GLU A 1 377 ? -1.948 12.112 -19.422 1.00 92.75 377 GLU A O 1
ATOM 2841 N N . MET A 1 378 ? -2.915 10.090 -19.270 1.00 95.19 378 MET A N 1
ATOM 2842 C CA . MET A 1 378 ? -1.663 9.341 -19.169 1.00 95.19 378 MET A CA 1
ATOM 2843 C C . MET A 1 378 ? -0.794 9.462 -20.425 1.00 95.19 378 MET A C 1
ATOM 2845 O O . MET A 1 378 ? -1.187 9.116 -21.551 1.00 95.19 378 MET A O 1
ATOM 2849 N N . THR A 1 379 ? 0.453 9.845 -20.189 1.00 96.12 379 THR A N 1
ATOM 2850 C CA . THR A 1 379 ? 1.539 9.908 -21.163 1.00 96.12 379 THR A CA 1
ATOM 2851 C C . THR A 1 379 ? 2.223 8.547 -21.335 1.00 96.12 379 THR A C 1
ATOM 2853 O O . THR A 1 379 ? 1.965 7.600 -20.591 1.00 96.12 379 THR A O 1
ATOM 2856 N N . ALA A 1 380 ? 3.114 8.418 -22.322 1.00 96.81 380 ALA A N 1
ATOM 2857 C CA . ALA A 1 380 ? 3.982 7.242 -22.430 1.00 96.81 380 ALA A CA 1
ATOM 2858 C C . ALA A 1 380 ? 4.934 7.095 -21.232 1.00 96.81 380 ALA A C 1
ATOM 2860 O O . ALA A 1 380 ? 5.245 5.977 -20.842 1.00 96.81 380 ALA A O 1
ATOM 2861 N N . ALA A 1 381 ? 5.371 8.200 -20.620 1.00 96.12 381 ALA A N 1
ATOM 2862 C CA . ALA A 1 381 ? 6.242 8.144 -19.449 1.00 96.12 381 ALA A CA 1
ATOM 2863 C C . ALA A 1 381 ? 5.531 7.512 -18.240 1.00 96.12 381 ALA A C 1
ATOM 2865 O O . ALA A 1 381 ? 6.160 6.765 -17.496 1.00 96.12 381 ALA A O 1
ATOM 2866 N N . ASP A 1 382 ? 4.223 7.747 -18.094 1.00 95.50 382 ASP A N 1
ATOM 2867 C CA . ASP A 1 382 ? 3.423 7.173 -17.006 1.00 95.50 382 ASP A CA 1
ATOM 2868 C C . ASP A 1 382 ? 3.291 5.650 -17.137 1.00 95.50 382 ASP A C 1
ATOM 2870 O O . ASP A 1 382 ? 3.497 4.930 -16.171 1.00 95.50 382 ASP A O 1
ATOM 2874 N N . VAL A 1 383 ? 3.011 5.118 -18.333 1.00 95.69 383 VAL A N 1
ATOM 2875 C CA . VAL A 1 383 ? 2.942 3.651 -18.514 1.00 95.69 383 VAL A CA 1
ATOM 2876 C C . VAL A 1 383 ? 4.328 2.997 -18.435 1.00 95.69 383 VAL A C 1
ATOM 2878 O O . VAL A 1 383 ? 4.466 1.875 -17.951 1.00 95.69 383 VAL A O 1
ATOM 2881 N N . VAL A 1 384 ? 5.377 3.709 -18.862 1.00 96.19 384 VAL A N 1
ATOM 2882 C CA . VAL A 1 384 ? 6.763 3.242 -18.732 1.00 96.19 384 VAL A CA 1
ATOM 2883 C C . VAL A 1 384 ? 7.180 3.165 -17.269 1.00 96.19 384 VAL A C 1
ATOM 2885 O O . VAL A 1 384 ? 7.842 2.200 -16.909 1.00 96.19 384 VAL A O 1
ATOM 2888 N N . SER A 1 385 ? 6.801 4.126 -16.421 1.00 93.44 385 SER A N 1
ATOM 2889 C CA . SER A 1 385 ? 7.140 4.075 -14.993 1.00 93.44 385 SER A CA 1
ATOM 2890 C C . SER A 1 385 ? 6.467 2.891 -14.293 1.00 93.44 385 SER A C 1
ATOM 2892 O O . SER A 1 385 ? 7.120 2.213 -13.504 1.00 93.44 385 SER A O 1
ATOM 2894 N N . VAL A 1 386 ? 5.226 2.550 -14.667 1.00 92.31 386 VAL A N 1
ATOM 2895 C CA . VAL A 1 386 ? 4.558 1.323 -14.195 1.00 92.31 386 VAL A CA 1
ATOM 2896 C C . VAL A 1 386 ? 5.325 0.074 -14.625 1.00 92.31 386 VAL A C 1
ATOM 2898 O O . VAL A 1 386 ? 5.584 -0.786 -13.794 1.00 92.31 386 VAL A O 1
ATOM 2901 N N . GLY A 1 387 ? 5.733 -0.031 -15.892 1.00 90.12 387 GLY A N 1
ATOM 2902 C CA . GLY A 1 387 ? 6.492 -1.196 -16.370 1.00 90.12 387 GLY A CA 1
ATOM 2903 C C . GLY A 1 387 ? 7.930 -1.273 -15.844 1.00 90.12 387 GLY A C 1
ATOM 2904 O O . GLY A 1 387 ? 8.513 -2.351 -15.801 1.00 90.12 387 GLY A O 1
ATOM 2905 N N . ALA A 1 388 ? 8.510 -0.136 -15.470 1.00 88.50 388 ALA A N 1
ATOM 2906 C CA . ALA A 1 388 ? 9.876 -0.030 -14.979 1.00 88.50 388 ALA A CA 1
ATOM 2907 C C . ALA A 1 388 ? 10.006 -0.340 -13.483 1.00 88.50 388 ALA A C 1
ATOM 2909 O O . ALA A 1 388 ? 11.031 -0.867 -13.058 1.00 88.50 388 ALA A O 1
ATOM 2910 N N . GLU A 1 389 ? 9.002 0.036 -12.692 1.00 84.75 389 GLU A N 1
ATOM 2911 C CA . GLU A 1 389 ? 9.043 -0.039 -11.227 1.00 84.75 389 GLU A CA 1
ATOM 2912 C C . GLU A 1 389 ? 8.023 -1.054 -10.680 1.00 84.75 389 GLU A C 1
ATOM 2914 O O . GLU A 1 389 ? 8.225 -1.627 -9.614 1.00 84.75 389 GLU A O 1
ATOM 2919 N N . GLY A 1 390 ? 6.919 -1.280 -11.393 1.00 82.56 390 GLY A N 1
ATOM 2920 C CA . GLY A 1 390 ? 5.797 -2.107 -10.959 1.00 82.56 390 GLY A CA 1
ATOM 2921 C C . GLY A 1 390 ? 5.901 -3.586 -11.334 1.00 82.56 390 GLY A C 1
ATOM 2922 O O . GLY A 1 390 ? 6.914 -4.078 -11.832 1.00 82.56 390 GLY A O 1
ATOM 2923 N N . ARG A 1 391 ? 4.812 -4.311 -11.066 1.00 82.38 391 ARG A N 1
ATOM 2924 C CA . ARG A 1 391 ? 4.651 -5.728 -11.422 1.00 82.38 391 ARG A CA 1
ATOM 2925 C C . ARG A 1 391 ? 4.001 -5.873 -12.799 1.00 82.38 391 ARG A C 1
ATOM 2927 O O . ARG A 1 391 ? 3.374 -4.936 -13.295 1.00 82.38 391 ARG A O 1
ATOM 2934 N N . GLU A 1 392 ? 4.128 -7.054 -13.403 1.00 85.06 392 GLU A N 1
ATOM 2935 C CA . GLU A 1 392 ? 3.549 -7.337 -14.725 1.00 85.06 392 GLU A CA 1
ATOM 2936 C C . GLU A 1 392 ? 2.019 -7.190 -14.714 1.00 85.06 392 GLU A C 1
ATOM 2938 O O . GLU A 1 392 ? 1.447 -6.621 -15.640 1.00 85.06 392 GLU A O 1
ATOM 2943 N N . GLU A 1 393 ? 1.360 -7.594 -13.627 1.00 85.12 393 GLU A N 1
ATOM 2944 C CA . GLU A 1 393 ? -0.088 -7.467 -13.460 1.00 85.12 393 GLU A CA 1
ATOM 2945 C C . GLU A 1 393 ? -0.544 -6.002 -13.405 1.00 85.12 393 GLU A C 1
ATOM 2947 O O . GLU A 1 393 ? -1.528 -5.638 -14.055 1.00 85.12 393 GLU A O 1
ATOM 2952 N N . SER A 1 394 ? 0.186 -5.150 -12.672 1.00 85.88 394 SER A N 1
ATOM 2953 C CA . SER A 1 394 ? -0.077 -3.706 -12.623 1.00 85.88 394 SER A CA 1
ATOM 2954 C C . SER A 1 394 ? 0.125 -3.080 -14.002 1.00 85.88 394 SER A C 1
ATOM 2956 O O . SER A 1 394 ? -0.677 -2.260 -14.444 1.00 85.88 394 SER A O 1
ATOM 2958 N N . LEU A 1 395 ? 1.173 -3.494 -14.720 1.00 90.75 395 LEU A N 1
ATOM 2959 C CA . LEU A 1 395 ? 1.423 -3.015 -16.072 1.00 90.75 395 LEU A CA 1
ATOM 2960 C C . LEU A 1 395 ? 0.294 -3.399 -17.027 1.00 90.75 395 LEU A C 1
ATOM 2962 O O . LEU A 1 395 ? -0.147 -2.549 -17.794 1.00 90.75 395 LEU A O 1
ATOM 2966 N N . ASP A 1 396 ? -0.184 -4.639 -17.004 1.00 89.50 396 ASP A N 1
ATOM 2967 C CA . ASP A 1 396 ? -1.241 -5.078 -17.915 1.00 89.50 396 ASP A CA 1
ATOM 2968 C C . ASP A 1 396 ? -2.565 -4.335 -17.664 1.00 89.50 396 ASP A C 1
ATOM 2970 O O . ASP A 1 396 ? -3.237 -3.944 -18.624 1.00 89.50 396 ASP A O 1
ATOM 2974 N N . ALA A 1 397 ? -2.890 -4.047 -16.396 1.00 88.56 397 ALA A N 1
ATOM 2975 C CA . ALA A 1 397 ? -4.058 -3.248 -16.023 1.00 88.56 397 ALA A CA 1
ATOM 2976 C C . ALA A 1 397 ? -4.008 -1.813 -16.581 1.00 88.56 397 ALA A C 1
ATOM 2978 O O . ALA A 1 397 ? -5.045 -1.252 -16.942 1.00 88.56 397 ALA A O 1
ATOM 2979 N N . GLU A 1 398 ? -2.812 -1.231 -16.693 1.00 93.44 398 GLU A N 1
ATOM 2980 C CA . GLU A 1 398 ? -2.608 0.133 -17.195 1.00 93.44 398 GLU A CA 1
ATOM 2981 C C . GLU A 1 398 ? -2.353 0.188 -18.710 1.00 93.44 398 GLU A C 1
ATOM 2983 O O . GLU A 1 398 ? -2.745 1.142 -19.387 1.00 93.44 398 GLU A O 1
ATOM 2988 N N . TRP A 1 399 ? -1.735 -0.852 -19.270 1.00 94.44 399 TRP A N 1
ATOM 2989 C CA . TRP A 1 399 ? -1.330 -0.933 -20.670 1.00 94.44 399 TRP A CA 1
ATOM 2990 C C . TRP A 1 399 ? -2.521 -0.971 -21.624 1.00 94.44 399 TRP A C 1
ATOM 2992 O O . TRP A 1 399 ? -2.549 -0.212 -22.597 1.00 94.44 399 TRP A O 1
ATOM 3002 N N . GLU A 1 400 ? -3.510 -1.836 -21.372 1.00 92.94 400 GLU A N 1
ATOM 3003 C CA . GLU A 1 400 ? -4.645 -1.985 -22.291 1.00 92.94 400 GLU A CA 1
ATOM 3004 C C . GLU A 1 400 ? -5.482 -0.698 -22.407 1.00 92.94 400 GLU A C 1
ATOM 3006 O O . GLU A 1 400 ? -5.723 -0.256 -23.539 1.00 92.94 400 GLU A O 1
ATOM 3011 N N . PRO A 1 401 ? -5.893 -0.039 -21.301 1.00 93.75 401 PRO A N 1
ATOM 3012 C CA . PRO A 1 401 ? -6.642 1.214 -21.378 1.00 93.75 401 PRO A CA 1
ATOM 3013 C C . PRO A 1 401 ? -5.827 2.346 -22.006 1.00 93.75 401 PRO A C 1
ATOM 3015 O O . PRO A 1 401 ? -6.364 3.125 -22.800 1.00 93.75 401 PRO A O 1
ATOM 3018 N N . TRP A 1 402 ? -4.531 2.425 -21.683 1.00 95.69 402 TRP A N 1
ATOM 3019 C CA . TRP A 1 402 ? -3.622 3.412 -22.255 1.00 95.69 402 TRP A CA 1
ATOM 3020 C C . TRP A 1 402 ? -3.518 3.247 -23.770 1.00 95.69 402 TRP A C 1
ATOM 3022 O O . TRP A 1 402 ? -3.720 4.212 -24.507 1.00 95.69 402 TRP A O 1
ATOM 3032 N N . LEU A 1 403 ? -3.278 2.029 -24.261 1.00 95.12 403 LEU A N 1
ATOM 3033 C CA . LEU A 1 403 ? -3.151 1.770 -25.693 1.00 95.12 403 LEU A CA 1
ATOM 3034 C C . LEU A 1 403 ? -4.477 1.994 -26.432 1.00 95.12 403 LEU A C 1
ATOM 3036 O O . LEU A 1 403 ? -4.477 2.535 -27.535 1.00 95.12 403 LEU A O 1
ATOM 3040 N N . ALA A 1 404 ? -5.613 1.646 -25.820 1.00 94.94 404 ALA A N 1
ATOM 3041 C CA . ALA A 1 404 ? -6.935 1.826 -26.419 1.00 94.94 404 ALA A CA 1
ATOM 3042 C C . ALA A 1 404 ? -7.305 3.300 -26.682 1.00 94.94 404 ALA A C 1
ATOM 3044 O O . ALA A 1 404 ? -8.186 3.567 -27.504 1.00 94.94 404 ALA A O 1
ATOM 3045 N N . SER A 1 405 ? -6.653 4.261 -26.016 1.00 92.81 405 SER A N 1
ATOM 3046 C CA . SER A 1 405 ? -6.926 5.693 -26.193 1.00 92.81 405 SER A CA 1
ATOM 3047 C C . SER A 1 405 ? -6.134 6.360 -27.326 1.00 92.81 405 SER A C 1
ATOM 3049 O O . SER A 1 405 ? -6.340 7.549 -27.586 1.00 92.81 405 SER A O 1
ATOM 3051 N N . ARG A 1 406 ? -5.259 5.627 -28.033 1.00 93.75 406 ARG A N 1
ATOM 3052 C CA . ARG A 1 406 ? -4.364 6.187 -29.061 1.00 93.75 406 ARG A CA 1
ATOM 3053 C C . ARG A 1 406 ? -4.104 5.232 -30.229 1.00 93.75 406 ARG A C 1
ATOM 3055 O O . ARG A 1 406 ? -4.340 4.033 -30.154 1.00 93.75 406 ARG A O 1
ATOM 3062 N N . GLU A 1 407 ? -3.595 5.773 -31.336 1.00 96.44 407 GLU A N 1
ATOM 3063 C CA . GLU A 1 407 ? -3.182 4.955 -32.483 1.00 96.44 407 GLU A CA 1
ATOM 3064 C C . GLU A 1 407 ? -1.881 4.192 -32.162 1.00 96.44 407 GLU A C 1
ATOM 3066 O O . GLU A 1 407 ? -0.922 4.823 -31.702 1.00 96.44 407 GLU A O 1
ATOM 3071 N N . PRO A 1 408 ? -1.773 2.880 -32.455 1.00 96.88 408 PRO A N 1
ATOM 3072 C CA . PRO A 1 408 ? -0.592 2.079 -32.110 1.00 96.88 408 PRO A CA 1
ATOM 3073 C C . PRO A 1 408 ? 0.741 2.634 -32.637 1.00 96.88 408 PRO A C 1
ATOM 3075 O O . PRO A 1 408 ? 1.761 2.556 -31.960 1.00 96.88 408 PRO A O 1
ATOM 3078 N N . GLN A 1 409 ? 0.757 3.248 -33.825 1.00 97.38 409 GLN A N 1
ATOM 3079 C CA . GLN A 1 409 ? 1.970 3.862 -34.384 1.00 97.38 409 GLN A CA 1
ATOM 3080 C C . GLN A 1 409 ? 2.371 5.146 -33.642 1.00 97.38 409 GLN A C 1
ATOM 3082 O O . GLN A 1 409 ? 3.550 5.496 -33.602 1.00 97.38 409 GLN A O 1
ATOM 3087 N N . ALA A 1 410 ? 1.397 5.881 -33.095 1.00 96.88 410 ALA A N 1
ATOM 3088 C CA . ALA A 1 410 ? 1.673 7.035 -32.246 1.00 96.88 410 ALA A CA 1
ATOM 3089 C C . ALA A 1 410 ? 2.214 6.571 -30.888 1.00 96.88 410 ALA A C 1
ATOM 3091 O O . ALA A 1 410 ? 3.262 7.062 -30.481 1.00 96.88 410 ALA A O 1
ATOM 3092 N N . ALA A 1 411 ? 1.594 5.548 -30.285 1.00 97.31 411 ALA A N 1
ATOM 3093 C CA . ALA A 1 411 ? 2.071 4.917 -29.052 1.00 97.31 411 ALA A CA 1
ATOM 3094 C C . ALA A 1 411 ? 3.533 4.465 -29.165 1.00 97.31 411 ALA A C 1
ATOM 3096 O O . ALA A 1 411 ? 4.352 4.797 -28.314 1.00 97.31 411 ALA A O 1
ATOM 3097 N N . ALA A 1 412 ? 3.881 3.764 -30.251 1.00 98.12 412 ALA A N 1
ATOM 3098 C CA . ALA A 1 412 ? 5.249 3.310 -30.487 1.00 98.12 412 ALA A CA 1
ATOM 3099 C C . ALA A 1 412 ? 6.243 4.476 -30.542 1.00 98.12 412 ALA A C 1
ATOM 3101 O O . ALA A 1 412 ? 7.330 4.390 -29.979 1.00 98.12 412 ALA A O 1
ATOM 3102 N N . ARG A 1 413 ? 5.873 5.581 -31.202 1.00 97.38 413 ARG A N 1
ATOM 3103 C CA . ARG A 1 413 ? 6.728 6.770 -31.269 1.00 97.38 413 ARG A CA 1
ATOM 3104 C C . ARG A 1 413 ? 6.914 7.398 -29.892 1.00 97.38 413 ARG A C 1
ATOM 3106 O O . ARG A 1 413 ? 8.048 7.671 -29.526 1.00 97.38 413 ARG A O 1
ATOM 3113 N N . GLU A 1 414 ? 5.832 7.584 -29.141 1.00 97.69 414 GLU A N 1
ATOM 3114 C CA . GLU A 1 414 ? 5.881 8.164 -27.795 1.00 97.69 414 GLU A CA 1
ATOM 3115 C C . GLU A 1 414 ? 6.746 7.314 -26.846 1.00 97.69 414 GLU A C 1
ATOM 3117 O O . GLU A 1 414 ? 7.573 7.855 -26.119 1.00 97.69 414 GLU A O 1
ATOM 3122 N N . LEU A 1 415 ? 6.628 5.981 -26.894 1.00 98.50 415 LEU A N 1
ATOM 3123 C CA . LEU A 1 415 ? 7.453 5.068 -26.090 1.00 98.50 415 LEU A CA 1
ATOM 3124 C C . LEU A 1 415 ? 8.938 5.148 -26.467 1.00 98.50 415 LEU A C 1
ATOM 3126 O O . LEU A 1 415 ? 9.796 5.198 -25.590 1.00 98.50 415 LEU A O 1
ATOM 3130 N N . LEU A 1 416 ? 9.260 5.209 -27.761 1.00 98.38 416 LEU A N 1
ATOM 3131 C CA . LEU A 1 416 ? 10.646 5.356 -28.215 1.00 98.38 416 LEU A CA 1
ATOM 3132 C C . LEU A 1 416 ? 11.224 6.739 -27.892 1.00 98.38 416 LEU A C 1
ATOM 3134 O O . LEU A 1 416 ? 12.410 6.846 -27.592 1.00 98.38 416 LEU A O 1
ATOM 3138 N N . GLU A 1 417 ? 10.404 7.791 -27.897 1.00 98.00 417 GLU A N 1
ATOM 3139 C CA . GLU A 1 417 ? 10.802 9.120 -27.420 1.00 98.00 417 GLU A CA 1
ATOM 3140 C C . GLU A 1 417 ? 11.149 9.088 -25.922 1.00 98.00 417 GLU A C 1
ATOM 3142 O O . GLU A 1 417 ? 12.188 9.622 -25.530 1.00 98.00 417 GLU A O 1
ATOM 3147 N N . VAL A 1 418 ? 10.352 8.393 -25.098 1.00 98.06 418 VAL A N 1
ATOM 3148 C CA . VAL A 1 418 ? 10.676 8.155 -23.678 1.00 98.06 418 VAL A CA 1
ATOM 3149 C C . VAL A 1 418 ? 11.973 7.357 -23.539 1.00 98.06 418 VAL A C 1
ATOM 3151 O O . VAL A 1 418 ? 12.841 7.737 -22.757 1.00 98.06 418 VAL A O 1
ATOM 3154 N N . ALA A 1 419 ? 12.142 6.289 -24.321 1.00 96.81 419 ALA A N 1
ATOM 3155 C CA . ALA A 1 419 ? 13.337 5.451 -24.283 1.00 96.81 419 ALA A CA 1
ATOM 3156 C C . ALA A 1 419 ? 14.617 6.229 -24.643 1.00 96.81 419 ALA A C 1
ATOM 3158 O O . ALA A 1 419 ? 15.659 6.027 -24.020 1.00 96.81 419 ALA A O 1
ATOM 3159 N N . SER A 1 420 ? 14.532 7.121 -25.635 1.00 95.56 420 SER A N 1
ATOM 3160 C CA . SER A 1 420 ? 15.633 7.985 -26.086 1.00 95.56 420 SER A CA 1
ATOM 3161 C C . SER A 1 420 ? 16.007 9.028 -25.027 1.00 95.56 420 SER A C 1
ATOM 3163 O O . SER A 1 420 ? 17.185 9.271 -24.769 1.00 95.56 420 SER A O 1
ATOM 3165 N N . ALA A 1 421 ? 15.004 9.620 -24.368 1.00 95.50 421 ALA A N 1
ATOM 3166 C CA . ALA A 1 421 ? 15.198 10.641 -23.339 1.00 95.50 421 ALA A CA 1
ATOM 3167 C C . ALA A 1 421 ? 15.554 10.076 -21.949 1.00 95.50 421 ALA A C 1
ATOM 3169 O O . ALA A 1 421 ? 15.870 10.846 -21.039 1.00 95.50 421 ALA A O 1
ATOM 3170 N N . ALA A 1 422 ? 15.488 8.755 -21.765 1.00 92.44 422 ALA A N 1
ATOM 3171 C CA . ALA A 1 422 ? 15.672 8.105 -20.476 1.00 92.44 422 ALA A CA 1
ATOM 3172 C C . ALA A 1 422 ? 17.090 8.305 -19.919 1.00 92.44 422 ALA A C 1
ATOM 3174 O O . ALA A 1 422 ? 18.088 7.858 -20.491 1.00 92.44 422 ALA A O 1
ATOM 3175 N N . THR A 1 423 ? 17.167 8.925 -18.743 1.00 87.94 423 THR A N 1
ATOM 3176 C CA . THR A 1 423 ? 18.411 9.051 -17.973 1.00 87.94 423 THR A CA 1
ATOM 3177 C C . THR A 1 423 ? 18.739 7.764 -17.226 1.00 87.94 423 THR A C 1
ATOM 3179 O O . THR A 1 423 ? 19.912 7.404 -17.125 1.00 87.94 423 THR A O 1
ATOM 3182 N N . GLN A 1 424 ? 17.711 7.048 -16.758 1.00 88.38 424 GLN A N 1
ATOM 3183 C CA . GLN A 1 424 ? 17.861 5.760 -16.095 1.00 88.38 424 GLN A CA 1
ATOM 3184 C C . GLN A 1 424 ? 17.796 4.600 -17.102 1.00 88.38 424 GLN A C 1
ATOM 3186 O O . GLN A 1 424 ? 16.839 4.514 -17.879 1.00 88.38 424 GLN A O 1
ATOM 3191 N N . PRO A 1 425 ? 18.785 3.688 -17.093 1.00 90.69 425 PRO A N 1
ATOM 3192 C CA . PRO A 1 425 ? 18.800 2.473 -17.910 1.00 90.69 425 PRO A CA 1
ATOM 3193 C C . PRO A 1 425 ? 17.498 1.657 -17.906 1.00 90.69 425 PRO A C 1
ATOM 3195 O O . PRO A 1 425 ? 16.957 1.359 -18.970 1.00 90.69 425 PRO A O 1
ATOM 3198 N N . TRP A 1 426 ? 16.935 1.359 -16.731 1.00 87.00 426 TRP A N 1
ATOM 3199 C CA . TRP A 1 426 ? 15.728 0.531 -16.615 1.00 87.00 426 TRP A CA 1
ATOM 3200 C C . TRP A 1 426 ? 14.486 1.190 -17.236 1.00 87.00 426 TRP A C 1
ATOM 3202 O O . TRP A 1 426 ? 13.651 0.498 -17.811 1.00 87.00 426 TRP A O 1
ATOM 3212 N N . THR A 1 427 ? 14.386 2.527 -17.229 1.00 92.12 427 THR A N 1
ATOM 3213 C CA . THR A 1 427 ? 13.325 3.263 -17.940 1.00 92.12 427 THR A CA 1
ATOM 3214 C C . THR A 1 427 ? 13.412 3.043 -19.451 1.00 92.12 427 THR A C 1
ATOM 3216 O O . THR A 1 427 ? 12.390 2.835 -20.104 1.00 92.12 427 THR A O 1
ATOM 3219 N N . ARG A 1 428 ? 14.625 3.040 -20.022 1.00 94.62 428 ARG A N 1
ATOM 3220 C CA . ARG A 1 428 ? 14.835 2.730 -21.446 1.00 94.62 428 ARG A CA 1
ATOM 3221 C C . ARG A 1 428 ? 14.473 1.281 -21.761 1.00 94.62 428 ARG A C 1
ATOM 3223 O O . ARG A 1 428 ? 13.802 1.036 -22.763 1.00 94.62 428 ARG A O 1
ATOM 3230 N N . VAL A 1 429 ? 14.889 0.335 -20.920 1.00 93.88 429 VAL A N 1
ATOM 3231 C CA . VAL A 1 429 ? 14.560 -1.092 -21.086 1.00 93.88 429 VAL A CA 1
ATOM 3232 C C . VAL A 1 429 ? 13.044 -1.301 -21.064 1.00 93.88 429 VAL A C 1
ATOM 3234 O O . VAL A 1 429 ? 12.496 -1.891 -21.991 1.00 93.88 429 VAL A O 1
ATOM 3237 N N . ALA A 1 430 ? 12.341 -0.742 -20.076 1.00 94.19 430 ALA A N 1
ATOM 3238 C CA . ALA A 1 430 ? 10.885 -0.833 -19.994 1.00 94.19 430 ALA A CA 1
ATOM 3239 C C . ALA A 1 430 ? 10.203 -0.205 -21.222 1.00 94.19 430 ALA A C 1
ATOM 3241 O O . ALA A 1 430 ? 9.351 -0.829 -21.852 1.00 94.19 430 ALA A O 1
ATOM 3242 N N . ALA A 1 431 ? 10.616 0.999 -21.625 1.00 97.44 431 ALA A N 1
ATOM 3243 C CA . ALA A 1 431 ? 10.041 1.684 -22.780 1.00 97.44 431 ALA A CA 1
ATOM 3244 C C . ALA A 1 431 ? 10.254 0.933 -24.103 1.00 97.44 431 ALA A C 1
ATOM 3246 O O . ALA A 1 431 ? 9.335 0.847 -24.921 1.00 97.44 431 ALA A O 1
ATOM 3247 N N . THR A 1 432 ? 11.437 0.351 -24.308 1.00 97.44 432 THR A N 1
ATOM 3248 C CA . THR A 1 432 ? 11.728 -0.461 -25.500 1.00 97.44 432 THR A CA 1
ATOM 3249 C C . THR A 1 432 ? 10.947 -1.774 -25.506 1.00 97.44 432 THR A C 1
ATOM 3251 O O . THR A 1 432 ? 10.393 -2.125 -26.546 1.00 97.44 432 THR A O 1
ATOM 3254 N N . ALA A 1 433 ? 10.793 -2.442 -24.358 1.00 96.00 433 ALA A N 1
ATOM 3255 C CA . ALA A 1 433 ? 9.959 -3.640 -24.228 1.00 96.00 433 ALA A CA 1
ATOM 3256 C C . ALA A 1 433 ? 8.470 -3.353 -24.510 1.00 96.00 433 ALA A C 1
ATOM 3258 O O . ALA A 1 433 ? 7.802 -4.109 -25.220 1.00 96.00 433 ALA A O 1
ATOM 3259 N N . LEU A 1 434 ? 7.946 -2.225 -24.022 1.00 97.38 434 LEU A N 1
ATOM 3260 C CA . LEU A 1 434 ? 6.584 -1.783 -24.337 1.00 97.38 434 LEU A CA 1
ATOM 3261 C C . LEU A 1 434 ? 6.418 -1.435 -25.822 1.00 97.38 434 LEU A C 1
ATOM 3263 O O . LEU A 1 434 ? 5.397 -1.765 -26.423 1.00 97.38 434 LEU A O 1
ATOM 3267 N N . ALA A 1 435 ? 7.416 -0.807 -26.448 1.00 98.00 435 ALA A N 1
ATOM 3268 C CA . ALA A 1 435 ? 7.386 -0.543 -27.885 1.00 98.00 435 ALA A CA 1
ATOM 3269 C C . ALA A 1 435 ? 7.413 -1.847 -28.707 1.00 98.00 435 ALA A C 1
ATOM 3271 O O . ALA A 1 435 ? 6.704 -1.951 -29.710 1.00 98.00 435 ALA A O 1
ATOM 3272 N N . ALA A 1 436 ? 8.169 -2.857 -28.264 1.00 97.38 436 ALA A N 1
ATOM 3273 C CA . ALA A 1 436 ? 8.235 -4.176 -28.895 1.00 97.38 436 ALA A CA 1
ATOM 3274 C C . ALA A 1 436 ? 6.872 -4.893 -28.893 1.00 97.38 436 ALA A C 1
ATOM 3276 O O . ALA A 1 436 ? 6.470 -5.461 -29.912 1.00 97.38 436 ALA A O 1
ATOM 3277 N N . ARG A 1 437 ? 6.085 -4.767 -27.807 1.00 96.62 437 ARG A N 1
ATOM 3278 C CA . ARG A 1 437 ? 4.706 -5.306 -27.711 1.00 96.62 437 ARG A CA 1
ATOM 3279 C C . ARG A 1 437 ? 3.781 -4.843 -28.851 1.00 96.62 437 ARG A C 1
ATOM 3281 O O . ARG A 1 437 ? 2.792 -5.513 -29.140 1.00 96.62 437 ARG A O 1
ATOM 3288 N N . LEU A 1 438 ? 4.080 -3.721 -29.513 1.00 97.31 438 LEU A N 1
ATOM 3289 C CA . LEU A 1 438 ? 3.274 -3.170 -30.613 1.00 97.31 438 LEU A CA 1
ATOM 3290 C C . LEU A 1 438 ? 3.572 -3.807 -31.984 1.00 97.31 438 LEU A C 1
ATOM 3292 O O . LEU A 1 438 ? 2.846 -3.552 -32.952 1.00 97.31 438 LEU A O 1
ATOM 3296 N N . GLY A 1 439 ? 4.616 -4.633 -32.089 1.00 97.38 439 GLY A N 1
ATOM 3297 C CA . GLY A 1 439 ? 4.958 -5.388 -33.292 1.00 97.38 439 GLY A CA 1
ATOM 3298 C C . GLY A 1 439 ? 5.109 -4.513 -34.542 1.00 97.38 439 GLY A C 1
ATOM 3299 O O . GLY A 1 439 ? 5.819 -3.506 -34.542 1.00 97.38 439 GLY A O 1
ATOM 3300 N N . GLU A 1 440 ? 4.412 -4.869 -35.629 1.00 97.00 440 GLU A N 1
ATOM 3301 C CA . GLU A 1 440 ? 4.515 -4.155 -36.912 1.00 97.00 440 GLU A CA 1
ATOM 3302 C C . GLU A 1 440 ? 4.163 -2.657 -36.821 1.00 97.00 440 GLU A C 1
ATOM 3304 O O . GLU A 1 440 ? 4.660 -1.860 -37.621 1.00 97.00 440 GLU A O 1
ATOM 3309 N N . ALA A 1 441 ? 3.349 -2.242 -35.841 1.00 97.50 441 ALA A N 1
ATOM 3310 C CA . ALA A 1 441 ? 3.015 -0.832 -35.648 1.00 97.50 441 ALA A CA 1
ATOM 3311 C C . ALA A 1 441 ? 4.225 0.020 -35.221 1.00 97.50 441 ALA A C 1
ATOM 3313 O O . ALA A 1 441 ? 4.233 1.226 -35.474 1.00 97.50 441 ALA A O 1
ATOM 3314 N N . ALA A 1 442 ? 5.262 -0.589 -34.638 1.00 97.69 442 ALA A N 1
ATOM 3315 C CA . ALA A 1 442 ? 6.479 0.098 -34.214 1.00 97.69 442 ALA A CA 1
ATOM 3316 C C . ALA A 1 442 ? 7.576 0.157 -35.295 1.00 97.69 442 ALA A C 1
ATOM 3318 O O . ALA A 1 442 ? 8.585 0.832 -35.094 1.00 97.69 442 ALA A O 1
ATOM 3319 N N . LEU A 1 443 ? 7.394 -0.486 -36.460 1.00 97.7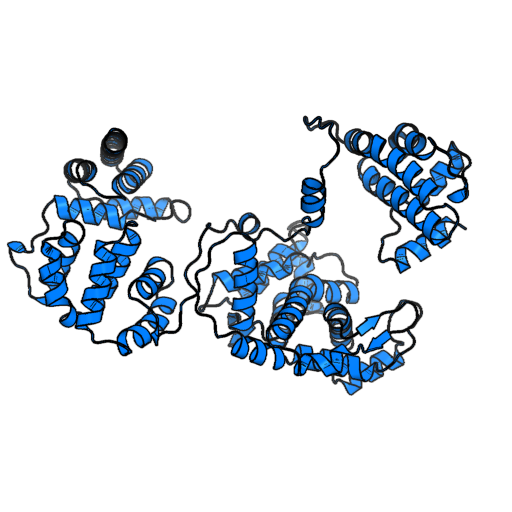5 443 LEU A N 1
ATOM 3320 C CA . LEU A 1 443 ? 8.439 -0.630 -37.489 1.00 97.75 443 LEU A CA 1
ATOM 3321 C C . LEU A 1 443 ? 9.097 0.687 -37.908 1.00 97.75 443 LEU A C 1
ATOM 3323 O O . LEU A 1 443 ? 10.319 0.762 -38.027 1.00 97.75 443 LEU A O 1
ATOM 3327 N N . ASP A 1 444 ? 8.299 1.722 -38.163 1.00 97.12 444 ASP A N 1
ATOM 3328 C CA . ASP A 1 444 ? 8.833 3.014 -38.601 1.00 97.12 444 ASP A CA 1
ATOM 3329 C C . ASP A 1 444 ? 9.563 3.743 -37.467 1.00 97.12 444 ASP A C 1
ATOM 3331 O O . ASP A 1 444 ? 10.562 4.416 -37.720 1.00 97.12 444 ASP A O 1
ATOM 3335 N N . GLY A 1 445 ? 9.110 3.552 -36.224 1.00 97.31 445 GLY A N 1
ATOM 3336 C CA . GLY A 1 445 ? 9.794 4.038 -35.029 1.00 97.31 445 GLY A CA 1
ATOM 3337 C C . GLY A 1 445 ? 11.162 3.380 -34.861 1.00 97.31 445 GLY A C 1
ATOM 3338 O O . GLY A 1 445 ? 12.167 4.080 -34.773 1.00 97.31 445 GLY A O 1
ATOM 3339 N N . TRP A 1 446 ? 11.223 2.048 -34.932 1.00 98.19 446 TRP A N 1
ATOM 3340 C CA . TRP A 1 446 ? 12.479 1.301 -34.831 1.00 98.19 446 TRP A CA 1
ATOM 3341 C C . TRP A 1 446 ? 13.477 1.657 -35.935 1.00 98.19 446 TRP A C 1
ATOM 3343 O O . TRP A 1 446 ? 14.667 1.806 -35.676 1.00 98.19 446 TRP A O 1
ATOM 3353 N N . ARG A 1 447 ? 13.011 1.864 -37.175 1.00 97.69 447 ARG A N 1
ATOM 3354 C CA . ARG A 1 447 ? 13.884 2.327 -38.268 1.00 97.69 447 ARG A CA 1
ATOM 3355 C C . ARG A 1 447 ? 14.475 3.706 -37.994 1.00 97.69 447 ARG A C 1
ATOM 3357 O O . ARG A 1 447 ? 15.647 3.916 -38.290 1.00 97.69 447 ARG A O 1
ATOM 3364 N N . ALA A 1 448 ? 13.679 4.633 -37.464 1.00 96.88 448 ALA A N 1
ATOM 3365 C CA . ALA A 1 448 ? 14.149 5.972 -37.120 1.00 96.88 448 ALA A CA 1
ATOM 3366 C C . ALA A 1 448 ? 15.129 5.952 -35.933 1.00 96.88 448 ALA A C 1
ATOM 3368 O O . ALA A 1 448 ? 16.095 6.711 -35.920 1.00 96.88 448 ALA A O 1
ATOM 3369 N N . ALA A 1 449 ? 14.915 5.052 -34.972 1.00 97.31 449 ALA A N 1
ATOM 3370 C CA . ALA A 1 449 ? 15.733 4.910 -33.771 1.00 97.31 449 ALA A CA 1
ATOM 3371 C C . ALA A 1 449 ? 17.114 4.259 -34.012 1.00 97.31 449 ALA A C 1
ATOM 3373 O O . ALA A 1 449 ? 17.964 4.295 -33.127 1.00 97.31 449 ALA A O 1
ATOM 3374 N N . LEU A 1 450 ? 17.398 3.730 -35.212 1.00 96.75 450 LEU A N 1
ATOM 3375 C CA . LEU A 1 450 ? 18.730 3.209 -35.568 1.00 96.75 450 LEU A CA 1
ATOM 3376 C C . LEU A 1 450 ? 19.843 4.271 -35.510 1.00 96.75 450 LEU A C 1
ATOM 3378 O O . LEU A 1 450 ? 21.007 3.919 -35.296 1.00 96.75 450 LEU A O 1
ATOM 3382 N N . ASP A 1 451 ? 19.495 5.545 -35.712 1.00 94.56 451 ASP A N 1
ATOM 3383 C CA . ASP A 1 451 ? 20.435 6.671 -35.650 1.00 94.56 451 ASP A CA 1
ATOM 3384 C C . ASP A 1 451 ? 20.722 7.130 -34.208 1.00 94.56 451 ASP A C 1
ATOM 3386 O O . ASP A 1 451 ? 21.693 7.855 -33.979 1.00 94.56 451 ASP A O 1
ATOM 3390 N N . ASP A 1 452 ? 19.917 6.696 -33.234 1.00 95.38 452 ASP A N 1
ATOM 3391 C CA . ASP A 1 452 ? 20.127 6.962 -31.812 1.00 95.38 452 ASP A CA 1
ATOM 3392 C C . ASP A 1 452 ? 21.032 5.873 -31.206 1.00 95.38 452 ASP A C 1
ATOM 3394 O O . ASP A 1 452 ? 20.625 4.713 -31.139 1.00 95.38 452 ASP A O 1
ATOM 3398 N N . PRO A 1 453 ? 22.251 6.194 -30.729 1.00 92.69 453 PRO A N 1
ATOM 3399 C CA . PRO A 1 453 ? 23.150 5.205 -30.139 1.00 92.69 453 PRO A CA 1
ATOM 3400 C C . PRO A 1 453 ? 22.551 4.402 -28.978 1.00 92.69 453 PRO A C 1
ATOM 3402 O O . PRO A 1 453 ? 22.917 3.237 -28.831 1.00 92.69 453 PRO A O 1
ATOM 3405 N N . ALA A 1 454 ? 21.654 4.999 -28.184 1.00 93.12 454 ALA A N 1
ATOM 3406 C CA . ALA A 1 454 ? 21.041 4.344 -27.033 1.00 93.12 454 ALA A CA 1
ATOM 3407 C C . ALA A 1 454 ? 19.944 3.351 -27.436 1.00 93.12 454 ALA A C 1
ATOM 3409 O O . ALA A 1 454 ? 19.733 2.348 -26.756 1.00 93.12 454 ALA A O 1
ATOM 3410 N N . LEU A 1 455 ? 19.264 3.604 -28.558 1.00 97.19 455 LEU A N 1
ATOM 3411 C CA . LEU A 1 455 ? 18.175 2.760 -29.059 1.00 97.19 455 LEU A CA 1
ATOM 3412 C C . LEU A 1 455 ? 18.587 1.842 -30.206 1.00 97.19 455 LEU A C 1
ATOM 3414 O O . LEU A 1 455 ? 17.884 0.875 -30.498 1.00 97.19 455 LEU A O 1
ATOM 3418 N N . ARG A 1 456 ? 19.725 2.103 -30.851 1.00 97.19 456 ARG A N 1
ATOM 3419 C CA . ARG A 1 456 ? 20.282 1.284 -31.929 1.00 97.19 456 ARG A CA 1
ATOM 3420 C C . ARG A 1 456 ? 20.365 -0.211 -31.592 1.00 97.19 456 ARG A C 1
ATOM 3422 O O . ARG A 1 456 ? 19.935 -0.984 -32.449 1.00 97.19 456 ARG A O 1
ATOM 3429 N N . PRO A 1 457 ? 20.886 -0.657 -30.426 1.00 97.06 457 PRO A N 1
ATOM 3430 C CA . PRO A 1 457 ? 20.908 -2.083 -30.089 1.00 97.06 457 PRO A CA 1
ATOM 3431 C C . PRO A 1 457 ? 19.509 -2.716 -30.102 1.00 97.06 457 PRO A C 1
ATOM 3433 O O . PRO A 1 457 ? 19.298 -3.705 -30.802 1.00 97.06 457 PRO A O 1
ATOM 3436 N N . TYR A 1 458 ? 18.548 -2.093 -29.417 1.00 97.69 458 TYR A N 1
ATOM 3437 C CA . TYR A 1 458 ? 17.156 -2.547 -29.351 1.00 97.69 458 TYR A CA 1
ATOM 3438 C C . TYR A 1 458 ? 16.501 -2.560 -30.735 1.00 97.69 458 TYR A C 1
ATOM 3440 O O . TYR A 1 458 ? 15.961 -3.570 -31.171 1.00 97.69 458 TYR A O 1
ATOM 3448 N N . SER A 1 459 ? 16.659 -1.471 -31.489 1.00 98.25 459 SER A N 1
ATOM 3449 C CA . SER A 1 459 ? 16.118 -1.331 -32.845 1.00 98.25 459 SER A CA 1
ATOM 3450 C C . SER A 1 459 ? 16.613 -2.432 -33.778 1.00 98.25 459 SER A C 1
ATOM 3452 O O . SER A 1 459 ? 15.852 -2.942 -34.594 1.00 98.25 459 SER A O 1
ATOM 3454 N N . LYS A 1 460 ? 17.889 -2.821 -33.671 1.00 98.38 460 LYS A N 1
ATOM 3455 C CA . LYS A 1 460 ? 18.454 -3.920 -34.457 1.00 98.38 460 LYS A CA 1
ATOM 3456 C C . LYS A 1 460 ? 17.829 -5.269 -34.114 1.00 98.38 460 LYS A C 1
ATOM 3458 O O . LYS A 1 460 ? 17.497 -6.006 -35.041 1.00 98.38 460 LYS A O 1
ATOM 3463 N N . GLN A 1 461 ? 17.670 -5.580 -32.825 1.00 97.25 461 GLN A N 1
ATOM 3464 C CA . GLN A 1 461 ? 17.039 -6.825 -32.373 1.00 97.25 461 GLN A CA 1
ATOM 3465 C C . GLN A 1 461 ? 15.588 -6.905 -32.858 1.00 97.25 461 GLN A C 1
ATOM 3467 O O . GLN A 1 461 ? 15.226 -7.852 -33.553 1.00 97.25 461 GLN A O 1
ATOM 3472 N N . GLU A 1 462 ? 14.811 -5.855 -32.599 1.00 97.81 462 GLU A N 1
ATOM 3473 C CA . GLU A 1 462 ? 13.388 -5.786 -32.937 1.00 97.81 462 GLU A CA 1
ATOM 3474 C C . GLU A 1 462 ? 13.142 -5.807 -34.450 1.00 97.81 462 GLU A C 1
ATOM 3476 O O . GLU A 1 462 ? 12.281 -6.530 -34.951 1.00 97.81 462 GLU A O 1
ATOM 3481 N N . LEU A 1 463 ? 13.936 -5.070 -35.236 1.00 98.06 463 LEU A N 1
ATOM 3482 C CA . LEU A 1 463 ? 13.828 -5.127 -36.696 1.00 98.06 463 LEU A CA 1
ATOM 3483 C C . LEU A 1 463 ? 14.222 -6.506 -37.236 1.00 98.06 463 LEU A C 1
ATOM 3485 O O . LEU A 1 463 ? 13.573 -6.993 -38.162 1.00 98.06 463 LEU A O 1
ATOM 3489 N N . ALA A 1 464 ? 15.254 -7.149 -36.683 1.00 97.38 464 ALA A N 1
ATOM 3490 C CA . ALA A 1 464 ? 15.654 -8.482 -37.124 1.00 97.38 464 ALA A CA 1
ATOM 3491 C C . ALA A 1 464 ? 14.561 -9.524 -36.840 1.00 97.38 464 ALA A C 1
ATOM 3493 O O . ALA A 1 464 ? 14.364 -10.430 -37.654 1.00 97.38 464 ALA A O 1
ATOM 3494 N N . GLU A 1 465 ? 13.829 -9.372 -35.735 1.00 96.56 465 GLU A N 1
ATOM 3495 C CA . GLU A 1 465 ? 12.673 -10.203 -35.401 1.00 96.56 465 GLU A CA 1
ATOM 3496 C C . GLU A 1 465 ? 11.479 -9.939 -36.333 1.00 96.56 465 GLU A C 1
ATOM 3498 O O . GLU A 1 465 ? 10.924 -10.879 -36.906 1.00 96.56 465 GLU A O 1
ATOM 3503 N N . LEU A 1 466 ? 11.123 -8.671 -36.562 1.00 96.38 466 LEU A N 1
ATOM 3504 C CA . LEU A 1 466 ? 9.923 -8.298 -37.321 1.00 96.38 466 LEU A CA 1
ATOM 3505 C C . LEU A 1 466 ? 10.074 -8.437 -38.844 1.00 96.38 466 LEU A C 1
ATOM 3507 O O . LEU A 1 466 ? 9.122 -8.821 -39.524 1.00 96.38 466 LEU A O 1
ATOM 3511 N N . VAL A 1 467 ? 11.238 -8.095 -39.412 1.00 96.06 467 VAL A N 1
ATOM 3512 C CA . VAL A 1 467 ? 11.459 -8.097 -40.876 1.00 96.06 467 VAL A CA 1
ATOM 3513 C C . VAL A 1 467 ? 12.498 -9.116 -41.352 1.00 96.06 467 VAL A C 1
ATOM 3515 O O . VAL A 1 467 ? 12.687 -9.275 -42.562 1.00 96.06 467 VAL A O 1
ATOM 3518 N N . GLY A 1 468 ? 13.117 -9.848 -40.425 1.00 95.62 468 GLY A N 1
ATOM 3519 C CA . GLY A 1 468 ? 14.111 -10.881 -40.695 1.00 95.62 468 GLY A CA 1
ATOM 3520 C C . GLY A 1 468 ? 15.558 -10.388 -40.600 1.00 95.62 468 GLY A C 1
ATOM 3521 O O . GLY A 1 468 ? 15.861 -9.205 -40.750 1.00 95.62 468 GLY A O 1
ATOM 3522 N N . ALA A 1 469 ? 16.473 -11.334 -40.379 1.00 93.75 469 ALA A N 1
ATOM 3523 C CA . ALA A 1 469 ? 17.898 -11.057 -40.231 1.00 93.75 469 ALA A CA 1
ATOM 3524 C C . ALA A 1 469 ? 18.510 -10.428 -41.498 1.00 93.75 469 ALA A C 1
ATOM 3526 O O . ALA A 1 469 ? 18.324 -10.926 -42.613 1.00 93.75 469 ALA A O 1
ATOM 3527 N N . ALA A 1 470 ? 19.304 -9.375 -41.305 1.00 93.81 470 ALA A N 1
ATOM 3528 C CA . ALA A 1 470 ? 20.056 -8.694 -42.353 1.00 93.81 470 ALA A CA 1
ATOM 3529 C C . ALA A 1 470 ? 21.417 -8.215 -41.809 1.00 93.81 470 ALA A C 1
ATOM 3531 O O . ALA A 1 470 ? 21.496 -7.901 -40.620 1.00 93.81 470 ALA A O 1
ATOM 3532 N N . PRO A 1 471 ? 22.477 -8.118 -42.639 1.00 94.19 471 PRO A N 1
ATOM 3533 C CA . PRO A 1 471 ? 23.808 -7.698 -42.184 1.00 94.19 471 PRO A CA 1
ATOM 3534 C C . PRO A 1 471 ? 23.828 -6.338 -41.470 1.00 94.19 471 PRO A C 1
ATOM 3536 O O . PRO A 1 471 ? 24.570 -6.141 -40.514 1.00 94.19 471 PRO A O 1
ATOM 3539 N N . GLU A 1 472 ? 23.003 -5.390 -41.910 1.00 92.88 472 GLU A N 1
ATOM 3540 C CA . GLU A 1 472 ? 22.858 -4.070 -41.289 1.00 92.88 472 GLU A CA 1
ATOM 3541 C C . GLU A 1 472 ? 22.197 -4.105 -39.898 1.00 92.88 472 GLU A C 1
ATOM 3543 O O . GLU A 1 472 ? 22.376 -3.172 -39.112 1.00 92.88 472 GLU A O 1
ATOM 3548 N N . LEU A 1 473 ? 21.476 -5.186 -39.581 1.00 96.06 473 LEU A N 1
ATOM 3549 C CA . LEU A 1 473 ? 20.816 -5.418 -38.295 1.00 96.06 473 LEU A CA 1
ATOM 3550 C C . LEU A 1 473 ? 21.661 -6.282 -37.347 1.00 96.06 473 LEU A C 1
ATOM 3552 O O . LEU A 1 473 ? 21.261 -6.519 -36.213 1.00 96.06 473 LEU A O 1
ATOM 3556 N N . GLU A 1 474 ? 22.845 -6.734 -37.767 1.00 95.88 474 GLU A N 1
ATOM 3557 C CA . GLU A 1 474 ? 23.750 -7.461 -36.878 1.00 95.88 474 GLU A CA 1
ATOM 3558 C C . GLU A 1 474 ? 24.265 -6.535 -35.761 1.00 95.88 474 GLU A C 1
ATOM 3560 O O . GLU A 1 474 ? 24.779 -5.427 -36.007 1.00 95.88 474 GLU A O 1
ATOM 3565 N N . LEU A 1 475 ? 24.131 -7.002 -34.514 1.00 95.12 475 LEU A N 1
ATOM 3566 C CA . LEU A 1 475 ? 24.658 -6.316 -33.339 1.00 95.12 475 LEU A CA 1
ATOM 3567 C C . LEU A 1 475 ? 26.171 -6.174 -33.471 1.00 95.12 475 LEU A C 1
ATOM 3569 O O . LEU A 1 475 ? 26.901 -7.144 -33.671 1.00 95.12 475 LEU A O 1
ATOM 3573 N N . GLN A 1 476 ? 26.639 -4.936 -33.377 1.00 92.81 476 GLN A N 1
ATOM 3574 C CA . GLN A 1 476 ? 28.061 -4.647 -33.308 1.00 92.81 476 GLN A CA 1
ATOM 3575 C C . GLN A 1 476 ? 28.531 -4.775 -31.856 1.00 92.81 476 GLN A C 1
ATOM 3577 O O . GLN A 1 476 ? 27.722 -4.659 -30.938 1.00 92.81 476 GLN A O 1
ATOM 3582 N N . PRO A 1 477 ? 29.835 -4.949 -31.604 1.00 92.06 477 PRO A N 1
ATOM 3583 C CA . PRO A 1 477 ? 30.341 -5.086 -30.239 1.00 92.06 477 PRO A CA 1
ATOM 3584 C C . PRO A 1 477 ? 29.969 -3.931 -29.289 1.00 92.06 477 PRO A C 1
ATOM 3586 O O . PRO A 1 477 ? 29.795 -4.150 -28.095 1.00 92.06 477 PRO A O 1
ATOM 3589 N N . ASP A 1 478 ? 29.821 -2.706 -29.806 1.00 94.50 478 ASP A N 1
ATOM 3590 C CA . ASP A 1 478 ? 29.354 -1.560 -29.011 1.00 94.50 478 ASP A CA 1
ATOM 3591 C C . ASP A 1 478 ? 27.869 -1.700 -28.625 1.00 94.50 478 ASP A C 1
ATOM 3593 O O . ASP A 1 478 ? 27.483 -1.286 -27.537 1.00 94.50 478 ASP A O 1
ATOM 3597 N N . ASP A 1 479 ? 27.052 -2.319 -29.485 1.00 95.62 479 ASP A N 1
ATOM 3598 C CA . ASP A 1 479 ? 25.638 -2.612 -29.212 1.00 95.62 479 ASP A CA 1
ATOM 3599 C C . ASP A 1 479 ? 25.517 -3.674 -28.106 1.00 95.62 479 ASP A C 1
ATOM 3601 O O . ASP A 1 479 ? 24.730 -3.522 -27.178 1.00 95.62 479 ASP A O 1
ATOM 3605 N N . VAL A 1 480 ? 26.357 -4.715 -28.163 1.00 94.44 480 VAL A N 1
ATOM 3606 C CA . VAL A 1 480 ? 26.431 -5.760 -27.127 1.00 94.44 480 VAL A CA 1
ATOM 3607 C C . VAL A 1 480 ? 26.863 -5.172 -25.782 1.00 94.44 480 VAL A C 1
ATOM 3609 O O . VAL A 1 480 ? 26.270 -5.483 -24.754 1.00 94.44 480 VAL A O 1
ATOM 3612 N N . ALA A 1 481 ? 27.868 -4.290 -25.781 1.00 94.69 481 ALA A N 1
ATOM 3613 C CA . ALA A 1 481 ? 28.318 -3.609 -24.569 1.00 94.69 481 ALA A CA 1
ATOM 3614 C C . ALA A 1 481 ? 27.226 -2.721 -23.951 1.00 94.69 481 ALA A C 1
ATOM 3616 O O . ALA A 1 481 ? 27.116 -2.669 -22.727 1.00 94.69 481 ALA A O 1
ATOM 3617 N N . TRP A 1 482 ? 26.421 -2.053 -24.783 1.00 95.38 482 TRP A N 1
ATOM 3618 C CA . TRP A 1 482 ? 25.287 -1.246 -24.336 1.00 95.38 482 TRP A CA 1
ATOM 3619 C C . TRP A 1 482 ? 24.203 -2.107 -23.674 1.00 95.38 482 TRP A C 1
ATOM 3621 O O . TRP A 1 482 ? 23.830 -1.847 -22.534 1.00 95.38 482 TRP A O 1
ATOM 3631 N N . LEU A 1 483 ? 23.760 -3.176 -24.347 1.00 94.25 483 LEU A N 1
ATOM 3632 C CA . LEU A 1 483 ? 22.745 -4.099 -23.818 1.00 94.25 483 LEU A CA 1
ATOM 3633 C C . LEU A 1 483 ? 23.190 -4.767 -22.514 1.00 94.25 483 LEU A C 1
ATOM 3635 O O . LEU A 1 483 ? 22.397 -4.890 -21.585 1.00 94.25 483 LEU A O 1
ATOM 3639 N N . LEU A 1 484 ? 24.468 -5.155 -22.422 1.00 93.38 484 LEU A N 1
ATOM 3640 C CA . LEU A 1 484 ? 25.018 -5.720 -21.193 1.00 93.38 484 LEU A CA 1
ATOM 3641 C C . LEU A 1 484 ? 24.888 -4.734 -20.027 1.00 93.38 484 LEU A C 1
ATOM 3643 O O . LEU A 1 484 ? 24.491 -5.135 -18.939 1.00 93.38 484 LEU A O 1
ATOM 3647 N N . ALA A 1 485 ? 25.206 -3.455 -20.239 1.00 93.25 485 ALA A N 1
ATOM 3648 C CA . ALA A 1 485 ? 25.099 -2.455 -19.184 1.00 93.25 485 ALA A CA 1
ATOM 3649 C C . ALA A 1 485 ? 23.646 -2.241 -18.738 1.00 93.25 485 ALA A C 1
ATOM 3651 O O . ALA A 1 485 ? 23.393 -2.261 -17.538 1.00 93.25 485 ALA A O 1
ATOM 3652 N N . ASP A 1 486 ? 22.708 -2.119 -19.679 1.00 92.19 486 ASP A N 1
ATOM 3653 C CA . ASP A 1 486 ? 21.275 -1.981 -19.383 1.00 92.19 486 ASP A CA 1
ATOM 3654 C C . ASP A 1 486 ? 20.698 -3.189 -18.627 1.00 92.19 486 ASP A C 1
ATOM 3656 O O . ASP A 1 486 ? 19.910 -3.022 -17.700 1.00 92.19 486 ASP A O 1
ATOM 3660 N N . SER A 1 487 ? 21.126 -4.411 -18.960 1.00 87.44 487 SER A N 1
ATOM 3661 C CA . SER A 1 487 ? 20.655 -5.636 -18.288 1.00 87.44 487 SER A CA 1
ATOM 3662 C C . SER A 1 487 ? 21.153 -5.811 -16.846 1.00 87.44 487 SER A C 1
ATOM 3664 O O . SER A 1 487 ? 20.672 -6.687 -16.125 1.00 87.44 487 SER A O 1
ATOM 3666 N N . LEU A 1 488 ? 22.153 -5.024 -16.435 1.00 88.00 488 LEU A N 1
ATOM 3667 C CA . LEU A 1 488 ? 22.849 -5.168 -15.153 1.00 88.00 488 LEU A CA 1
ATOM 3668 C C . LEU A 1 488 ? 22.671 -3.966 -14.218 1.00 88.00 488 LEU A C 1
ATOM 3670 O O . LEU A 1 488 ? 23.238 -3.953 -13.129 1.00 88.00 488 LEU A O 1
ATOM 3674 N N . THR A 1 489 ? 21.911 -2.958 -14.628 1.00 84.50 489 THR A N 1
ATOM 3675 C CA . THR A 1 489 ? 21.570 -1.791 -13.801 1.00 84.50 489 THR A CA 1
ATOM 3676 C C . THR A 1 489 ? 20.297 -2.031 -13.004 1.00 84.50 489 THR A C 1
ATOM 3678 O O . THR A 1 489 ? 19.367 -2.644 -13.524 1.00 84.50 489 THR A O 1
ATOM 3681 N N . GLY A 1 490 ? 20.232 -1.526 -11.770 1.00 74.06 490 GLY A N 1
ATOM 3682 C CA . GLY A 1 490 ? 19.072 -1.707 -10.889 1.00 74.06 490 GLY A CA 1
ATOM 3683 C C . GLY A 1 490 ? 18.921 -3.127 -10.328 1.00 74.06 490 GLY A C 1
ATOM 3684 O O . GLY A 1 490 ? 17.881 -3.459 -9.766 1.00 74.06 490 GLY A O 1
ATOM 3685 N N . VAL A 1 491 ? 19.944 -3.976 -10.474 1.00 76.81 491 VAL A N 1
ATOM 3686 C CA . VAL A 1 491 ? 19.957 -5.332 -9.913 1.00 76.81 491 VAL A CA 1
ATOM 3687 C C . VAL A 1 491 ? 20.188 -5.255 -8.406 1.00 76.81 491 VAL A C 1
ATOM 3689 O O . VAL A 1 491 ? 21.233 -4.781 -7.958 1.00 76.81 491 VAL A O 1
ATOM 3692 N N . ASP A 1 492 ? 19.231 -5.757 -7.626 1.00 70.19 492 ASP A N 1
ATOM 3693 C CA . ASP A 1 492 ? 19.342 -5.812 -6.170 1.00 70.19 492 ASP A CA 1
ATOM 3694 C C . ASP A 1 492 ? 20.379 -6.864 -5.725 1.00 70.19 492 ASP A C 1
ATOM 3696 O O . ASP A 1 492 ? 20.205 -8.074 -5.900 1.00 70.19 492 ASP A O 1
ATOM 3700 N N . GLU A 1 493 ? 21.476 -6.390 -5.129 1.00 72.56 493 GLU A N 1
ATOM 3701 C CA . GLU A 1 493 ? 22.552 -7.228 -4.593 1.00 72.56 493 GLU A CA 1
ATOM 3702 C C . GLU A 1 493 ? 22.128 -7.998 -3.321 1.00 72.56 493 GLU A C 1
ATOM 3704 O O . GLU A 1 493 ? 22.749 -9.013 -2.987 1.00 72.56 493 GLU A O 1
ATOM 3709 N N . ALA A 1 494 ? 21.106 -7.527 -2.594 1.00 62.66 494 ALA A N 1
ATOM 3710 C CA . ALA A 1 494 ? 20.760 -8.007 -1.257 1.00 62.66 494 ALA A CA 1
ATOM 3711 C C . ALA A 1 494 ? 19.945 -9.305 -1.268 1.00 62.66 494 ALA A C 1
ATOM 3713 O O . ALA A 1 494 ? 20.087 -10.128 -0.360 1.00 62.66 494 ALA A O 1
ATOM 3714 N N . TYR A 1 495 ? 19.114 -9.519 -2.290 1.00 50.66 495 TYR A N 1
ATOM 3715 C CA . TYR A 1 495 ? 18.105 -10.570 -2.221 1.00 50.66 495 TYR A CA 1
ATOM 3716 C C . TYR A 1 495 ? 18.688 -11.976 -2.442 1.00 50.66 495 TYR A C 1
ATOM 3718 O O . TYR A 1 495 ? 18.278 -12.903 -1.742 1.00 50.66 495 TYR A O 1
ATOM 3726 N N . ARG A 1 496 ? 19.652 -12.181 -3.369 1.00 67.31 496 ARG A N 1
ATOM 3727 C CA . ARG A 1 496 ? 20.185 -13.529 -3.715 1.00 67.31 496 ARG A CA 1
ATOM 3728 C C . ARG A 1 496 ? 21.617 -13.542 -4.295 1.00 67.31 496 ARG A C 1
ATOM 3730 O O . ARG A 1 496 ? 21.797 -13.674 -5.506 1.00 67.31 496 ARG A O 1
ATOM 3737 N N . PRO A 1 497 ? 22.670 -13.538 -3.455 1.00 70.19 497 PRO A N 1
ATOM 3738 C CA . PRO A 1 497 ? 24.060 -13.438 -3.926 1.00 70.19 497 PRO A CA 1
ATOM 3739 C C . PRO A 1 497 ? 24.548 -14.598 -4.814 1.00 70.19 497 PRO A C 1
ATOM 3741 O O . PRO A 1 497 ? 25.429 -14.412 -5.649 1.00 70.19 497 PRO A O 1
ATOM 3744 N N . GLN A 1 498 ? 24.014 -15.811 -4.623 1.00 74.38 498 GLN A N 1
ATOM 3745 C CA . GLN A 1 498 ? 24.409 -16.992 -5.407 1.00 74.38 498 GLN A CA 1
ATOM 3746 C C . GLN A 1 498 ? 23.753 -16.999 -6.792 1.00 74.38 498 GLN A C 1
ATOM 3748 O O . GLN A 1 498 ? 24.454 -17.180 -7.782 1.00 74.38 498 GLN A O 1
ATOM 3753 N N . GLU A 1 499 ? 22.449 -16.717 -6.867 1.00 81.25 499 GLU A N 1
ATOM 3754 C CA . GLU A 1 499 ? 21.734 -16.578 -8.145 1.00 81.25 499 GLU A CA 1
ATOM 3755 C C . GLU A 1 499 ? 22.303 -15.418 -8.972 1.00 81.25 499 GLU A C 1
ATOM 3757 O O . GLU A 1 499 ? 22.448 -15.541 -10.184 1.00 81.25 499 GLU A O 1
ATOM 3762 N N . LEU A 1 500 ? 22.731 -14.333 -8.315 1.00 84.44 500 LEU A N 1
ATOM 3763 C CA . LEU A 1 500 ? 23.405 -13.215 -8.973 1.00 84.44 500 LEU A CA 1
ATOM 3764 C C . LEU A 1 500 ? 24.723 -13.632 -9.646 1.00 84.44 500 LEU A C 1
ATOM 3766 O O . LEU A 1 500 ? 25.011 -13.201 -10.761 1.00 84.44 500 LEU A O 1
ATOM 3770 N N . ALA A 1 501 ? 25.538 -14.465 -8.996 1.00 86.19 501 ALA A N 1
ATOM 3771 C CA . ALA A 1 501 ? 26.801 -14.922 -9.575 1.00 86.19 501 ALA A CA 1
ATOM 3772 C C . ALA A 1 501 ? 26.580 -15.801 -10.819 1.00 86.19 501 ALA A C 1
ATOM 3774 O O . ALA A 1 501 ? 27.315 -15.655 -11.800 1.00 86.19 501 ALA A O 1
ATOM 3775 N N . ASP A 1 502 ? 25.569 -16.672 -10.784 1.00 88.44 502 ASP A N 1
ATOM 3776 C CA . ASP A 1 502 ? 25.184 -17.514 -11.920 1.00 88.44 502 ASP A CA 1
ATOM 3777 C C . ASP A 1 502 ? 24.609 -16.660 -13.064 1.00 88.44 502 ASP A C 1
ATOM 3779 O O . ASP A 1 502 ? 25.074 -16.766 -14.199 1.00 88.44 502 ASP A O 1
ATOM 3783 N N . TYR A 1 503 ? 23.709 -15.719 -12.757 1.00 87.44 503 TYR A N 1
ATOM 3784 C CA . TYR A 1 503 ? 23.169 -14.759 -13.726 1.00 87.44 503 TYR A CA 1
ATOM 3785 C C . TYR A 1 503 ? 24.270 -13.946 -14.422 1.00 87.44 503 TYR A C 1
ATOM 3787 O O . TYR A 1 503 ? 24.259 -13.790 -15.644 1.00 87.44 503 TYR A O 1
ATOM 3795 N N . LEU A 1 504 ? 25.265 -13.463 -13.670 1.00 89.50 504 LEU A N 1
ATOM 3796 C CA . LEU A 1 504 ? 26.404 -12.735 -14.234 1.00 89.50 504 LEU A CA 1
ATOM 3797 C C . LEU A 1 504 ? 27.281 -13.622 -15.123 1.00 89.50 504 LEU A C 1
ATOM 3799 O O . LEU A 1 504 ? 27.795 -13.139 -16.130 1.00 89.50 504 LEU A O 1
ATOM 3803 N N . ALA A 1 505 ? 27.464 -14.895 -14.769 1.00 89.94 505 ALA A N 1
ATOM 3804 C CA . ALA A 1 505 ? 28.228 -15.835 -15.585 1.00 89.94 505 ALA A CA 1
ATOM 3805 C C . ALA A 1 505 ? 27.531 -16.156 -16.916 1.00 89.94 505 ALA A C 1
ATOM 3807 O O . ALA A 1 505 ? 28.213 -16.396 -17.911 1.00 89.94 505 ALA A O 1
ATOM 3808 N N . GLU A 1 506 ? 26.197 -16.161 -16.932 1.00 90.75 506 GLU A N 1
ATOM 3809 C CA . GLU A 1 506 ? 25.392 -16.370 -18.140 1.00 90.75 506 GLU A CA 1
ATOM 3810 C C . GLU A 1 506 ? 25.280 -15.104 -19.000 1.00 90.75 506 GLU A C 1
ATOM 3812 O O . GLU A 1 506 ? 25.316 -15.186 -20.227 1.00 90.75 506 GLU A O 1
ATOM 3817 N N . SER A 1 507 ? 25.176 -13.933 -18.366 1.00 87.94 507 SER A N 1
ATOM 3818 C CA . SER A 1 507 ? 24.939 -12.657 -19.053 1.00 87.94 507 SER A CA 1
ATOM 3819 C C . SER A 1 507 ? 26.210 -12.038 -19.636 1.00 87.94 507 SER A C 1
ATOM 3821 O O . SER A 1 507 ? 26.148 -11.340 -20.649 1.00 87.94 507 SER A O 1
ATOM 3823 N N . VAL A 1 508 ? 27.374 -12.263 -19.014 1.00 90.19 508 VAL A N 1
ATOM 3824 C CA . VAL A 1 508 ? 28.646 -11.707 -19.493 1.00 90.19 508 VAL A CA 1
ATOM 3825 C C . VAL A 1 508 ? 29.190 -12.547 -20.662 1.00 90.19 508 VAL A C 1
ATOM 3827 O O . VAL A 1 508 ? 29.469 -13.732 -20.483 1.00 90.19 508 VAL A O 1
ATOM 3830 N N . PRO A 1 509 ? 29.422 -11.948 -21.848 1.00 89.50 509 PRO A N 1
ATOM 3831 C CA . PRO A 1 509 ? 29.948 -12.667 -23.009 1.00 89.50 509 PRO A CA 1
ATOM 3832 C C . PRO A 1 509 ? 31.341 -13.277 -22.789 1.00 89.50 509 PRO A C 1
ATOM 3834 O O . PRO A 1 509 ? 32.145 -12.774 -22.000 1.00 89.50 509 PRO A O 1
ATOM 3837 N N . GLU A 1 510 ? 31.682 -14.320 -23.558 1.00 88.38 510 GLU A N 1
ATOM 3838 C CA . GLU A 1 510 ? 33.006 -14.968 -23.494 1.00 88.38 510 GLU A CA 1
ATOM 3839 C C . GLU A 1 510 ? 34.169 -13.993 -23.772 1.00 88.38 510 GLU A C 1
ATOM 3841 O O . GLU A 1 510 ? 35.268 -14.148 -23.235 1.00 88.38 510 GLU A O 1
ATOM 3846 N N . ASP A 1 511 ? 33.934 -12.961 -24.585 1.00 90.19 511 ASP A N 1
ATOM 3847 C CA . ASP A 1 511 ? 34.869 -11.887 -24.930 1.00 90.19 511 ASP A CA 1
ATOM 3848 C C . ASP A 1 511 ? 34.779 -10.671 -23.984 1.00 90.19 511 ASP A C 1
ATOM 3850 O O . ASP A 1 511 ? 35.094 -9.540 -24.363 1.00 90.19 511 ASP A O 1
ATOM 3854 N N . ALA A 1 512 ? 34.429 -10.911 -22.716 1.00 89.81 512 ALA A N 1
ATOM 3855 C CA . ALA A 1 512 ? 34.222 -9.914 -21.663 1.00 89.81 512 ALA A CA 1
ATOM 3856 C C . ALA A 1 512 ? 35.250 -8.767 -21.622 1.00 89.81 512 ALA A C 1
ATOM 3858 O O . ALA A 1 512 ? 34.882 -7.609 -21.445 1.00 89.81 512 ALA A O 1
ATOM 3859 N N . GLU A 1 513 ? 36.550 -9.051 -21.793 1.00 92.19 513 GLU A N 1
ATOM 3860 C CA . GLU A 1 513 ? 37.586 -8.005 -21.774 1.00 92.19 513 GLU A CA 1
ATOM 3861 C C . GLU A 1 513 ? 37.405 -6.974 -22.900 1.00 92.19 513 GLU A C 1
ATOM 3863 O O . GLU A 1 513 ? 37.611 -5.781 -22.670 1.00 92.19 513 GLU A O 1
ATOM 3868 N N . GLU A 1 514 ? 37.008 -7.406 -24.101 1.00 93.25 514 GLU A N 1
ATOM 3869 C CA . GLU A 1 514 ? 36.731 -6.500 -25.219 1.00 93.25 514 GLU A CA 1
ATOM 3870 C C . GLU A 1 514 ? 35.449 -5.700 -24.965 1.00 93.25 514 GLU A C 1
ATOM 3872 O O . GLU A 1 514 ? 35.441 -4.479 -25.153 1.00 93.25 514 GLU A O 1
ATOM 3877 N N . VAL A 1 515 ? 34.401 -6.363 -24.472 1.00 93.75 515 VAL A N 1
ATOM 3878 C CA . VAL A 1 515 ? 33.122 -5.728 -24.127 1.00 93.75 515 VAL A CA 1
ATOM 3879 C C . VAL A 1 515 ? 33.320 -4.645 -23.065 1.00 93.75 515 VAL A C 1
ATOM 3881 O O . VAL A 1 515 ? 32.854 -3.521 -23.240 1.00 93.75 515 VAL A O 1
ATOM 3884 N N . PHE A 1 516 ? 34.089 -4.916 -22.006 1.00 95.69 516 PHE A N 1
ATOM 3885 C CA . PHE A 1 516 ? 34.380 -3.925 -20.966 1.00 95.69 516 PHE A CA 1
ATOM 3886 C C . PHE A 1 516 ? 35.231 -2.771 -21.487 1.00 95.69 516 PHE A C 1
ATOM 3888 O O . PHE A 1 516 ? 35.015 -1.627 -21.088 1.00 95.69 516 PHE A O 1
ATOM 3895 N N . GLU A 1 517 ? 36.192 -3.044 -22.379 1.00 94.25 517 GLU A N 1
ATOM 3896 C CA . GLU A 1 517 ? 36.966 -1.997 -23.045 1.00 94.25 517 GLU A CA 1
ATOM 3897 C C . GLU A 1 517 ? 36.071 -1.076 -23.887 1.00 94.25 517 GLU A C 1
ATOM 3899 O O . GLU A 1 517 ? 36.305 0.132 -23.923 1.00 94.25 517 GLU A O 1
ATOM 3904 N N . ARG A 1 518 ? 35.034 -1.600 -24.536 1.00 94.44 518 ARG A N 1
ATOM 3905 C CA . ARG A 1 518 ? 34.059 -0.773 -25.258 1.00 94.44 518 ARG A CA 1
ATOM 3906 C C . ARG A 1 518 ? 33.166 -0.008 -24.295 1.00 94.44 518 ARG A C 1
ATOM 3908 O O . ARG A 1 518 ? 33.079 1.210 -24.413 1.00 94.44 518 ARG A O 1
ATOM 3915 N N . LEU A 1 519 ? 32.610 -0.692 -23.296 1.00 93.94 519 LEU A N 1
ATOM 3916 C CA . LEU A 1 519 ? 31.658 -0.119 -22.351 1.00 93.94 519 LEU A CA 1
ATOM 3917 C C . LEU A 1 519 ? 32.197 1.130 -21.645 1.00 93.94 519 LEU A C 1
ATOM 3919 O O . LEU A 1 519 ? 31.510 2.144 -21.623 1.00 93.94 519 LEU A O 1
ATOM 3923 N N . TRP A 1 520 ? 33.441 1.127 -21.146 1.00 93.50 520 TRP A N 1
ATOM 3924 C CA . TRP A 1 520 ? 33.966 2.322 -20.460 1.00 93.50 520 TRP A CA 1
ATOM 3925 C C . TRP A 1 520 ? 34.148 3.539 -21.387 1.00 93.50 520 TRP A C 1
ATOM 3927 O O . TRP A 1 520 ? 34.231 4.671 -20.910 1.00 93.50 520 TRP A O 1
ATOM 3937 N N . ARG A 1 521 ? 34.235 3.321 -22.708 1.00 94.38 521 ARG A N 1
ATOM 3938 C CA . ARG A 1 521 ? 34.337 4.389 -23.717 1.00 94.38 521 ARG A CA 1
ATOM 3939 C C . ARG A 1 521 ? 32.974 4.896 -24.182 1.00 94.38 521 ARG A C 1
ATOM 3941 O O . ARG A 1 521 ? 32.917 5.997 -24.728 1.00 94.38 521 ARG A O 1
ATOM 3948 N N . LEU A 1 522 ? 31.915 4.108 -24.003 1.00 92.69 522 LEU A N 1
ATOM 3949 C CA . LEU A 1 522 ? 30.552 4.526 -24.314 1.00 92.69 522 LEU A CA 1
ATOM 3950 C C . LEU A 1 522 ? 30.096 5.602 -23.328 1.00 92.69 522 LEU A C 1
ATOM 3952 O O . LEU A 1 522 ? 30.570 5.687 -22.196 1.00 92.69 522 LEU A O 1
ATOM 3956 N N . ASP A 1 523 ? 29.182 6.452 -23.777 1.00 90.31 523 ASP A N 1
ATOM 3957 C CA . ASP A 1 523 ? 28.534 7.458 -22.934 1.00 90.31 523 ASP A CA 1
ATOM 3958 C C . ASP A 1 523 ? 27.269 6.873 -22.297 1.00 90.31 523 ASP A C 1
ATOM 3960 O O . ASP A 1 523 ? 26.161 7.351 -22.510 1.00 90.31 523 ASP A O 1
ATOM 3964 N N . HIS A 1 524 ? 27.435 5.747 -21.598 1.00 92.00 524 HIS A N 1
ATOM 3965 C CA . HIS A 1 524 ? 26.324 4.994 -21.023 1.00 92.00 524 HIS A CA 1
ATOM 3966 C C . HIS A 1 524 ? 26.148 5.341 -19.533 1.00 92.00 524 HIS A C 1
ATOM 3968 O O . HIS A 1 524 ? 27.093 5.140 -18.762 1.00 92.00 524 HIS A O 1
ATOM 3974 N N . PRO A 1 525 ? 24.953 5.778 -19.085 1.00 91.00 525 PRO A N 1
ATOM 3975 C CA . PRO A 1 525 ? 24.735 6.238 -17.707 1.00 91.00 525 PRO A CA 1
ATOM 3976 C C . PRO A 1 525 ? 25.000 5.150 -16.650 1.00 91.00 525 PRO A C 1
ATOM 3978 O O . PRO A 1 525 ? 25.639 5.408 -15.636 1.00 91.00 525 PRO A O 1
ATOM 3981 N N . GLY A 1 526 ? 24.609 3.904 -16.928 1.00 91.00 526 GLY A N 1
ATOM 3982 C CA . GLY A 1 526 ? 24.840 2.744 -16.055 1.00 91.00 526 GLY A CA 1
ATOM 3983 C C . GLY A 1 526 ? 26.200 2.041 -16.191 1.00 91.00 526 GLY A C 1
ATOM 3984 O O . GLY A 1 526 ? 26.393 0.978 -15.608 1.00 91.00 526 GLY A O 1
ATOM 3985 N N . ALA A 1 527 ? 27.159 2.569 -16.971 1.00 93.94 527 ALA A N 1
ATOM 3986 C CA . ALA A 1 527 ? 28.408 1.841 -17.251 1.00 93.94 527 ALA A CA 1
ATOM 3987 C C . ALA A 1 527 ? 29.224 1.546 -15.984 1.00 93.94 527 ALA A C 1
ATOM 3989 O O . ALA A 1 527 ? 29.763 0.450 -15.825 1.00 93.94 527 ALA A O 1
ATOM 3990 N N . HIS A 1 528 ? 29.337 2.532 -15.088 1.00 93.50 528 HIS A N 1
ATOM 3991 C CA . HIS A 1 528 ? 30.093 2.371 -13.848 1.00 93.50 528 HIS A CA 1
ATOM 3992 C C . HIS A 1 528 ? 29.436 1.356 -12.906 1.00 93.50 528 HIS A C 1
ATOM 3994 O O . HIS A 1 528 ? 30.133 0.513 -12.338 1.00 93.50 528 HIS A O 1
ATOM 4000 N N . GLU A 1 529 ? 28.112 1.425 -12.771 1.00 92.12 529 GLU A N 1
ATOM 4001 C CA . GLU A 1 529 ? 27.307 0.531 -11.939 1.00 92.12 529 GLU A CA 1
ATOM 4002 C C . GLU A 1 529 ? 27.445 -0.922 -12.406 1.00 92.12 529 GLU A C 1
ATOM 4004 O O . GLU A 1 529 ? 27.938 -1.759 -11.648 1.00 92.12 529 GLU A O 1
ATOM 4009 N N . ALA A 1 530 ? 27.164 -1.200 -13.683 1.00 93.06 530 ALA A N 1
ATOM 4010 C CA . ALA A 1 530 ? 27.257 -2.542 -14.256 1.00 93.06 530 ALA A CA 1
ATOM 4011 C C . ALA A 1 530 ? 28.671 -3.143 -14.121 1.00 93.06 530 ALA A C 1
ATOM 4013 O O . ALA A 1 530 ? 28.843 -4.281 -13.678 1.00 93.06 530 ALA A O 1
ATOM 4014 N N . LEU A 1 531 ? 29.722 -2.373 -14.437 1.00 95.19 531 LEU A N 1
ATOM 4015 C CA . LEU A 1 531 ? 31.109 -2.841 -14.294 1.00 95.19 531 LEU A CA 1
ATOM 4016 C C . LEU A 1 531 ? 31.497 -3.084 -12.827 1.00 95.19 531 LEU A C 1
ATOM 4018 O O . LEU A 1 531 ? 32.313 -3.966 -12.540 1.00 95.19 531 LEU A O 1
ATOM 4022 N N . THR A 1 532 ? 30.932 -2.315 -11.897 1.00 93.44 532 THR A N 1
ATOM 4023 C CA . THR A 1 532 ? 31.145 -2.503 -10.460 1.00 93.44 532 THR A CA 1
ATOM 4024 C C . THR A 1 532 ? 30.438 -3.759 -9.963 1.00 93.44 532 THR A C 1
ATOM 4026 O O . THR A 1 532 ? 31.072 -4.545 -9.255 1.00 93.44 532 THR A O 1
ATOM 4029 N N . LEU A 1 533 ? 29.197 -3.998 -10.395 1.00 92.12 533 LEU A N 1
ATOM 4030 C CA . LEU A 1 533 ? 28.421 -5.199 -10.083 1.00 92.12 533 LEU A CA 1
ATOM 4031 C C . LEU A 1 533 ? 29.157 -6.465 -10.549 1.00 92.12 533 LEU A C 1
ATOM 4033 O O . LEU A 1 533 ? 29.484 -7.333 -9.733 1.00 92.12 533 LEU A O 1
ATOM 4037 N N . ILE A 1 534 ? 29.547 -6.519 -11.830 1.00 93.81 534 ILE A N 1
ATOM 4038 C CA . ILE A 1 534 ? 30.364 -7.613 -12.390 1.00 93.81 534 ILE A CA 1
ATOM 4039 C C . ILE A 1 534 ? 31.672 -7.743 -11.606 1.00 93.81 534 ILE A C 1
ATOM 4041 O O . ILE A 1 534 ? 32.104 -8.835 -11.234 1.00 93.81 534 ILE A O 1
ATOM 4045 N N . GLY A 1 535 ? 32.328 -6.613 -11.338 1.00 93.44 535 GLY A N 1
ATOM 4046 C CA . GLY A 1 535 ? 33.579 -6.573 -10.605 1.00 93.44 535 GLY A CA 1
ATOM 4047 C C . GLY A 1 535 ? 33.468 -7.162 -9.202 1.00 93.44 535 GLY A C 1
ATOM 4048 O O . GLY A 1 535 ? 34.428 -7.768 -8.732 1.00 93.44 535 GLY A O 1
ATOM 4049 N N . ARG A 1 536 ? 32.341 -7.002 -8.511 1.00 91.94 536 ARG A N 1
ATOM 4050 C CA . ARG A 1 536 ? 32.130 -7.530 -7.158 1.00 91.94 536 ARG A CA 1
ATOM 4051 C C . ARG A 1 536 ? 31.771 -9.011 -7.167 1.00 91.94 536 ARG A C 1
ATOM 4053 O O . ARG A 1 536 ? 32.401 -9.759 -6.419 1.00 91.94 536 ARG A O 1
ATOM 4060 N N . HIS A 1 537 ? 30.852 -9.420 -8.041 1.00 91.56 537 HIS A N 1
ATOM 4061 C CA . HIS A 1 537 ? 30.128 -10.688 -7.890 1.00 91.56 537 HIS A CA 1
ATOM 4062 C C . HIS A 1 537 ? 30.425 -11.751 -8.949 1.00 91.56 537 HIS A C 1
ATOM 4064 O O . HIS A 1 537 ? 30.101 -12.916 -8.735 1.00 91.56 537 HIS A O 1
ATOM 4070 N N . HIS A 1 538 ? 31.079 -11.411 -10.064 1.00 93.12 538 HIS A N 1
ATOM 4071 C CA . HIS A 1 538 ? 31.319 -12.393 -11.125 1.00 93.12 538 HIS A CA 1
ATOM 4072 C C . HIS A 1 538 ? 32.218 -13.558 -10.643 1.00 93.12 538 HIS A C 1
ATOM 4074 O O . HIS A 1 538 ? 33.300 -13.312 -10.087 1.00 93.12 538 HIS A O 1
ATOM 4080 N N . PRO A 1 539 ? 31.847 -14.832 -10.895 1.00 91.88 539 PRO A N 1
ATOM 4081 C CA . PRO A 1 539 ? 32.552 -15.992 -10.340 1.00 91.88 539 PRO A CA 1
ATOM 4082 C C . PRO A 1 539 ? 33.962 -16.197 -10.923 1.00 91.88 539 PRO A C 1
ATOM 4084 O O . PRO A 1 539 ? 34.877 -16.638 -10.217 1.00 91.88 539 PRO A O 1
ATOM 4087 N N . ASP A 1 540 ? 34.192 -15.839 -12.194 1.00 94.81 540 ASP A N 1
ATOM 4088 C CA . ASP A 1 540 ? 35.546 -15.808 -12.769 1.00 94.81 540 ASP A CA 1
ATOM 4089 C C . ASP A 1 540 ? 36.331 -14.571 -12.296 1.00 94.81 540 ASP A C 1
ATOM 4091 O O . ASP A 1 540 ? 36.049 -13.426 -12.662 1.00 94.81 540 ASP A O 1
ATOM 4095 N N . LYS A 1 541 ? 37.404 -14.822 -11.538 1.00 93.56 541 LYS A N 1
ATOM 4096 C CA . LYS A 1 541 ? 38.306 -13.796 -10.994 1.00 93.56 541 LYS A CA 1
ATOM 4097 C C . LYS A 1 541 ? 38.998 -12.942 -12.059 1.00 93.56 541 LYS A C 1
ATOM 4099 O O . LYS A 1 541 ? 39.380 -11.810 -11.753 1.00 93.56 541 LYS A O 1
ATOM 4104 N N . LYS A 1 542 ? 39.230 -13.463 -13.267 1.00 95.19 542 LYS A N 1
ATOM 4105 C CA . LYS A 1 542 ? 39.829 -12.700 -14.373 1.00 95.19 542 LYS A CA 1
ATOM 4106 C C . LYS A 1 542 ? 38.835 -11.688 -14.925 1.00 95.19 542 LYS A C 1
ATOM 4108 O O . LYS A 1 542 ? 39.186 -10.513 -15.007 1.00 95.19 542 LYS A O 1
ATOM 4113 N N . VAL A 1 543 ? 37.607 -12.128 -15.195 1.00 95.88 543 VAL A N 1
ATOM 4114 C CA . VAL A 1 543 ? 36.506 -11.274 -15.665 1.00 95.88 543 VAL A CA 1
ATOM 4115 C C . VAL A 1 543 ? 36.205 -10.186 -14.633 1.00 95.88 543 VAL A C 1
ATOM 4117 O O . VAL A 1 543 ? 36.277 -9.002 -14.955 1.00 95.88 543 VAL A O 1
ATOM 4120 N N . ALA A 1 544 ? 36.037 -10.556 -13.358 1.00 94.50 544 ALA A N 1
ATOM 4121 C CA . ALA A 1 544 ? 35.824 -9.597 -12.271 1.00 94.50 544 ALA A CA 1
ATOM 4122 C C . ALA A 1 544 ? 36.955 -8.552 -12.178 1.00 94.50 544 ALA A C 1
ATOM 4124 O O . ALA A 1 544 ? 36.727 -7.361 -11.969 1.00 94.50 544 ALA A O 1
ATOM 4125 N N . LYS A 1 545 ? 38.217 -8.970 -12.350 1.00 94.88 545 LYS A N 1
ATOM 4126 C CA . LYS A 1 545 ? 39.364 -8.049 -12.347 1.00 94.88 545 LYS A CA 1
ATOM 4127 C C . LYS A 1 545 ? 39.358 -7.107 -13.556 1.00 94.88 545 LYS A C 1
ATOM 4129 O O . LYS A 1 545 ? 39.715 -5.939 -13.394 1.00 94.88 545 LYS A O 1
ATOM 4134 N N . ALA A 1 546 ? 38.996 -7.600 -14.738 1.00 96.19 546 ALA A N 1
ATOM 4135 C CA . ALA A 1 546 ? 38.875 -6.779 -15.937 1.00 96.19 546 ALA A CA 1
ATOM 4136 C C . ALA A 1 546 ? 37.772 -5.721 -15.772 1.00 96.19 546 ALA A C 1
ATOM 4138 O O . ALA A 1 546 ? 38.034 -4.543 -16.020 1.00 96.19 546 ALA A O 1
ATOM 4139 N N . ALA A 1 547 ? 36.610 -6.111 -15.237 1.00 95.88 547 ALA A N 1
ATOM 4140 C CA . ALA A 1 547 ? 35.496 -5.209 -14.956 1.00 95.88 547 ALA A CA 1
ATOM 4141 C C . ALA A 1 547 ? 35.882 -4.101 -13.962 1.00 95.88 547 ALA A C 1
ATOM 4143 O O . ALA A 1 547 ? 35.731 -2.926 -14.279 1.00 95.88 547 ALA A O 1
ATOM 4144 N N . ARG A 1 548 ? 36.524 -4.434 -12.827 1.00 96.56 548 ARG A N 1
ATOM 4145 C CA . ARG A 1 548 ? 37.029 -3.423 -11.865 1.00 96.56 548 ARG A CA 1
ATOM 4146 C C . ARG A 1 548 ? 37.993 -2.422 -12.508 1.00 96.56 548 ARG A C 1
ATOM 4148 O O . ARG A 1 548 ? 37.953 -1.232 -12.209 1.00 96.56 548 ARG A O 1
ATOM 4155 N N . LYS A 1 549 ? 38.880 -2.897 -13.391 1.00 95.19 549 LYS A N 1
ATOM 4156 C CA . LYS A 1 549 ? 39.824 -2.029 -14.109 1.00 95.19 549 LYS A CA 1
ATOM 4157 C C . LYS A 1 549 ? 39.097 -1.096 -15.079 1.00 95.19 549 LYS A C 1
ATOM 4159 O O . LYS A 1 549 ? 39.515 0.047 -15.219 1.00 95.19 549 LYS A O 1
ATOM 4164 N N . ALA A 1 550 ? 38.060 -1.577 -15.758 1.00 94.94 550 ALA A N 1
ATOM 4165 C CA . ALA A 1 550 ? 37.233 -0.754 -16.631 1.00 94.94 550 ALA A CA 1
ATOM 4166 C C . ALA A 1 550 ? 36.392 0.252 -15.826 1.00 94.94 550 ALA A C 1
ATOM 4168 O O . ALA A 1 550 ? 36.400 1.427 -16.170 1.00 94.94 550 ALA A O 1
ATOM 4169 N N . ALA A 1 551 ? 35.782 -0.161 -14.708 1.00 93.62 551 ALA A N 1
ATOM 4170 C CA . ALA A 1 551 ? 35.014 0.711 -13.814 1.00 93.62 551 ALA A CA 1
ATOM 4171 C C . ALA A 1 551 ? 35.847 1.901 -13.316 1.00 93.62 551 ALA A C 1
ATOM 4173 O O . ALA A 1 551 ? 35.369 3.032 -13.326 1.00 93.62 551 ALA A O 1
ATOM 4174 N N . PHE A 1 552 ? 37.114 1.659 -12.953 1.00 92.19 552 PHE A N 1
ATOM 4175 C CA . PHE A 1 552 ? 38.050 2.713 -12.552 1.00 92.19 552 PHE A CA 1
ATOM 4176 C C . PHE A 1 552 ? 38.276 3.752 -13.662 1.00 92.19 552 PHE A C 1
ATOM 4178 O O . PHE A 1 552 ? 38.306 4.946 -13.393 1.00 92.19 552 PHE A O 1
ATOM 4185 N N . LYS A 1 553 ? 38.361 3.319 -14.928 1.00 92.88 553 LYS A N 1
ATOM 4186 C CA . LYS A 1 553 ? 38.512 4.236 -16.071 1.00 92.88 553 LYS A CA 1
ATOM 4187 C C . LYS A 1 553 ? 37.272 5.093 -16.328 1.00 92.88 553 LYS A C 1
ATOM 4189 O O . LYS A 1 553 ? 37.420 6.158 -16.912 1.00 92.88 553 LYS A O 1
ATOM 4194 N N . VAL A 1 554 ? 36.079 4.625 -15.948 1.00 89.62 554 VAL A N 1
ATOM 4195 C CA . VAL A 1 554 ? 34.839 5.411 -16.071 1.00 89.62 554 VAL A CA 1
ATOM 4196 C C . VAL A 1 554 ? 34.852 6.588 -15.094 1.00 89.62 554 VAL A C 1
ATOM 4198 O O . VAL A 1 554 ? 34.452 7.678 -15.472 1.00 89.62 554 VAL A O 1
ATOM 4201 N N . VAL A 1 555 ? 35.356 6.383 -13.871 1.00 82.75 555 VAL A N 1
ATOM 4202 C CA . VAL A 1 555 ? 35.452 7.435 -12.838 1.00 82.75 555 VAL A CA 1
ATOM 4203 C C . VAL A 1 555 ? 36.497 8.498 -13.190 1.00 82.75 555 VAL A C 1
ATOM 4205 O O . VAL A 1 555 ? 36.320 9.665 -12.864 1.00 82.75 555 VAL A O 1
ATOM 4208 N N . ASP A 1 556 ? 37.579 8.102 -13.863 1.00 75.88 556 ASP A N 1
ATOM 4209 C CA . ASP A 1 556 ? 38.674 8.996 -14.268 1.00 75.88 556 ASP A CA 1
ATOM 4210 C C . ASP A 1 556 ? 38.360 9.859 -15.519 1.00 75.88 556 ASP A C 1
ATOM 4212 O O . ASP A 1 556 ? 39.246 10.576 -16.000 1.00 75.88 556 ASP A O 1
ATOM 4216 N N . ARG A 1 557 ? 37.147 9.765 -16.083 1.00 74.88 557 ARG A N 1
ATOM 4217 C CA . ARG A 1 557 ? 36.698 10.498 -17.281 1.00 74.88 557 ARG A CA 1
ATOM 4218 C C . ARG A 1 557 ? 36.055 11.829 -16.911 1.00 74.88 557 ARG A C 1
ATOM 4220 O O . ARG A 1 557 ? 36.342 12.808 -17.642 1.00 74.88 557 ARG A O 1
#

Secondary structure (DSSP, 8-state):
-HHHHHHHHHHHTT---TTHHHHHHHIIIII---SGGGPPTTHHHHIIIIIHHHHS-GGGHHHHHHHHHHHHHHHHHTTSS-HHHHHHHHHHHHHHHHHHHHHT--S-------SPPPHHHHHHHTT------HHHHHT--SB---B----HHHHHHHHHT-HHHHHHHHHHHHHTT-EEPPTTSSPPHHHHHHHHHHHT--HHHHHHHHHHHHHTTSEEE-SSEEEE-THHHHTTTS-HHHHHHHHHHHHHHHHHTHHHHHHHHHT--SS--TTGGGHHHHHHHHGGG-EEHHHHHHHHHHHHTTTS-HHHHHHHHHHHHHHH--HHHHHHHHHHHHTSEEEETTEEEE-HHHHHHHHHHHHHTT-B-PBPPPTTT--HHHHHHHHHHS-HHHHHHHHHHHHHTS-HHHHHHHHHHHHHH-SSHHHHHHHHHHHHTTGGGGHHHHHHHTTSTTTHHHHHHHHHHHH---GGGSPPHHHHHHHHHHHTTT--TTT-HHHHHHHHHHHS-TTHHHHHHHHTTS--TTHHHHHHHHHHH-SSHHHHHHHHHHHHHHHT-

Foldseek 3Di:
DVLVLLCVVCVQVVHHLFCLVVLQVLCCPPVVDNALLPDDPPSLVCCLPPPCVVPDDLVRSVSNLVNVLSSLVSCCVVVSDPPVRSVNNVVSSVVCVVVSNCVSVVDDDDDDDDDDDDPVNVVVVVVPPPLPLCCVVVVNDLAAFADAFDDLVVLLVLQLVQLLLVLLLVLLVLQAAKDFADPPQHRDPVSLVVSCVVSVHDSLSVLLSVQLCVQLVQWDRHPTIIHGDPCSVCLSVDDSVNSLVSLLSSLVCLLQPSVVSVCVVVVPPQWDQRCLSVLLVVQLVCAPVADFLVVSLVSSLCNGCVVPDPVCSVVSQVVCCVPPNRPSVVSQVSCVSSVQWDDDPRGIHGDSSVNVSVQVSNVVSSRHHHYADPLLPDFLLSLLSCQLRHDPVSSVVNLVSNPVNDDLLVSLQRLLVQLLPDLALSSVVSSLVSSLVSAPSNLVVLVVCCPRLLSVLSSLVSCCVRVNDDPSSDQDLLSLLNVLLSVQPPDDCPPDLVVLQVVLQVSQDPPLLVSLVSLLVDPHSSSLVSLCSCLPRHPDPVSNVSSVVSSVSNVVD

pLDDT: mean 87.13, std 14.04, range [26.67, 98.69]

=== Feature glossary ===
Key to the feature types in this record:

pLDDT. pLDDT is the predicted lDDT-Cα score: AlphaFold's confidence that the local environment of each residue (all inter-atomic distances within 15 Å) is correctly placed. It is a per-residue number between 0 and 100, with higher meaning more reliable.

Radius of gyration, Cα contacts, bounding box. The geometric summary reports three shape descriptors. Rg (radius of gyration) measures how spread out the Cα atoms are about their centre of mass; compact globular proteins have small Rg, elongated or unfolded ones large. Cα contacts (<8 Å, |i−j|>4) count long-range residue pairs in spatial proximity — high for tightly packed folds, near zero for rods or random coil. The bounding-box extents give the protein's footprint along x, y, z in Å.

Backbone torsions (φ/ψ). Backbone dihedral angles. Every residue except chain termini has a φ (preceding-C → N → Cα → C) and a ψ (N → Cα → C → next-N). They are reported in degrees following the IUPAC sign convention. Secondary structure is essentially a statement about which (φ, ψ) basin each residue occupies.

Contact-map, Ramachandran, and PAE plots. Plot images: a contact map (which residues are close in 3D, as an N×N binary image), a Ramachandran scatter (backbone torsion angles, revealing secondary-structure composition at a glance), and — for AlphaFold structures — a PAE heatmap (pairwise prediction confidence).

Predicted aligned error. Predicted Aligned Error (PAE) is an AlphaFold confidence matrix: entry (i, j) is the expected error in the position of residue j, in ångströms, when the prediction is superimposed on the true structure at residue i. Low PAE within a block of residues means that block is internally rigid and well-predicted; high PAE between two blocks means their relative placement is uncertain even if each block individually is confident.

Secondary structure (3-state, P-SEA). Three-state secondary structure (P-SEA) collapses the eight DSSP classes into helix (a), strand (b), and coil (c). P-SEA assigns these from Cα geometry alone — distances and angles — without requiring backbone oxygens, so it works on any Cα trace.

Solvent-accessible surface area. Solvent-accessible surface area (SASA) is the area in Å² traced out by the centre of a 1.4 Å probe sphere (a water molecule) rolled over the protein's van der Waals surface (Shrake–Rupley / Lee–Richards construction). Buried residues have near-zero SASA; fully exposed residues can exceed 200 Å². The total SASA scales roughly with the number of surface residues.

Foldseek 3Di. The Foldseek 3Di string encodes local tertiary geometry as a 20-letter alphabet — one character per residue — derived from the relative positions of nearby Cα atoms. Unlike the amino-acid sequence, 3Di is a direct function of the 3D structure, so two proteins with the same fold have similar 3Di strings even at low sequence identity.

B-factor. For experimental (PDB) structures, the B-factor (temperature factor) quantifies the positional spread of each atom in the crystal — a combination of thermal vibration and static disorder — in units of Å². High B-factors mark flexible loops or poorly resolved regions; low B-factors mark the rigid, well-ordered core.

mmCIF coordinates. The mmCIF block holds the 3D Cartesian coordinates of each backbone atom (N, Cα, C, O) in ångströms. mmCIF is the PDB's canonical archive format — a tagged-loop text representation of the atomic model.

InterPro / GO / CATH / organism. Functional annotations link the protein to curated databases. InterPro entries identify conserved domains and families by matching the sequence against member-database signatures (Pfam, PROSITE, CDD, …). Gene Ontology (GO) terms describe molecular function, biological process, and cellular component in a controlled vocabulary. CATH places the structure in a hierarchical fold classification (Class/Architecture/Topology/Homologous-superfamily). The organism is the source species.

Rendered structure images. Structure images are PyMOL renders from six orthogonal camera directions. Cartoon representation draws helices as coils and strands as arrows; sticks shows the backbone as bonds; surface shows the solvent-excluded envelope. Rainbow coloring maps sequence position to hue (blue→red, N→C); chain coloring assigns a distinct color per polypeptide.

Sequence. This is the polypeptide sequence — one letter per residue, N-terminus first. Length ranges from a few dozen residues for small domains to over a thousand for large multi-domain proteins.

Secondary structure (8-state, DSSP). The SS8 string is DSSP's per-residue secondary-structure call. α-helix (H) means an i→i+4 H-bond ladder; β-strand (E) means the residue participates in a β-sheet; 3₁₀ (G) and π (I) are tighter and wider helices; T/S are turns/bends; '-' is loop.

Nearest PDB structures. Structural nearest neighbors (via Foldseek easy-search vs the PDB). Reported per hit: target PDB id, E-value, and alignment TM-score. A TM-score above ~0.5 is the conventional threshold for 'same fold'.